Protein AF-A0A7S7LKF8-F1 (afdb_monomer)

pLDDT: mean 72.64, std 21.07, range [26.08, 96.12]

Mean predicted aligned error: 17.79 Å

Solvent-accessible surface area (backbone atoms only — not comparable to full-atom values): 39785 Å² total; per-residue (Å²): 138,88,85,88,80,88,87,86,82,90,82,90,83,83,87,84,81,86,80,86,81,83,80,81,88,79,87,88,80,85,78,78,82,78,78,83,79,72,28,34,32,36,40,49,101,82,72,46,82,48,69,74,37,46,48,61,56,54,50,51,38,53,76,70,48,74,50,67,96,44,74,80,34,39,32,27,45,74,89,49,91,63,69,41,44,46,76,75,45,46,68,57,36,54,52,54,40,51,52,53,50,50,51,52,58,55,56,74,73,65,84,81,84,92,84,81,80,91,7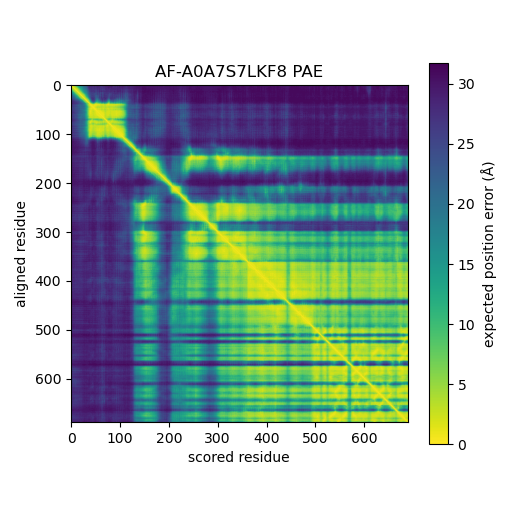9,93,72,82,85,74,86,74,82,77,76,81,58,47,78,74,64,89,84,61,60,81,49,67,53,92,80,42,58,27,29,36,35,32,31,58,27,72,68,28,50,50,52,46,52,52,50,51,52,47,53,50,51,51,51,49,52,50,54,49,52,62,56,48,58,62,57,54,66,68,61,72,82,72,84,88,85,84,90,83,90,78,97,66,87,76,77,73,47,62,67,56,55,49,50,47,52,48,49,57,50,52,71,65,69,52,71,73,74,56,60,70,71,57,55,72,75,66,66,61,71,77,59,32,38,67,45,46,35,52,57,69,60,44,36,71,58,13,68,55,49,27,56,55,49,49,53,54,52,49,54,48,48,52,52,52,54,58,52,78,72,63,90,84,56,77,77,48,52,66,56,42,55,57,46,51,64,49,63,72,39,47,73,48,76,43,72,27,66,42,41,66,24,53,52,51,51,51,41,39,77,76,66,47,64,66,73,62,66,85,47,55,65,67,54,54,51,47,26,45,52,50,25,59,76,36,55,26,59,70,61,42,54,52,53,34,58,63,66,55,46,92,73,51,69,67,54,46,39,52,46,32,36,48,24,59,76,66,70,36,60,73,55,32,55,40,36,31,52,49,46,18,33,25,30,60,63,29,62,73,50,59,54,66,69,42,43,70,68,57,48,49,53,30,53,65,42,54,60,32,60,62,59,57,66,59,55,50,51,39,49,52,51,41,52,54,49,46,51,72,68,59,65,74,50,83,60,62,64,67,64,55,49,60,56,56,69,50,53,58,63,57,50,38,24,70,74,53,50,65,58,68,63,43,86,88,43,50,64,60,53,50,53,24,51,49,27,52,75,70,69,61,58,74,82,73,48,56,46,59,59,48,66,55,100,55,31,46,58,46,43,71,66,30,80,57,47,39,26,44,32,33,45,73,66,92,80,78,69,83,53,50,36,54,46,42,26,48,74,40,78,37,38,45,38,46,51,38,36,28,30,69,34,59,89,76,22,52,41,31,47,42,35,34,37,34,46,37,88,84,57,89,67,83,83,70,66,36,40,32,43,32,39,32,45,68,79,56,24,40,35,35,29,30,60,52,96,47,57,67,48,65,46,77,72,44,78,43,86,48,94,65,83,72,88,62,72,66,49,64,68,38,28,37,37,42,36,41,42,46,47,88,59,34,36,36,47,32,45,31,38,52,67,42,79,92,54,67,84,40,76,50,73,47,77,39,80,58,91,57,44,61,43,74,54,65,74,78,61,45,25,27,35,31,34,17,43,29,43,33,41,39,49,65,56,23,25,39,29,62,94

Nearest PDB structures (foldseek):
  6u42-assembly1_6T  TM=3.939E-01  e=2.090E+00  Chlamydomonas reinhardtii
  6u42-assembly1_6U  TM=3.935E-01  e=2.201E+00  Chlamydomonas reinhardtii
  6u42-assembly1_6W  TM=3.952E-01  e=2.708E+00  Chlamydomonas reinhardtii
  7rro-assembly1_Z  TM=2.714E-01  e=1.454E+00  Bos taurus
  8to0-assembly1_Fv  TM=2.702E-01  e=2.571E+00  Mus musculus

Secondary structure (DSSP, 8-state):
----------------PPP-------------------EEEEE-TT--EEEEEEHHHHHHHHHTTTTTT-TT-EEEETT-SS-EEHHHHHHHHHHHHHHHHHHHHHHTT--S------------------PBPPPTT-GGGG-TT--EEEEEEE-HHHHHHHHHHHHHHHHHHHHHHHHHHHHHHHHHHTTS---------------HHHHHHHHHHHHHHTT-----HHHHHTTSPPP-S-EEEEE-HHHHHHH-HHHHHHHHHHHHHHHHHHHHHHH----HHHHHHHHHHHHHHSS-EEEEEESSHHHHHHHHHHHTT-GGGGTT--HHHHHHHHHHHHHTT-HHHHHHHHHHHTS---HHHHHHHHHHHHHTT-HHHHHHHHHHHHHTHHHHTTTGGGGS-HHHHHHHHH-TT--S-HHHHHHHHHHHHHHHHHHH---TTHHHHHHHHHTTS-GGGS-HHHHHHH--TTTHHHHHHHHHHHHTT-----S--S----SSEEEEESSSSSEEEEEEPPPTT-----EEEE---EEESEEEEEEEEEE-SS--EEEEEEEE--TT---S----EEEEEETTTTEEEEEEE-SSTT-EEEEEEE--S----PPP-TT-EEEEEEEE-SSEEEEEEEE-SSTTS---EEEEEEE--PPPEE-TTT--EEEEEEEEEEE-STT-EEEE-

Structure (mmCIF, N/CA/C/O backbone):
data_AF-A0A7S7LKF8-F1
#
_entry.id   AF-A0A7S7LKF8-F1
#
loop_
_atom_site.group_PDB
_atom_site.id
_atom_site.type_symbol
_atom_site.label_atom_id
_atom_site.label_alt_id
_atom_site.label_comp_id
_atom_site.label_asym_id
_atom_site.label_entity_id
_atom_site.label_seq_id
_atom_site.pdbx_PDB_ins_code
_atom_site.Cartn_x
_atom_site.Cartn_y
_atom_site.Cartn_z
_atom_site.occupancy
_atom_site.B_iso_or_equiv
_atom_site.auth_seq_id
_atom_site.auth_comp_id
_atom_site.auth_asym_id
_atom_site.auth_atom_id
_atom_site.pdbx_PDB_model_num
ATOM 1 N N . MET A 1 1 ? -58.547 38.213 -6.685 1.00 36.78 1 MET A N 1
ATOM 2 C CA . MET A 1 1 ? -58.008 38.918 -7.865 1.00 36.78 1 MET A CA 1
ATOM 3 C C . MET A 1 1 ? -57.683 37.885 -8.921 1.00 36.78 1 MET A C 1
ATOM 5 O O . MET A 1 1 ? -57.124 36.846 -8.604 1.00 36.78 1 MET A O 1
ATOM 9 N N . VAL A 1 2 ? -58.198 38.146 -10.113 1.00 31.97 2 VAL A N 1
ATOM 10 C CA . VAL A 1 2 ? -58.336 37.259 -11.270 1.00 31.97 2 VAL A CA 1
ATOM 11 C C . VAL A 1 2 ? -57.041 37.236 -12.088 1.00 31.97 2 VAL A C 1
ATOM 13 O O . VAL A 1 2 ? -56.369 38.257 -12.177 1.00 31.97 2 VAL A O 1
ATOM 16 N N . GLY A 1 3 ? -56.741 36.098 -12.721 1.00 30.91 3 GLY A N 1
ATOM 17 C CA . GLY A 1 3 ? -55.689 35.978 -13.735 1.00 30.91 3 GLY A CA 1
ATOM 18 C C . GLY A 1 3 ? -55.631 34.591 -14.384 1.00 30.91 3 GLY A C 1
ATOM 19 O O . GLY A 1 3 ? -54.736 33.812 -14.086 1.00 30.91 3 GLY A O 1
ATOM 20 N N . LYS A 1 4 ? -56.619 34.283 -15.237 1.00 37.25 4 LYS A N 1
ATOM 21 C CA . LYS A 1 4 ? -56.610 33.193 -16.237 1.00 37.25 4 LYS A CA 1
ATOM 22 C C . LYS A 1 4 ? -55.851 33.642 -17.496 1.00 37.25 4 LYS A C 1
ATOM 24 O O . LYS A 1 4 ? -55.909 34.827 -17.799 1.00 37.25 4 LYS A O 1
ATOM 29 N N . LEU A 1 5 ? -55.282 32.680 -18.236 1.00 31.34 5 LEU A N 1
ATOM 30 C CA . LEU A 1 5 ? -55.243 32.523 -19.715 1.00 31.34 5 LEU A CA 1
ATOM 31 C C . LEU A 1 5 ? -54.484 31.197 -19.994 1.00 31.34 5 LEU A C 1
ATOM 33 O O . LEU A 1 5 ? -53.369 31.030 -19.514 1.00 31.34 5 LEU A O 1
ATOM 37 N N . GLU A 1 6 ? -55.151 30.106 -20.405 1.00 31.73 6 GLU A N 1
ATOM 38 C CA . GLU A 1 6 ? -55.339 29.640 -21.808 1.00 31.73 6 GLU A CA 1
ATOM 39 C C . GLU A 1 6 ? -53.994 29.488 -22.556 1.00 31.73 6 GLU A C 1
ATOM 41 O O . GLU A 1 6 ? -53.246 30.445 -22.656 1.00 31.73 6 GLU A O 1
ATOM 46 N N . GLY A 1 7 ? -53.534 28.339 -23.068 1.00 30.97 7 GLY A N 1
ATOM 47 C CA . GLY A 1 7 ? -54.178 27.155 -23.642 1.00 30.97 7 GLY A CA 1
ATOM 48 C C . GLY A 1 7 ? -53.702 27.028 -25.097 1.00 30.97 7 GLY A C 1
ATOM 49 O O . GLY A 1 7 ? -53.980 27.948 -25.836 1.00 30.97 7 GLY A O 1
ATOM 50 N N . PHE A 1 8 ? -53.018 25.953 -25.536 1.00 28.80 8 PHE A N 1
ATOM 51 C CA . PHE A 1 8 ? -52.967 25.554 -26.964 1.00 28.80 8 PHE A CA 1
ATOM 52 C C . PHE A 1 8 ? -52.446 24.115 -27.204 1.00 28.80 8 PHE A C 1
ATOM 54 O O . PHE A 1 8 ? -51.320 23.753 -26.886 1.00 28.80 8 PHE A O 1
ATOM 61 N N . LYS A 1 9 ? -53.374 23.332 -27.768 1.00 30.70 9 LYS A N 1
ATOM 62 C CA . LYS A 1 9 ? -53.373 22.148 -28.653 1.00 30.70 9 LYS A CA 1
ATOM 63 C C . LYS A 1 9 ? -52.092 21.365 -29.020 1.00 30.70 9 LYS A C 1
ATOM 65 O O . LYS A 1 9 ? -51.100 21.896 -29.501 1.00 30.70 9 LYS A O 1
ATOM 70 N N . ARG A 1 10 ? -52.304 20.037 -28.986 1.00 32.25 10 ARG A N 1
ATOM 71 C CA . ARG A 1 10 ? -51.712 18.952 -29.798 1.00 32.25 10 ARG A CA 1
ATOM 72 C C . ARG A 1 10 ? -51.514 19.308 -31.278 1.00 32.25 10 ARG A C 1
ATOM 74 O O . ARG A 1 10 ? -52.460 19.770 -31.913 1.00 32.25 10 ARG A O 1
ATOM 81 N N . VAL A 1 11 ? -50.378 18.874 -31.831 1.00 31.17 11 VAL A N 1
ATOM 82 C CA . VAL A 1 11 ? -50.227 18.447 -33.233 1.00 31.17 11 VAL A CA 1
ATOM 83 C C . VAL A 1 11 ? -49.360 17.182 -33.259 1.00 31.17 11 VAL A C 1
ATOM 85 O O . VAL A 1 11 ? -48.242 17.175 -32.752 1.00 31.17 11 VAL A O 1
ATOM 88 N N . GLU A 1 12 ? -49.921 16.106 -33.809 1.00 33.78 12 GLU A N 1
ATOM 89 C CA . GLU A 1 12 ? -49.228 14.883 -34.222 1.00 33.78 12 GLU A CA 1
ATOM 90 C C . GLU A 1 12 ? -48.509 15.124 -35.557 1.00 33.78 12 GLU A C 1
ATOM 92 O O . GLU A 1 12 ? -49.044 15.830 -36.406 1.00 33.78 12 GLU A O 1
ATOM 97 N N . ASN A 1 13 ? -47.331 14.523 -35.747 1.00 29.30 13 ASN A N 1
ATOM 98 C CA . ASN A 1 13 ? -46.749 14.147 -37.046 1.00 29.30 13 ASN A CA 1
ATOM 99 C C . ASN A 1 13 ? -45.486 13.311 -36.755 1.00 29.30 13 ASN A C 1
ATOM 101 O O . ASN A 1 13 ? -44.592 13.765 -36.052 1.00 29.30 13 ASN A O 1
ATOM 105 N N . SER A 1 14 ? -45.459 12.001 -37.009 1.00 28.94 14 SER A N 1
ATOM 106 C CA . SER A 1 14 ? -45.404 11.281 -38.294 1.00 28.94 14 SER A CA 1
ATOM 107 C C . SER A 1 14 ? -43.967 10.877 -38.660 1.00 28.94 14 SER A C 1
ATOM 109 O O . SER A 1 14 ? -43.141 11.717 -38.991 1.00 28.94 14 SER A O 1
ATOM 111 N N . ASN A 1 15 ? -43.740 9.561 -38.664 1.00 30.53 15 ASN A N 1
ATOM 112 C CA . ASN A 1 15 ? -42.892 8.803 -39.590 1.00 30.53 15 ASN A CA 1
ATOM 113 C C . ASN A 1 15 ? -41.465 9.302 -39.890 1.00 30.53 15 ASN A C 1
ATOM 115 O O . ASN A 1 15 ? -41.252 10.088 -40.809 1.00 30.53 15 ASN A O 1
ATOM 119 N N . MET A 1 16 ? -40.468 8.633 -39.301 1.00 29.53 16 MET A N 1
ATOM 120 C CA . MET A 1 16 ? -39.176 8.421 -39.962 1.00 29.53 16 MET A CA 1
ATOM 121 C C . MET A 1 16 ? -38.777 6.942 -39.901 1.00 29.53 16 MET A C 1
ATOM 123 O O . MET A 1 16 ? -38.340 6.426 -38.877 1.00 29.53 16 MET A O 1
ATOM 127 N N . LYS A 1 17 ? -38.956 6.264 -41.041 1.00 33.47 17 LYS A N 1
ATOM 128 C CA . LYS A 1 17 ? -38.307 4.991 -41.378 1.00 33.47 17 LYS A CA 1
ATOM 129 C C . LYS A 1 17 ? -36.831 5.267 -41.709 1.00 33.47 17 LYS A C 1
ATOM 131 O O . LYS A 1 17 ? -36.577 6.221 -42.446 1.00 33.47 17 LYS A O 1
ATOM 136 N N . PRO A 1 18 ? -35.871 4.434 -41.276 1.00 32.00 18 PRO A N 1
ATOM 137 C CA . PRO A 1 18 ? -34.508 4.513 -41.777 1.00 32.00 18 PRO A CA 1
ATOM 138 C C . PRO A 1 18 ? -34.424 3.945 -43.196 1.00 32.00 18 PRO A C 1
ATOM 140 O O . PRO A 1 18 ? -35.022 2.925 -43.539 1.00 32.00 18 PRO A O 1
ATOM 143 N N . SER A 1 19 ? -33.670 4.661 -44.013 1.00 29.08 19 SER A N 1
ATOM 144 C CA . SER A 1 19 ? -33.407 4.481 -45.430 1.00 29.08 19 SER A CA 1
ATOM 145 C C . SER A 1 19 ? -32.746 3.140 -45.774 1.00 29.08 19 SER A C 1
ATOM 147 O O . SER A 1 19 ? -31.668 2.801 -45.291 1.00 29.08 19 SER A O 1
ATOM 149 N N . GLN A 1 20 ? -33.364 2.412 -46.708 1.00 30.75 20 GLN A N 1
ATOM 150 C CA . GLN A 1 20 ? -32.719 1.343 -47.468 1.00 30.75 20 GLN A CA 1
ATOM 151 C C . GLN A 1 20 ? -31.659 1.957 -48.392 1.00 30.75 20 GLN A C 1
ATOM 153 O O . GLN A 1 20 ? -31.989 2.616 -49.380 1.00 30.75 20 GLN A O 1
ATOM 158 N N . LYS A 1 21 ? -30.375 1.733 -48.091 1.00 31.92 21 LYS A N 1
ATOM 159 C CA . LYS A 1 21 ? -29.295 1.948 -49.057 1.00 31.92 21 LYS A CA 1
ATOM 160 C C . LYS A 1 21 ? -29.181 0.724 -49.963 1.00 31.92 21 LYS A C 1
ATOM 162 O O . LYS A 1 21 ? -28.822 -0.369 -49.542 1.00 31.92 21 LYS A O 1
ATOM 167 N N . ARG A 1 22 ? -29.531 0.976 -51.219 1.00 29.50 22 ARG A N 1
ATOM 168 C CA . ARG A 1 22 ? -29.390 0.146 -52.414 1.00 29.50 22 ARG A CA 1
ATOM 169 C C . ARG A 1 22 ? -27.901 -0.163 -52.634 1.00 29.50 22 ARG A C 1
ATOM 171 O O . ARG A 1 22 ? -27.120 0.761 -52.836 1.00 29.50 22 ARG A O 1
ATOM 178 N N . LEU A 1 23 ? -27.516 -1.436 -52.563 1.00 31.64 23 LEU A N 1
ATOM 179 C CA . LEU A 1 23 ? -26.194 -1.917 -52.970 1.00 31.64 23 LEU A CA 1
ATOM 180 C C . LEU A 1 23 ? -26.293 -2.396 -54.420 1.00 31.64 23 LEU A C 1
ATOM 182 O O . LEU A 1 23 ? -27.062 -3.302 -54.744 1.00 31.64 23 LEU A O 1
ATOM 186 N N . GLU A 1 24 ? -25.565 -1.705 -55.289 1.00 31.67 24 GLU A N 1
ATOM 187 C CA . GLU A 1 24 ? -25.432 -2.011 -56.705 1.00 31.67 24 GLU A CA 1
ATOM 188 C C . GLU A 1 24 ? -24.636 -3.303 -56.908 1.00 31.67 24 GLU A C 1
ATOM 190 O O . GLU A 1 24 ? -23.620 -3.553 -56.260 1.00 31.67 24 GLU A O 1
ATOM 195 N N . ARG A 1 25 ? -25.119 -4.118 -57.847 1.00 33.47 25 ARG A N 1
ATOM 196 C CA . ARG A 1 25 ? -24.425 -5.285 -58.385 1.00 33.47 25 ARG A CA 1
ATOM 197 C C . ARG A 1 25 ? -23.235 -4.830 -59.230 1.00 33.47 25 ARG A C 1
ATOM 199 O O . ARG A 1 25 ? -23.412 -4.054 -60.166 1.00 33.47 25 ARG A O 1
ATOM 206 N N . LYS A 1 26 ? -22.067 -5.421 -58.984 1.00 31.95 26 LYS A N 1
ATOM 207 C CA . LYS A 1 26 ? -21.083 -5.708 -60.032 1.00 31.95 26 LYS A CA 1
ATOM 208 C C . LYS A 1 26 ? -20.656 -7.164 -59.913 1.00 31.95 26 LYS A C 1
ATOM 210 O O . LYS A 1 26 ? -19.995 -7.552 -58.955 1.00 31.95 26 LYS A O 1
ATOM 215 N N . ASP A 1 27 ? -21.095 -7.939 -60.894 1.00 34.19 27 ASP A N 1
ATOM 216 C CA . ASP A 1 27 ? -20.611 -9.277 -61.192 1.00 34.19 27 ASP A CA 1
ATOM 217 C C . ASP A 1 27 ? -19.173 -9.233 -61.724 1.00 34.19 27 ASP A C 1
ATOM 219 O O . ASP A 1 27 ? -18.793 -8.305 -62.442 1.00 34.19 27 ASP A O 1
ATOM 223 N N . GLY A 1 28 ? -18.424 -10.303 -61.446 1.00 31.44 28 GLY A N 1
ATOM 224 C CA . GLY A 1 28 ? -17.329 -10.758 -62.304 1.00 31.44 28 GLY A CA 1
ATOM 225 C C . GLY A 1 28 ? -15.976 -10.909 -61.614 1.00 31.44 28 GLY A C 1
ATOM 226 O O . GLY A 1 28 ? -15.164 -9.992 -61.640 1.00 31.44 28 GLY A O 1
ATOM 227 N N . GLY A 1 29 ? -15.678 -12.102 -61.082 1.00 29.28 29 GLY A N 1
ATOM 228 C CA . GLY A 1 29 ? -14.314 -12.426 -60.652 1.00 29.28 29 GLY A CA 1
ATOM 229 C C . GLY A 1 29 ? -14.153 -13.761 -59.926 1.00 29.28 29 GLY A C 1
ATOM 230 O O . GLY A 1 29 ? -14.039 -13.778 -58.710 1.00 29.28 29 GLY A O 1
ATOM 231 N N . ARG A 1 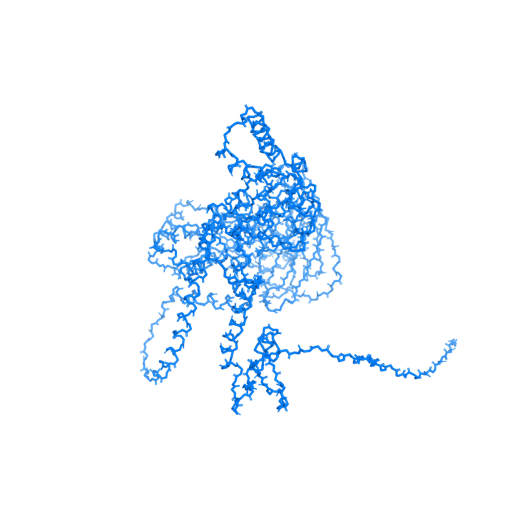30 ? -14.153 -14.865 -60.689 1.00 35.72 30 ARG A N 1
ATOM 232 C CA . ARG A 1 30 ? -13.630 -16.217 -60.373 1.00 35.72 30 ARG A CA 1
ATOM 233 C C . ARG A 1 30 ? -13.295 -16.511 -58.895 1.00 35.72 30 ARG A C 1
ATOM 235 O O . ARG A 1 30 ? -12.152 -16.363 -58.469 1.00 35.72 30 ARG A O 1
ATOM 242 N N . THR A 1 31 ? -14.241 -17.094 -58.164 1.00 32.28 31 THR A N 1
ATOM 243 C CA . THR A 1 31 ? -13.937 -17.876 -56.960 1.00 32.28 31 THR A CA 1
ATOM 244 C C . THR A 1 31 ? -13.416 -19.254 -57.372 1.00 32.28 31 THR A C 1
ATOM 246 O O . THR A 1 31 ? -14.139 -20.082 -57.928 1.00 32.28 31 THR A O 1
ATOM 249 N N . LYS A 1 32 ? -12.132 -19.520 -57.102 1.00 35.88 32 LYS A N 1
ATOM 250 C CA . LYS A 1 32 ? -11.660 -20.900 -56.941 1.00 35.88 32 LYS A CA 1
ATOM 251 C C . LYS A 1 32 ? -12.434 -21.488 -55.757 1.00 35.88 32 LYS A C 1
ATOM 253 O O . LYS A 1 32 ? -12.367 -20.946 -54.658 1.00 35.88 32 LYS A O 1
ATOM 258 N N . LYS A 1 33 ? -13.193 -22.561 -55.997 1.00 37.81 33 LYS A N 1
ATOM 259 C CA . LYS A 1 33 ? -13.800 -23.398 -54.954 1.00 37.81 33 LYS A CA 1
ATOM 260 C C . LYS A 1 33 ? -12.689 -23.909 -54.028 1.00 37.81 33 LYS A C 1
ATOM 262 O O . LYS A 1 33 ? -11.976 -24.836 -54.400 1.00 37.81 33 LYS A O 1
ATOM 267 N N . LEU A 1 34 ? -12.555 -23.317 -52.844 1.00 37.78 34 LEU A N 1
ATOM 268 C CA . LEU A 1 34 ? -12.038 -24.027 -51.679 1.00 37.78 34 LEU A CA 1
ATOM 269 C C . LEU A 1 34 ? -13.189 -24.903 -51.187 1.00 37.78 34 LEU A C 1
ATOM 271 O O . LEU A 1 34 ? -14.223 -24.412 -50.743 1.00 37.78 34 LEU A O 1
ATOM 275 N N . ALA A 1 35 ? -13.046 -26.199 -51.428 1.00 39.91 35 ALA A N 1
ATOM 276 C CA . ALA A 1 35 ? -13.937 -27.218 -50.914 1.00 39.91 35 ALA A CA 1
ATOM 277 C C . ALA A 1 35 ? -13.757 -27.340 -49.390 1.00 39.91 35 ALA A C 1
ATOM 279 O O . ALA A 1 35 ? -12.631 -27.293 -48.903 1.00 39.91 35 ALA A O 1
ATOM 280 N N . ASN A 1 36 ? -14.879 -27.549 -48.697 1.00 48.53 36 ASN A N 1
ATOM 281 C CA . ASN A 1 36 ? -15.011 -28.025 -47.317 1.00 48.53 36 ASN A CA 1
ATOM 282 C C . ASN A 1 36 ? -14.536 -27.078 -46.198 1.00 48.53 36 ASN A C 1
ATOM 284 O O . ASN A 1 36 ? -13.590 -27.386 -45.480 1.00 48.53 36 ASN A O 1
ATOM 288 N N . GLU A 1 37 ? -15.256 -25.978 -45.964 1.00 56.91 37 GLU A N 1
ATOM 289 C CA . GLU A 1 37 ? -15.340 -25.426 -44.603 1.00 56.91 37 GLU A CA 1
ATOM 290 C C . GLU A 1 37 ? -16.561 -26.053 -43.918 1.00 56.91 37 GLU A C 1
ATOM 292 O O . GLU A 1 37 ? -17.698 -25.823 -44.335 1.00 56.91 37 GLU A O 1
ATOM 297 N N . SER A 1 38 ? -16.329 -26.887 -42.903 1.00 72.06 38 SER A N 1
ATOM 298 C CA . SER A 1 38 ? -17.386 -27.452 -42.066 1.00 72.06 38 SER A CA 1
ATOM 299 C C . SER A 1 38 ? -18.146 -26.327 -41.356 1.00 72.06 38 SER A C 1
ATOM 301 O O . SER A 1 38 ? -17.574 -25.501 -40.639 1.00 72.06 38 SER A O 1
ATOM 303 N N . GLY A 1 39 ? -19.454 -26.259 -41.608 1.00 87.44 39 GLY A N 1
ATOM 304 C CA . GLY A 1 39 ? -20.352 -25.299 -40.974 1.00 87.44 39 GLY A CA 1
ATOM 305 C C . GLY A 1 39 ? -21.086 -25.909 -39.782 1.00 87.44 39 GLY A C 1
ATOM 306 O O . GLY A 1 39 ? -21.318 -27.114 -39.733 1.00 87.44 39 GLY A O 1
ATOM 307 N N . TYR A 1 40 ? -21.494 -25.066 -38.841 1.00 92.62 40 TYR A N 1
ATOM 308 C CA . TYR A 1 40 ? -22.259 -25.437 -37.654 1.00 92.62 40 TYR A CA 1
ATOM 309 C C . TYR A 1 40 ? -23.602 -24.716 -37.629 1.00 92.62 40 TYR A C 1
ATOM 311 O O . TYR A 1 40 ? -23.686 -23.522 -37.924 1.00 92.62 40 TYR A O 1
ATOM 319 N N . TYR A 1 41 ? -24.646 -25.438 -37.238 1.00 93.75 41 TYR A N 1
ATOM 320 C CA . TYR A 1 41 ? -25.954 -24.885 -36.913 1.00 93.75 41 TYR A CA 1
ATOM 321 C C . TYR A 1 41 ? -26.192 -24.982 -35.411 1.00 93.75 41 TYR A C 1
ATOM 323 O O . TYR A 1 41 ? -25.782 -25.960 -34.788 1.00 93.75 41 TYR A O 1
ATOM 331 N N . PHE A 1 42 ? -26.920 -24.029 -34.839 1.00 93.81 42 PHE A N 1
ATOM 332 C CA . PHE A 1 42 ? -27.446 -24.150 -33.481 1.00 93.81 42 PHE A CA 1
ATOM 333 C C . PHE A 1 42 ? -28.939 -23.826 -33.444 1.00 93.81 42 PHE A C 1
ATOM 335 O O . PHE A 1 42 ? -29.455 -23.160 -34.346 1.00 93.81 42 PHE A O 1
ATOM 342 N N . ARG A 1 43 ? -29.641 -24.314 -32.418 1.00 90.50 43 ARG A N 1
ATOM 343 C CA . ARG A 1 43 ? -31.025 -23.912 -32.139 1.00 90.50 43 ARG A CA 1
ATOM 344 C C . ARG A 1 43 ? -31.069 -22.808 -31.093 1.00 90.50 43 ARG A C 1
ATOM 346 O O . ARG A 1 43 ? -30.407 -22.915 -30.062 1.00 90.50 43 ARG A O 1
ATOM 353 N N . ASP A 1 44 ? -31.822 -21.752 -31.370 1.00 87.00 44 ASP A N 1
ATOM 354 C CA . ASP A 1 44 ? -32.025 -20.657 -30.421 1.00 87.00 44 ASP A CA 1
ATOM 355 C C . ASP A 1 44 ? -33.099 -20.980 -29.366 1.00 87.00 44 ASP A C 1
ATOM 357 O O . ASP A 1 44 ? -33.697 -22.056 -29.355 1.00 87.00 44 ASP A O 1
ATOM 361 N N . ASP A 1 45 ? -33.376 -20.020 -28.479 1.00 82.38 45 ASP A N 1
ATOM 362 C CA . ASP A 1 45 ? -34.361 -20.167 -27.396 1.00 82.38 45 ASP A CA 1
ATOM 363 C C . ASP A 1 45 ? -35.807 -20.361 -27.911 1.00 82.38 45 ASP A C 1
ATOM 365 O O . ASP A 1 45 ? -36.711 -20.671 -27.135 1.00 82.38 45 ASP A O 1
ATOM 369 N N . LYS A 1 46 ? -36.047 -20.152 -29.213 1.00 85.12 46 LYS A N 1
ATOM 370 C CA . LYS A 1 46 ? -37.330 -20.359 -29.898 1.00 85.12 46 LYS A CA 1
ATOM 371 C C . LYS A 1 46 ? -37.329 -21.624 -30.759 1.00 85.12 46 LYS A C 1
ATOM 373 O O . LYS A 1 46 ? -38.233 -21.791 -31.578 1.00 85.12 46 LYS A O 1
ATOM 378 N N . ASP A 1 47 ? -36.332 -22.489 -30.579 1.00 83.56 47 ASP A N 1
ATOM 379 C CA . ASP A 1 47 ? -36.122 -23.723 -31.337 1.00 83.56 47 ASP A CA 1
ATOM 380 C C . ASP A 1 47 ? -35.919 -23.482 -32.851 1.00 83.56 47 ASP A C 1
ATOM 382 O O . ASP A 1 47 ? -36.105 -24.381 -33.673 1.00 83.56 47 ASP A O 1
ATOM 386 N N . GLN A 1 48 ? -35.523 -22.262 -33.245 1.00 89.69 48 GLN A N 1
ATOM 387 C CA . GLN A 1 48 ? -35.222 -21.919 -34.633 1.00 89.69 48 GLN A CA 1
ATOM 388 C C . GLN A 1 48 ? -33.785 -22.292 -34.977 1.00 89.69 48 GLN A C 1
ATOM 390 O O . GLN A 1 48 ? -32.851 -22.015 -34.226 1.00 89.69 48 GLN A O 1
ATOM 395 N N . LEU A 1 49 ? -33.608 -22.905 -36.148 1.00 91.44 49 LEU A N 1
ATOM 396 C CA . LEU A 1 49 ? -32.298 -23.284 -36.656 1.00 91.44 49 LEU A CA 1
ATOM 397 C C . LEU A 1 49 ? -31.564 -22.061 -37.218 1.00 91.44 49 LEU A C 1
ATOM 399 O O . LEU A 1 49 ? -32.023 -21.458 -38.187 1.00 91.44 49 LEU A O 1
ATOM 403 N N . ILE A 1 50 ? -30.400 -21.737 -36.655 1.00 92.62 50 ILE A N 1
ATOM 404 C CA . ILE A 1 50 ? -29.557 -20.621 -37.090 1.00 92.62 50 ILE A CA 1
ATOM 405 C C . ILE A 1 50 ? -28.204 -21.171 -37.567 1.00 92.62 50 ILE A C 1
ATOM 407 O O . ILE A 1 50 ? -27.528 -21.897 -36.839 1.00 92.62 50 ILE A O 1
ATOM 411 N N . GLY A 1 51 ? -27.814 -20.849 -38.805 1.00 92.12 51 GLY A N 1
ATOM 412 C CA . GLY A 1 51 ? -26.555 -21.285 -39.426 1.00 92.12 51 GLY A CA 1
ATOM 413 C C . GLY A 1 51 ? -26.652 -21.441 -40.952 1.00 92.12 51 GLY A C 1
ATOM 414 O O . GLY A 1 51 ? -27.699 -21.127 -41.526 1.00 92.12 51 GLY A O 1
ATOM 415 N N . PRO A 1 52 ? -25.594 -21.937 -41.622 1.00 91.44 52 PRO A N 1
ATOM 416 C CA . PRO A 1 52 ? -24.360 -22.461 -41.035 1.00 91.44 52 PRO A CA 1
ATOM 417 C C . PRO A 1 52 ? -23.331 -21.362 -40.721 1.00 91.44 52 PRO A C 1
ATOM 419 O O . PRO A 1 52 ? -23.207 -20.384 -41.458 1.00 91.44 52 PRO A O 1
ATOM 422 N N . PHE A 1 53 ? -22.560 -21.550 -39.651 1.00 93.31 53 PHE A N 1
ATOM 423 C CA . PHE A 1 53 ? -21.450 -20.681 -39.246 1.00 93.31 53 PHE A CA 1
ATOM 424 C C . PHE A 1 53 ? -20.140 -21.461 -39.173 1.00 93.31 53 PHE A C 1
ATOM 426 O O . PHE A 1 53 ? -20.141 -22.643 -38.843 1.00 93.31 53 PHE A O 1
ATOM 433 N N . SER A 1 54 ? -19.010 -20.811 -39.445 1.00 92.50 54 SER A N 1
ATOM 434 C CA . SER A 1 54 ? -17.702 -21.454 -39.289 1.00 92.50 54 SER A CA 1
ATOM 435 C C . SER A 1 54 ? -17.355 -21.662 -37.810 1.00 92.50 54 SER A C 1
ATOM 437 O O . SER A 1 54 ? -17.850 -20.944 -36.933 1.00 92.50 54 SER A O 1
ATOM 439 N N . ALA A 1 55 ? -16.450 -22.606 -37.526 1.00 90.06 55 ALA A N 1
ATOM 440 C CA . ALA A 1 55 ? -15.953 -22.845 -36.167 1.00 90.06 55 ALA A CA 1
ATOM 441 C C . ALA A 1 55 ? -15.404 -21.564 -35.508 1.00 90.06 55 ALA A C 1
ATOM 443 O O . ALA A 1 55 ? -15.687 -21.298 -34.341 1.00 90.06 55 ALA A O 1
ATOM 444 N N . SER A 1 56 ? -14.694 -20.724 -36.271 1.00 88.50 56 SER A N 1
ATOM 445 C CA . SER A 1 56 ? -14.162 -19.443 -35.786 1.00 88.50 56 SER A CA 1
ATOM 446 C C . SER A 1 56 ? -15.260 -18.459 -35.376 1.00 88.50 56 SER A C 1
ATOM 448 O O . SER A 1 56 ? -15.118 -17.753 -34.380 1.00 88.50 56 SER A O 1
ATOM 450 N N . THR A 1 57 ? -16.373 -18.398 -36.115 1.00 91.69 57 THR A N 1
ATOM 451 C CA . THR A 1 57 ? -17.514 -17.550 -35.737 1.00 91.69 57 THR A CA 1
ATOM 452 C C . THR A 1 57 ? -18.175 -18.062 -34.460 1.00 91.69 57 THR A C 1
ATOM 454 O O . THR A 1 57 ? -18.462 -17.264 -33.569 1.00 91.69 57 THR A O 1
ATOM 457 N N . MET A 1 58 ? -18.346 -19.382 -34.337 1.00 92.69 58 MET A N 1
ATOM 458 C CA . MET A 1 58 ? -18.904 -20.002 -33.132 1.00 92.69 58 MET A CA 1
ATOM 459 C C . MET A 1 58 ? -18.040 -19.715 -31.896 1.00 92.69 58 MET A C 1
ATOM 461 O O . MET A 1 58 ? -18.570 -19.284 -30.876 1.00 92.69 58 MET A O 1
ATOM 465 N N . ILE A 1 59 ? -16.713 -19.864 -31.987 1.00 90.00 59 ILE A N 1
ATOM 466 C CA . ILE A 1 59 ? -15.796 -19.584 -30.866 1.00 90.00 59 ILE A CA 1
ATOM 467 C C . ILE A 1 59 ? -15.774 -18.103 -30.505 1.00 90.00 59 ILE A C 1
ATOM 469 O O . ILE A 1 59 ? -15.779 -17.760 -29.322 1.00 90.00 59 ILE A O 1
ATOM 473 N N . LYS A 1 60 ? -15.800 -17.214 -31.503 1.00 91.38 60 LYS A N 1
ATOM 474 C CA . LYS A 1 60 ? -15.891 -15.775 -31.256 1.00 91.38 60 LYS A CA 1
ATOM 475 C C . LYS A 1 60 ? -17.118 -15.438 -30.404 1.00 91.38 60 LYS A C 1
ATOM 477 O O . LYS A 1 60 ? -16.982 -14.731 -29.413 1.00 91.38 60 LYS A O 1
ATOM 482 N N . TRP A 1 61 ? -18.282 -15.986 -30.741 1.00 92.19 61 TRP A N 1
ATOM 483 C CA . TRP A 1 61 ? -19.511 -15.769 -29.975 1.00 92.19 61 TRP A CA 1
ATOM 484 C C . TRP A 1 61 ? -19.480 -16.390 -28.579 1.00 92.19 61 TRP A C 1
ATOM 486 O O . TRP A 1 61 ? -19.971 -15.769 -27.640 1.00 92.19 61 TRP A O 1
ATOM 496 N N . ILE A 1 62 ? -18.865 -17.565 -28.414 1.00 88.56 62 ILE A N 1
ATOM 497 C CA . ILE A 1 62 ? -18.645 -18.166 -27.089 1.00 88.56 62 ILE A CA 1
ATOM 498 C C . ILE A 1 62 ? -17.793 -17.233 -26.217 1.00 88.56 62 ILE A C 1
ATOM 500 O O . ILE A 1 62 ? -18.171 -16.937 -25.090 1.00 88.56 62 ILE A O 1
ATOM 504 N N . ASN A 1 63 ? -16.692 -16.701 -26.752 1.00 82.81 63 ASN A N 1
ATOM 505 C CA . ASN A 1 63 ? -15.807 -15.788 -26.019 1.00 82.81 63 ASN A CA 1
ATOM 506 C C . ASN A 1 63 ? -16.451 -14.422 -25.727 1.00 82.81 63 ASN A C 1
ATOM 508 O O . ASN A 1 63 ? -16.101 -13.774 -24.744 1.00 82.81 63 ASN A O 1
ATOM 512 N N . GLU A 1 64 ? -17.382 -13.977 -26.573 1.00 87.75 64 GLU A N 1
ATOM 513 C CA . GLU A 1 64 ? -18.180 -12.760 -26.369 1.00 87.75 64 GLU A CA 1
ATOM 514 C C . GLU A 1 64 ? -19.354 -12.970 -25.389 1.00 87.75 64 GLU A C 1
ATOM 516 O O . GLU A 1 64 ? -20.109 -12.031 -25.135 1.00 87.75 64 GLU A O 1
ATOM 521 N N . GLY A 1 65 ? -19.518 -14.178 -24.834 1.00 86.75 65 GLY A N 1
ATOM 522 C CA . GLY A 1 65 ? -20.581 -14.512 -23.883 1.00 86.75 65 GLY A CA 1
ATOM 523 C C . GLY A 1 65 ? -21.970 -14.634 -24.516 1.00 86.75 65 GLY A C 1
ATOM 524 O O . GLY A 1 65 ? -22.984 -14.592 -23.822 1.00 86.75 65 GLY A O 1
ATOM 525 N N . TYR A 1 66 ? -22.060 -14.792 -25.842 1.00 85.56 66 TYR A N 1
ATOM 526 C CA . TYR A 1 66 ? -23.334 -14.878 -26.573 1.00 85.56 66 TYR A CA 1
ATOM 527 C C . TYR A 1 66 ? -24.210 -16.061 -26.116 1.00 85.56 66 TYR A C 1
ATOM 529 O O . TYR A 1 66 ? -25.440 -16.007 -26.198 1.00 85.56 66 TYR A O 1
ATOM 537 N N . PHE A 1 67 ? -23.572 -17.122 -25.613 1.00 87.25 67 PHE A N 1
ATOM 538 C CA . PHE A 1 67 ? -24.217 -18.343 -25.128 1.00 87.25 67 PHE A CA 1
ATOM 539 C C . PHE A 1 67 ? -24.220 -18.465 -23.590 1.00 87.25 67 PHE A C 1
ATOM 541 O O . PHE A 1 67 ? -24.627 -19.502 -23.060 1.00 87.25 67 PHE A O 1
ATOM 548 N N . ASP A 1 68 ? -23.801 -17.428 -22.858 1.00 81.00 68 ASP A N 1
ATOM 549 C CA . ASP A 1 68 ? -23.762 -17.457 -21.393 1.00 81.00 68 ASP A CA 1
ATOM 550 C C . ASP A 1 68 ? -25.176 -17.620 -20.816 1.00 81.00 68 ASP A C 1
ATOM 552 O O . ASP A 1 68 ? -26.134 -16.984 -21.257 1.00 81.00 68 ASP A O 1
ATOM 556 N N . ASN A 1 69 ? -25.315 -18.494 -19.814 1.00 70.56 69 ASN A N 1
ATOM 557 C CA . ASN A 1 69 ? -26.596 -18.951 -19.249 1.00 70.56 69 ASN A CA 1
ATOM 558 C C . ASN A 1 69 ? -27.492 -19.756 -20.212 1.00 70.56 69 ASN A C 1
ATOM 560 O O . ASN A 1 69 ? -28.641 -20.040 -19.875 1.00 70.56 69 ASN A O 1
ATOM 564 N N . LYS A 1 70 ? -26.970 -20.176 -21.374 1.00 67.56 70 LYS A N 1
ATOM 565 C CA . LYS A 1 70 ? -27.675 -21.001 -22.368 1.00 67.56 70 LYS A CA 1
ATOM 566 C C . LYS A 1 70 ? -26.990 -22.356 -22.597 1.00 67.56 70 LYS A C 1
ATOM 568 O O . LYS A 1 70 ? -26.895 -22.844 -23.721 1.00 67.56 70 LYS A O 1
ATOM 573 N N . GLY A 1 71 ? -26.507 -22.979 -21.518 1.00 58.31 71 GLY A N 1
ATOM 574 C CA . GLY A 1 71 ? -25.708 -24.218 -21.554 1.00 58.31 71 GLY A CA 1
ATOM 575 C C . GLY A 1 71 ? -26.397 -25.440 -22.184 1.00 58.31 71 GLY A C 1
ATOM 576 O O . GLY A 1 71 ? -25.730 -26.401 -22.552 1.00 58.31 71 GLY A O 1
ATOM 577 N N . SER A 1 72 ? -27.719 -25.401 -22.376 1.00 69.69 72 SER A N 1
ATOM 578 C CA . SER A 1 72 ? -28.493 -26.457 -23.041 1.00 69.69 72 SER A CA 1
ATOM 579 C C . SER A 1 72 ? -28.645 -26.280 -24.558 1.00 69.69 72 SER A C 1
ATOM 581 O O . SER A 1 72 ? -29.410 -27.024 -25.169 1.00 69.69 72 SER A O 1
ATOM 583 N N . ILE A 1 73 ? -27.983 -25.294 -25.180 1.00 81.06 73 ILE A N 1
ATOM 584 C CA . ILE A 1 73 ? -28.090 -25.078 -26.630 1.00 81.06 73 ILE A CA 1
ATOM 585 C C . ILE A 1 73 ? -27.559 -26.289 -27.397 1.00 81.06 73 ILE A C 1
ATOM 587 O O . ILE A 1 73 ? -26.457 -26.789 -27.153 1.00 81.06 73 ILE A O 1
ATOM 591 N N . LEU A 1 74 ? -28.375 -26.720 -28.355 1.00 83.25 74 LEU A N 1
ATOM 592 C CA . LEU A 1 74 ? -28.126 -27.831 -29.254 1.00 83.25 74 LEU A CA 1
ATOM 593 C C . LEU A 1 74 ? -27.428 -27.330 -30.523 1.00 83.25 74 LEU A C 1
ATOM 595 O O . LEU A 1 74 ? -27.960 -26.474 -31.234 1.00 83.25 74 LEU A O 1
ATOM 599 N N . VAL A 1 75 ? -26.250 -27.880 -30.809 1.00 88.06 75 VAL A N 1
ATOM 600 C CA . VAL A 1 75 ? -25.395 -27.571 -31.962 1.00 88.06 75 VAL A CA 1
ATOM 601 C C . VAL A 1 75 ? -25.211 -28.831 -32.801 1.00 88.06 75 VAL A C 1
ATOM 603 O O . VAL A 1 75 ? -25.075 -29.922 -32.254 1.00 88.06 75 VAL A O 1
ATOM 606 N N . ARG A 1 76 ? -25.182 -28.697 -34.127 1.00 90.50 76 ARG A N 1
ATOM 607 C CA . ARG A 1 76 ? -24.825 -29.787 -35.045 1.00 90.50 76 ARG A CA 1
ATOM 608 C C . ARG A 1 76 ? -23.936 -29.299 -36.179 1.00 90.50 76 ARG A C 1
ATOM 610 O O . ARG A 1 76 ? -24.011 -28.130 -36.563 1.00 90.50 76 ARG A O 1
ATOM 617 N N . GLU A 1 77 ? -23.119 -30.187 -36.721 1.00 89.88 77 GLU A N 1
ATOM 618 C CA . GLU A 1 77 ? -22.360 -29.938 -37.947 1.00 89.88 77 GLU A CA 1
ATOM 619 C C . GLU A 1 77 ? -23.280 -30.043 -39.179 1.00 89.88 77 GLU A C 1
ATOM 621 O O . GLU A 1 77 ? -24.346 -30.653 -39.110 1.00 89.88 77 GLU A O 1
ATOM 626 N N . VAL A 1 78 ? -22.909 -29.417 -40.301 1.00 87.25 78 VAL A N 1
ATOM 627 C CA . VAL A 1 78 ? -23.703 -29.429 -41.550 1.00 87.25 78 VAL A CA 1
ATOM 628 C C . VAL A 1 78 ? -24.016 -30.852 -42.026 1.00 87.25 78 VAL A C 1
ATOM 630 O O . VAL A 1 78 ? -25.116 -31.082 -42.528 1.00 87.25 78 VAL A O 1
ATOM 633 N N . ASP A 1 79 ? -23.089 -31.787 -41.821 1.00 83.00 79 ASP A N 1
ATOM 634 C CA . ASP A 1 79 ? -23.211 -33.178 -42.269 1.00 83.00 79 ASP A CA 1
ATOM 635 C C . ASP A 1 79 ? -23.763 -34.125 -41.185 1.00 83.00 79 ASP A C 1
ATOM 637 O O . ASP A 1 79 ? -24.040 -35.292 -41.467 1.00 83.00 79 ASP A O 1
ATOM 641 N N . ASP A 1 80 ? -23.988 -33.624 -39.965 1.00 86.62 80 ASP A N 1
ATOM 642 C CA . ASP A 1 80 ? -24.507 -34.413 -38.849 1.00 86.62 80 ASP A CA 1
ATOM 643 C C . ASP A 1 80 ? -26.042 -34.317 -38.759 1.00 86.62 80 ASP A C 1
ATOM 645 O O . ASP A 1 80 ? -26.662 -33.248 -38.851 1.00 86.62 80 ASP A O 1
ATOM 649 N N . LEU A 1 81 ? -26.690 -35.464 -38.545 1.00 80.31 81 LEU A N 1
ATOM 650 C CA . LEU A 1 81 ? -28.138 -35.530 -38.317 1.00 80.31 81 LEU A CA 1
ATOM 651 C C . LEU A 1 81 ? -28.507 -35.202 -36.865 1.00 80.31 81 LEU A C 1
ATOM 653 O O . LEU A 1 81 ? -29.558 -34.601 -36.626 1.00 80.31 81 LEU A O 1
ATOM 657 N N . ASP A 1 82 ? -27.625 -35.540 -35.926 1.00 88.00 82 ASP A N 1
ATOM 658 C CA . ASP A 1 82 ? -27.864 -35.409 -34.495 1.00 88.00 82 ASP A CA 1
ATOM 659 C C . ASP A 1 82 ? -27.367 -34.068 -33.952 1.00 88.00 82 ASP A C 1
ATOM 661 O O . ASP A 1 82 ? -26.338 -33.535 -34.369 1.00 88.00 82 ASP A O 1
ATOM 665 N N . TYR A 1 83 ? -28.108 -33.524 -32.987 1.00 87.62 83 TYR A N 1
ATOM 666 C CA . TYR A 1 83 ? -27.662 -32.366 -32.224 1.00 87.62 83 TYR A CA 1
ATOM 667 C C . TYR A 1 83 ? -26.961 -32.814 -30.950 1.00 87.62 83 TYR A C 1
ATOM 669 O O . TYR A 1 83 ? -27.441 -33.690 -30.232 1.00 87.62 83 TYR A O 1
ATOM 677 N N . VAL A 1 84 ? -25.869 -32.134 -30.629 1.00 90.56 84 VAL A N 1
ATOM 678 C CA . VAL A 1 84 ? -25.114 -32.310 -29.392 1.00 90.56 84 VAL A CA 1
ATOM 679 C C . VAL A 1 84 ? -25.125 -31.015 -28.585 1.00 90.56 84 VAL A C 1
ATOM 681 O O . VAL A 1 84 ? -25.417 -29.941 -29.112 1.00 90.56 84 VAL A O 1
ATOM 684 N N . THR A 1 85 ? -24.841 -31.083 -27.286 1.00 88.31 85 THR A N 1
ATOM 685 C CA . THR A 1 85 ? -24.781 -29.870 -26.459 1.00 88.31 85 THR A CA 1
ATOM 686 C C . THR A 1 85 ? -23.563 -29.029 -26.830 1.00 88.31 85 THR A C 1
ATOM 688 O O . THR A 1 85 ? -22.503 -29.573 -27.155 1.00 88.31 85 THR A O 1
ATOM 691 N N . LEU A 1 86 ? -23.679 -27.702 -26.733 1.00 86.19 86 LEU A N 1
ATOM 692 C CA . LEU A 1 86 ? -22.558 -26.788 -26.968 1.00 86.19 86 LEU A CA 1
ATOM 693 C C . LEU A 1 86 ? -21.312 -27.175 -26.144 1.00 86.19 86 LEU A C 1
ATOM 695 O O . LEU A 1 86 ? -20.204 -27.187 -26.675 1.00 86.19 86 LEU A O 1
ATOM 699 N N . GLU A 1 87 ? -21.494 -27.581 -24.884 1.00 84.38 87 GLU A N 1
ATOM 700 C CA . GLU A 1 87 ? -20.410 -28.057 -24.009 1.00 84.38 87 GLU A CA 1
ATOM 701 C C . GLU A 1 87 ? -19.631 -29.237 -24.600 1.00 84.38 87 GLU A C 1
ATOM 703 O O . GLU A 1 87 ? -18.402 -29.267 -24.536 1.00 84.38 87 GLU A O 1
ATOM 708 N N . SER A 1 88 ? -20.330 -30.184 -25.226 1.00 86.25 88 SER A N 1
ATOM 709 C CA . SER A 1 88 ? -19.705 -31.378 -25.797 1.00 86.25 88 SER A CA 1
ATOM 710 C C . SER A 1 88 ? -18.917 -31.102 -27.082 1.00 86.25 88 SER A C 1
ATOM 712 O O . SER A 1 88 ? -17.943 -31.802 -27.360 1.00 86.25 88 SER A O 1
ATOM 714 N N . ILE A 1 89 ? -19.290 -30.070 -27.851 1.00 88.75 89 ILE A N 1
ATOM 715 C CA . ILE A 1 89 ? -18.660 -29.756 -29.144 1.00 88.75 89 ILE A CA 1
ATOM 716 C C . ILE A 1 89 ? -17.541 -28.708 -29.041 1.00 88.75 89 ILE A C 1
ATOM 718 O O . ILE A 1 89 ? -16.710 -28.612 -29.947 1.00 88.75 89 ILE A O 1
ATOM 722 N N . ILE A 1 90 ? -17.454 -27.967 -27.928 1.00 86.31 90 ILE A N 1
ATOM 723 C CA . ILE A 1 90 ? -16.399 -26.968 -27.666 1.00 86.31 90 ILE A CA 1
ATOM 724 C C . ILE A 1 90 ? -14.976 -27.512 -27.904 1.00 86.31 90 ILE A C 1
ATOM 726 O O . ILE A 1 90 ? -14.211 -26.847 -28.609 1.00 86.31 90 ILE A O 1
ATOM 730 N N . PRO A 1 91 ? -14.585 -28.707 -27.408 1.00 89.50 91 PRO A N 1
ATOM 731 C CA . PRO A 1 91 ? -13.244 -29.241 -27.654 1.00 89.50 91 PRO A CA 1
ATOM 732 C C . PRO A 1 91 ? -12.933 -29.419 -29.148 1.00 89.50 91 PRO A C 1
ATOM 734 O O . PRO A 1 91 ? -11.822 -29.114 -29.589 1.00 89.50 91 PRO A O 1
ATOM 737 N N . LYS A 1 92 ? -13.926 -29.857 -29.936 1.00 89.00 92 LYS A N 1
ATOM 738 C CA . LYS A 1 92 ? -13.807 -30.056 -31.388 1.00 89.00 92 LYS A CA 1
ATOM 739 C C . LYS A 1 92 ? -13.670 -28.720 -32.119 1.00 89.00 92 LYS A C 1
ATOM 741 O O . LYS A 1 92 ? -12.760 -28.572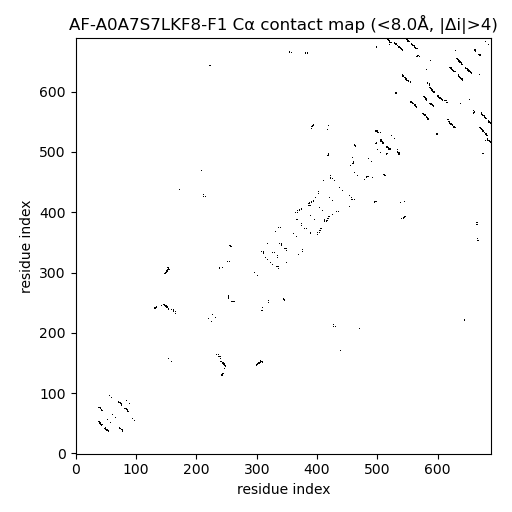 -32.931 1.00 89.00 92 LYS A O 1
ATOM 746 N N . LEU A 1 93 ? -14.497 -27.729 -31.772 1.00 88.31 93 LEU A N 1
ATOM 747 C CA . LEU A 1 93 ? -14.415 -26.374 -32.332 1.00 88.31 93 LEU A CA 1
ATOM 748 C C . LEU A 1 93 ? -13.020 -25.766 -32.117 1.00 88.31 93 LEU A C 1
ATOM 750 O O . LEU A 1 93 ? -12.405 -25.283 -33.068 1.00 88.31 93 LEU A O 1
ATOM 754 N N . ILE A 1 94 ? -12.492 -25.841 -30.889 1.00 85.56 94 ILE A N 1
ATOM 755 C CA . ILE A 1 94 ? -11.164 -25.305 -30.543 1.00 85.56 94 ILE A CA 1
ATOM 756 C C . ILE A 1 94 ? -10.055 -26.005 -31.341 1.00 85.56 94 ILE A C 1
ATOM 758 O O . ILE A 1 94 ? -9.085 -25.360 -31.740 1.00 85.56 94 ILE A O 1
ATOM 762 N N . SER A 1 95 ? -10.174 -27.315 -31.579 1.00 84.06 95 SER A N 1
ATOM 763 C CA . SER A 1 95 ? -9.206 -28.063 -32.391 1.00 84.06 95 SER A CA 1
ATOM 764 C C . SER A 1 95 ? -9.175 -27.565 -33.837 1.00 84.06 95 SER A C 1
ATOM 766 O O . SER A 1 95 ? -8.097 -27.312 -34.371 1.00 84.06 95 SER A O 1
ATOM 768 N N . ILE A 1 96 ? -10.348 -27.357 -34.440 1.00 84.94 96 ILE A N 1
ATOM 769 C CA . ILE A 1 96 ? -10.476 -26.873 -35.821 1.00 84.94 96 ILE A CA 1
ATOM 770 C C . ILE A 1 96 ? -9.911 -25.454 -35.951 1.00 84.94 96 ILE A C 1
ATOM 772 O O . ILE A 1 96 ? -9.155 -25.165 -36.876 1.00 84.94 96 ILE A O 1
ATOM 776 N N . GLU A 1 97 ? -10.208 -24.560 -35.005 1.00 83.94 97 GLU A N 1
ATOM 777 C CA . GLU A 1 97 ? -9.672 -23.195 -35.051 1.00 83.94 97 GLU A CA 1
ATOM 778 C C . GLU A 1 97 ? -8.144 -23.161 -34.906 1.00 83.94 97 GLU A C 1
ATOM 780 O O . GLU A 1 97 ? -7.475 -22.390 -35.599 1.00 83.94 97 GLU A O 1
ATOM 785 N N . LYS A 1 98 ? -7.568 -24.034 -34.070 1.00 78.44 98 LYS A N 1
ATOM 786 C CA . LYS A 1 98 ? -6.109 -24.178 -33.961 1.00 78.44 98 LYS A CA 1
ATOM 787 C C . LYS A 1 98 ? -5.475 -24.604 -35.282 1.00 78.44 98 LYS A C 1
ATOM 789 O O . LYS A 1 98 ? -4.459 -24.023 -35.659 1.00 78.44 98 LYS A O 1
ATOM 794 N N . GLU A 1 99 ? -6.063 -25.562 -35.995 1.00 78.81 99 GLU A N 1
ATOM 795 C CA . GLU A 1 99 ? -5.578 -25.980 -37.317 1.00 78.81 99 GLU A CA 1
ATOM 796 C C . GLU A 1 99 ? -5.676 -24.851 -38.349 1.00 78.81 99 GLU A C 1
ATOM 798 O O . GLU A 1 99 ? -4.731 -24.622 -39.104 1.00 78.81 99 GLU A O 1
ATOM 803 N N . VAL A 1 100 ? -6.768 -24.080 -38.346 1.00 77.56 100 VAL A N 1
ATOM 804 C CA . VAL A 1 100 ? -6.928 -22.919 -39.238 1.00 77.56 100 VAL A CA 1
ATOM 805 C C . VAL A 1 100 ? -5.872 -21.847 -38.953 1.00 77.56 100 VAL A C 1
ATOM 807 O O . VAL A 1 100 ? -5.303 -21.277 -39.887 1.00 77.56 100 VAL A O 1
ATOM 810 N N . ILE A 1 101 ? -5.576 -21.570 -37.680 1.00 72.12 101 ILE A N 1
ATOM 811 C CA . ILE A 1 101 ? -4.531 -20.614 -37.288 1.00 72.12 101 ILE A CA 1
ATOM 812 C C . ILE A 1 101 ? -3.148 -21.130 -37.699 1.00 72.12 101 ILE A C 1
ATOM 814 O O . ILE A 1 101 ? -2.379 -20.372 -38.288 1.00 72.12 101 ILE A O 1
ATOM 818 N N . LEU A 1 102 ? -2.845 -22.409 -37.453 1.00 68.00 102 LEU A N 1
ATOM 819 C CA . LEU A 1 102 ? -1.585 -23.032 -37.869 1.00 68.00 102 LEU A CA 1
ATOM 820 C C . LEU A 1 102 ? -1.406 -22.957 -39.387 1.00 68.00 102 LEU A C 1
ATOM 822 O O . LEU A 1 102 ? -0.377 -22.476 -39.850 1.00 68.00 102 LEU A O 1
ATOM 826 N N . ASN A 1 103 ? -2.421 -23.320 -40.171 1.00 69.50 103 ASN A N 1
ATOM 827 C CA . ASN A 1 103 ? -2.359 -23.249 -41.631 1.00 69.50 103 ASN A CA 1
ATOM 828 C C . ASN A 1 103 ? -2.189 -21.810 -42.144 1.00 69.50 103 ASN A C 1
ATOM 830 O O . ASN A 1 103 ? -1.447 -21.583 -43.098 1.00 69.50 103 ASN A O 1
ATOM 834 N N . ARG A 1 104 ? -2.804 -20.809 -41.495 1.00 71.62 104 ARG A N 1
ATOM 835 C CA . ARG A 1 104 ? -2.563 -19.390 -41.823 1.00 71.62 104 ARG A CA 1
ATOM 836 C C . ARG A 1 104 ? -1.131 -18.964 -41.520 1.00 71.62 104 ARG A C 1
ATOM 838 O O . ARG A 1 104 ? -0.562 -18.214 -42.309 1.00 71.62 104 ARG A O 1
ATOM 845 N N . LEU A 1 105 ? -0.557 -19.438 -40.414 1.00 54.56 105 LEU A N 1
ATOM 846 C CA . LEU A 1 105 ? 0.832 -19.169 -40.032 1.00 54.56 105 LEU A CA 1
ATOM 847 C C . LEU A 1 105 ? 1.829 -19.854 -40.978 1.00 54.56 105 LEU A C 1
ATOM 849 O O . LEU A 1 105 ? 2.830 -19.245 -41.340 1.00 54.56 105 LEU A O 1
ATOM 853 N N . TYR A 1 106 ? 1.542 -21.072 -41.444 1.00 59.72 106 TYR A N 1
ATOM 854 C CA . TYR A 1 106 ? 2.380 -21.765 -42.428 1.00 59.72 106 TYR A CA 1
ATOM 855 C C . TYR A 1 106 ? 2.296 -21.125 -43.821 1.00 59.72 106 TYR A C 1
ATOM 857 O O . TYR A 1 106 ? 3.324 -20.912 -44.463 1.00 59.72 106 TYR A O 1
ATOM 865 N N . ASN A 1 107 ? 1.103 -20.715 -44.260 1.00 51.97 107 ASN A N 1
ATOM 866 C CA . ASN A 1 107 ? 0.915 -20.093 -45.575 1.00 51.97 107 ASN A CA 1
ATOM 867 C C . ASN A 1 107 ? 1.413 -18.637 -45.640 1.00 51.97 107 ASN A C 1
ATOM 869 O O . ASN A 1 107 ? 1.673 -18.132 -46.726 1.00 51.97 107 ASN A O 1
ATOM 873 N N . THR A 1 108 ? 1.611 -17.956 -44.505 1.00 43.75 108 THR A N 1
ATOM 874 C CA . THR A 1 108 ? 2.251 -16.622 -44.485 1.00 43.75 108 THR A CA 1
ATOM 875 C C . THR A 1 108 ? 3.776 -16.678 -44.628 1.00 43.75 108 THR A C 1
ATOM 877 O O . THR A 1 108 ? 4.397 -15.638 -44.845 1.00 43.75 108 THR A O 1
ATOM 880 N N . VAL A 1 109 ? 4.383 -17.870 -44.559 1.00 46.25 109 VAL A N 1
ATOM 881 C CA . VAL A 1 109 ? 5.841 -18.070 -44.647 1.00 46.25 109 VAL A CA 1
ATOM 882 C C . VAL A 1 109 ? 6.293 -18.549 -46.037 1.00 46.25 109 VAL A C 1
ATOM 884 O O . VAL A 1 109 ? 7.470 -18.418 -46.365 1.00 46.25 109 VAL A O 1
ATOM 887 N N . GLY A 1 110 ? 5.391 -19.020 -46.904 1.00 41.66 110 GLY A N 1
ATOM 888 C CA . GLY A 1 110 ? 5.769 -19.616 -48.189 1.00 41.66 110 GLY A CA 1
ATOM 889 C C . GLY A 1 110 ? 4.865 -19.240 -49.354 1.00 41.66 110 GLY A C 1
ATOM 890 O O . GLY A 1 110 ? 4.079 -20.068 -49.780 1.00 41.66 110 GLY A O 1
ATOM 891 N N . GLU A 1 111 ? 5.015 -18.036 -49.911 1.00 34.22 111 GLU A N 1
ATOM 892 C CA . GLU A 1 111 ? 4.586 -17.745 -51.290 1.00 34.22 111 GLU A CA 1
ATOM 893 C C . GLU A 1 111 ? 5.353 -16.528 -51.852 1.00 34.22 111 GLU A C 1
ATOM 895 O O . GLU A 1 111 ? 4.914 -15.379 -51.819 1.00 34.22 111 GLU A O 1
ATOM 900 N N . LYS A 1 112 ? 6.557 -16.792 -52.375 1.00 36.88 112 LYS A N 1
ATOM 901 C CA . LYS A 1 112 ? 7.193 -15.975 -53.418 1.00 36.88 112 LYS A CA 1
ATOM 902 C C . LYS A 1 112 ? 7.733 -16.906 -54.505 1.00 36.88 112 LYS A C 1
ATOM 904 O O . LYS A 1 112 ? 8.767 -17.531 -54.327 1.00 36.88 112 LYS A O 1
ATOM 909 N N . ASN A 1 113 ? 6.985 -16.939 -55.607 1.00 36.25 113 ASN A N 1
ATOM 910 C CA . ASN A 1 113 ? 7.368 -17.245 -56.987 1.00 36.25 113 ASN A CA 1
ATOM 911 C C . ASN A 1 113 ? 8.199 -18.517 -57.246 1.00 36.25 113 ASN A C 1
ATOM 913 O O . ASN A 1 113 ? 9.424 -18.479 -57.227 1.00 36.25 113 ASN A O 1
ATOM 917 N N . MET A 1 114 ? 7.521 -19.590 -57.670 1.00 31.67 114 MET A N 1
ATOM 918 C CA . MET A 1 114 ? 8.089 -20.556 -58.615 1.00 31.67 114 MET A CA 1
ATOM 919 C C . MET A 1 114 ? 7.433 -20.353 -59.981 1.00 31.67 114 MET A C 1
ATOM 921 O O . MET A 1 114 ? 6.292 -20.746 -60.193 1.00 31.67 114 MET A O 1
ATOM 925 N N . ASN A 1 115 ? 8.173 -19.701 -60.869 1.00 33.81 115 ASN A N 1
ATOM 926 C CA . ASN A 1 115 ? 8.128 -19.862 -62.316 1.00 33.81 115 ASN A CA 1
ATOM 927 C C . ASN A 1 115 ? 9.555 -19.558 -62.771 1.00 33.81 115 ASN A C 1
ATOM 929 O O . ASN A 1 115 ? 9.913 -18.392 -62.877 1.00 33.81 115 ASN A O 1
ATOM 933 N N . ASP A 1 116 ? 10.390 -20.588 -62.851 1.00 34.09 116 ASP A N 1
ATOM 934 C CA . ASP A 1 116 ? 11.305 -20.828 -63.968 1.00 34.09 116 ASP A CA 1
ATOM 935 C C . ASP A 1 116 ? 12.132 -22.091 -63.702 1.00 34.09 116 ASP A C 1
ATOM 937 O O . ASP A 1 116 ? 12.317 -22.538 -62.570 1.00 34.09 116 ASP A O 1
ATOM 941 N N . SER A 1 117 ? 12.495 -22.704 -64.817 1.00 34.03 117 SER A N 1
ATOM 942 C CA . SER A 1 117 ? 13.075 -24.022 -65.033 1.00 34.03 117 SER A CA 1
ATOM 943 C C . SER A 1 117 ? 14.406 -24.293 -64.331 1.00 34.03 117 SER A C 1
ATOM 945 O O . SER A 1 117 ? 15.228 -23.397 -64.173 1.00 34.03 117 SER A O 1
ATOM 947 N N . ASP A 1 118 ? 14.587 -25.577 -64.008 1.00 37.62 118 ASP A N 1
ATOM 948 C CA . ASP A 1 118 ? 15.814 -26.383 -64.116 1.00 37.62 118 ASP A CA 1
ATOM 949 C C . ASP A 1 118 ? 17.137 -25.610 -64.277 1.00 37.62 118 ASP A C 1
ATOM 951 O O . ASP A 1 118 ? 17.456 -25.126 -65.359 1.00 37.62 118 ASP A O 1
ATOM 955 N N . ASP A 1 119 ? 17.921 -25.544 -63.197 1.00 30.11 119 ASP A N 1
ATOM 956 C CA . ASP A 1 119 ? 19.333 -25.935 -63.231 1.00 30.11 119 ASP A CA 1
ATOM 957 C C . ASP A 1 119 ? 19.906 -26.056 -61.809 1.00 30.11 119 ASP A C 1
ATOM 959 O O . ASP A 1 119 ? 19.714 -25.227 -60.916 1.00 30.11 119 ASP A O 1
ATOM 963 N N . SER A 1 120 ? 20.615 -27.157 -61.594 1.00 40.72 120 SER A N 1
ATOM 964 C CA . SER A 1 120 ? 21.235 -27.573 -60.343 1.00 40.72 120 SER A CA 1
ATOM 965 C C . SER A 1 120 ? 22.400 -26.667 -59.931 1.00 40.72 120 SER A C 1
ATOM 967 O O . SER A 1 120 ? 23.467 -26.749 -60.536 1.00 40.72 120 SER A O 1
ATOM 969 N N . VAL A 1 121 ? 22.275 -25.893 -58.843 1.00 29.12 121 VAL A N 1
ATOM 970 C CA . VAL A 1 121 ? 23.437 -25.311 -58.141 1.00 29.12 121 VAL A CA 1
ATOM 971 C C . VAL A 1 121 ? 23.210 -25.260 -56.623 1.00 29.12 121 VAL A C 1
ATOM 973 O O . VAL A 1 121 ? 22.189 -24.802 -56.123 1.00 29.12 121 VAL A O 1
ATOM 976 N N . GLN A 1 122 ? 24.216 -25.762 -55.907 1.00 29.94 122 GLN A N 1
ATOM 977 C CA . GLN A 1 122 ? 24.424 -25.823 -54.458 1.00 29.94 122 GLN A CA 1
ATOM 978 C C . GLN A 1 122 ? 23.750 -24.712 -53.628 1.00 29.94 122 GLN A C 1
ATOM 980 O O . GLN A 1 122 ? 24.081 -23.530 -53.742 1.00 29.94 122 GLN A O 1
ATOM 985 N N . ILE A 1 123 ? 22.898 -25.117 -52.681 1.00 28.50 123 ILE A N 1
ATOM 986 C CA . ILE A 1 123 ? 22.345 -24.239 -51.645 1.00 28.50 123 ILE A CA 1
ATOM 987 C C . ILE A 1 123 ? 23.473 -23.852 -50.676 1.00 28.50 123 ILE A C 1
ATOM 989 O O . ILE A 1 123 ? 23.803 -24.582 -49.742 1.00 28.50 123 ILE A O 1
ATOM 993 N N . LYS A 1 124 ? 24.059 -22.669 -50.886 1.00 26.48 124 LYS A N 1
ATOM 994 C CA . LYS A 1 124 ? 24.696 -21.903 -49.810 1.00 26.48 124 LYS A CA 1
ATOM 995 C C . LYS A 1 124 ? 23.595 -21.435 -48.863 1.00 26.48 124 LYS A C 1
ATOM 997 O O . LYS A 1 124 ? 22.695 -20.702 -49.260 1.00 26.48 124 LYS A O 1
ATOM 1002 N N . SER A 1 125 ? 23.698 -21.846 -47.606 1.00 27.25 125 SER A N 1
ATOM 1003 C CA . SER A 1 125 ? 22.894 -21.364 -46.486 1.00 27.25 125 SER A CA 1
ATOM 1004 C C . SER A 1 125 ? 22.968 -19.833 -46.378 1.00 27.25 125 SER A C 1
ATOM 1006 O O . SER A 1 125 ? 23.941 -19.284 -45.856 1.00 27.25 125 SER A O 1
ATOM 1008 N N . LEU A 1 126 ? 21.944 -19.138 -46.872 1.00 26.08 126 LEU A N 1
ATOM 1009 C CA . LEU A 1 126 ? 21.668 -17.751 -46.513 1.00 26.08 126 LEU A CA 1
ATOM 1010 C C . LEU A 1 126 ? 20.961 -17.763 -45.158 1.00 26.08 126 LEU A C 1
ATOM 1012 O O . LEU A 1 126 ? 19.856 -18.285 -45.024 1.00 26.08 126 LEU A O 1
ATOM 1016 N N . ALA A 1 127 ? 21.647 -17.231 -44.149 1.00 27.53 127 ALA A N 1
ATOM 1017 C CA . ALA A 1 127 ? 21.113 -17.000 -42.818 1.00 27.53 127 ALA A CA 1
ATOM 1018 C C . ALA A 1 127 ? 19.856 -16.122 -42.916 1.00 27.53 127 ALA A C 1
ATOM 1020 O O . ALA A 1 127 ? 19.929 -14.954 -43.296 1.00 27.53 127 ALA A O 1
ATOM 1021 N N . ILE A 1 128 ? 18.700 -16.702 -42.602 1.00 29.36 128 ILE A N 1
ATOM 1022 C CA . ILE A 1 128 ? 17.468 -15.957 -42.362 1.00 29.36 128 ILE A CA 1
ATOM 1023 C C . ILE A 1 128 ? 17.611 -15.356 -40.960 1.00 29.36 128 ILE A C 1
ATOM 1025 O O . ILE A 1 128 ? 17.633 -16.086 -39.971 1.00 29.36 128 ILE A O 1
ATOM 1029 N N . ASP A 1 129 ? 17.776 -14.035 -40.891 1.00 32.84 129 ASP A N 1
ATOM 1030 C CA . ASP A 1 129 ? 17.842 -13.265 -39.645 1.00 32.84 129 ASP A CA 1
ATOM 1031 C C . ASP A 1 129 ? 16.524 -13.431 -38.852 1.00 32.84 129 ASP A C 1
ATOM 1033 O O . ASP A 1 129 ? 15.460 -13.091 -39.379 1.00 32.84 129 ASP A O 1
ATOM 1037 N N . PRO A 1 130 ? 16.540 -13.895 -37.587 1.00 33.34 130 PRO A N 1
ATOM 1038 C CA . PRO A 1 130 ? 15.345 -14.036 -36.751 1.00 33.34 130 PRO A CA 1
ATOM 1039 C C . PRO A 1 130 ? 14.968 -12.707 -36.063 1.00 33.34 130 PRO A C 1
ATOM 1041 O O . PRO A 1 130 ? 14.531 -12.691 -34.913 1.00 33.34 130 PRO A O 1
ATOM 1044 N N . ILE A 1 131 ? 15.178 -11.573 -36.739 1.00 42.47 131 ILE A N 1
ATOM 1045 C CA . ILE A 1 131 ? 14.937 -10.229 -36.195 1.00 42.47 131 ILE A CA 1
ATOM 1046 C C . ILE A 1 131 ? 13.490 -9.833 -36.510 1.00 42.47 131 ILE A C 1
ATOM 1048 O O . ILE A 1 131 ? 13.093 -9.748 -37.675 1.00 42.47 131 ILE A O 1
ATOM 1052 N N . GLY A 1 132 ? 12.687 -9.583 -35.473 1.00 47.38 132 GLY A N 1
ATOM 1053 C CA . GLY A 1 132 ? 11.303 -9.135 -35.633 1.00 47.38 132 GLY A CA 1
ATOM 1054 C C . GLY A 1 132 ? 11.251 -7.763 -36.311 1.00 47.38 132 GLY A C 1
ATOM 1055 O O . GLY A 1 132 ? 11.933 -6.829 -35.887 1.00 47.38 132 GLY A O 1
ATOM 1056 N N . ARG A 1 133 ? 10.448 -7.617 -37.373 1.00 46.09 133 ARG A N 1
ATOM 1057 C CA . ARG A 1 133 ? 10.177 -6.305 -37.984 1.00 46.09 133 ARG A CA 1
ATOM 1058 C C . ARG A 1 133 ? 9.173 -5.526 -37.133 1.00 46.09 133 ARG A C 1
ATOM 1060 O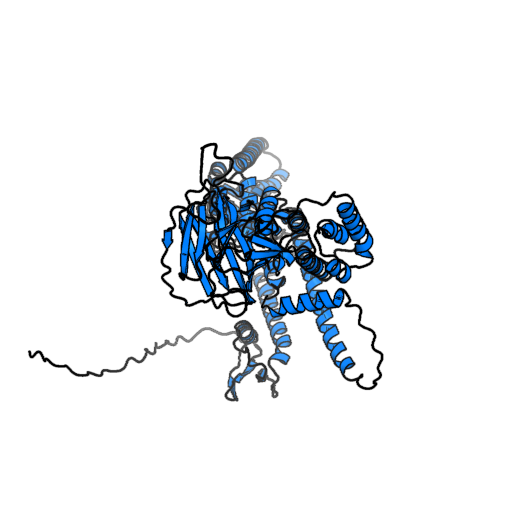 O . ARG A 1 133 ? 8.185 -6.089 -36.667 1.00 46.09 133 ARG A O 1
ATOM 1067 N N . ILE A 1 134 ? 9.423 -4.226 -36.975 1.00 50.88 134 ILE A N 1
ATOM 1068 C CA . ILE A 1 134 ? 8.559 -3.278 -36.259 1.00 50.88 134 ILE A CA 1
ATOM 1069 C C . ILE A 1 134 ? 7.130 -3.322 -36.849 1.00 50.88 134 ILE A C 1
ATOM 1071 O O . ILE A 1 134 ? 6.993 -3.356 -38.078 1.00 50.88 134 ILE A O 1
ATOM 1075 N N . PRO A 1 135 ? 6.059 -3.309 -36.027 1.00 50.06 135 PRO A N 1
ATOM 1076 C CA . PRO A 1 135 ? 4.690 -3.214 -36.522 1.00 50.06 135 PRO A CA 1
ATOM 1077 C C . PRO A 1 135 ? 4.512 -1.995 -37.434 1.00 50.06 135 PRO A C 1
ATOM 1079 O O . PRO A 1 135 ? 4.967 -0.899 -37.117 1.00 50.06 135 PRO A O 1
ATOM 1082 N N . ALA A 1 136 ? 3.765 -2.151 -38.529 1.00 40.72 136 ALA A N 1
ATOM 1083 C CA . ALA A 1 136 ? 3.519 -1.109 -39.536 1.00 40.72 136 ALA A CA 1
ATOM 1084 C C . ALA A 1 136 ? 2.776 0.150 -39.025 1.00 40.72 136 ALA A C 1
ATOM 1086 O O . ALA A 1 136 ? 2.331 0.956 -39.828 1.00 40.72 136 ALA A O 1
ATOM 1087 N N . LYS A 1 137 ? 2.588 0.315 -37.711 1.00 45.91 137 LYS A N 1
ATOM 1088 C CA . LYS A 1 137 ? 2.001 1.505 -37.077 1.00 45.91 137 LYS A CA 1
ATOM 1089 C C . LYS A 1 137 ? 3.065 2.476 -36.543 1.00 45.91 137 LYS A C 1
ATOM 1091 O O . LYS A 1 137 ? 2.739 3.634 -36.318 1.00 45.91 137 LYS A O 1
ATOM 1096 N N . ASP A 1 138 ? 4.323 2.047 -36.436 1.00 52.72 138 ASP A N 1
ATOM 1097 C CA . ASP A 1 138 ? 5.460 2.872 -35.998 1.00 52.72 138 ASP A CA 1
ATOM 1098 C C . ASP A 1 138 ? 6.280 3.379 -37.210 1.00 52.72 138 ASP A C 1
ATOM 1100 O O . ASP A 1 138 ? 7.510 3.343 -37.224 1.00 52.72 138 ASP A O 1
ATOM 1104 N N . ILE A 1 139 ? 5.576 3.812 -38.267 1.00 47.47 139 ILE A N 1
ATOM 1105 C CA . ILE A 1 139 ? 6.108 4.146 -39.609 1.00 47.47 139 ILE A CA 1
ATOM 1106 C C . ILE A 1 139 ? 7.236 5.199 -39.570 1.00 47.47 139 ILE A C 1
ATOM 1108 O O . ILE A 1 139 ? 8.093 5.221 -40.448 1.00 47.47 139 ILE A O 1
ATOM 1112 N N . TYR A 1 140 ? 7.284 6.037 -38.536 1.00 53.34 140 TYR A N 1
ATOM 1113 C CA . TYR A 1 140 ? 8.196 7.184 -38.437 1.00 53.34 140 TYR A CA 1
ATOM 1114 C C . TYR A 1 140 ? 9.630 6.824 -38.020 1.00 53.34 140 TYR A C 1
ATOM 1116 O O . TYR A 1 140 ? 10.527 7.649 -38.133 1.00 53.34 140 TYR A O 1
ATOM 1124 N N . LEU A 1 141 ? 9.878 5.577 -37.607 1.00 53.78 141 LEU A N 1
ATOM 1125 C CA . LEU A 1 141 ? 11.233 5.047 -37.398 1.00 53.78 141 LEU A CA 1
ATOM 1126 C C . LEU A 1 141 ? 11.831 4.465 -38.692 1.00 53.78 141 LEU A C 1
ATOM 1128 O O . LEU A 1 141 ? 12.845 3.789 -38.644 1.00 53.78 141 LEU A O 1
ATOM 1132 N N . GLN A 1 142 ? 11.208 4.677 -39.857 1.00 54.12 142 GLN A N 1
ATOM 1133 C CA . GLN A 1 142 ? 11.696 4.189 -41.157 1.00 54.12 142 GLN A CA 1
ATOM 1134 C C . GLN A 1 142 ? 12.155 5.319 -42.091 1.00 54.12 142 GLN A C 1
ATOM 1136 O O . GLN A 1 142 ? 12.254 5.118 -43.302 1.00 54.12 142 GLN A O 1
ATOM 1141 N N . GLU A 1 143 ? 12.437 6.509 -41.554 1.00 59.06 143 GLU A N 1
ATOM 1142 C CA . GLU A 1 143 ? 12.876 7.639 -42.371 1.00 59.06 143 GLU A CA 1
ATOM 1143 C C . GLU A 1 143 ? 14.257 7.373 -43.017 1.00 59.06 143 GLU A C 1
ATOM 1145 O O . GLU A 1 143 ? 15.162 6.798 -42.397 1.00 59.06 143 GLU A O 1
ATOM 1150 N N . PRO A 1 144 ? 14.461 7.787 -44.283 1.00 60.62 144 PRO A N 1
ATOM 1151 C CA . PRO A 1 144 ? 15.739 7.617 -44.977 1.00 60.62 144 PRO A CA 1
ATOM 1152 C C . PRO A 1 144 ? 16.882 8.415 -44.327 1.00 60.62 144 PRO A C 1
ATOM 1154 O O . PRO A 1 144 ? 18.045 8.136 -44.603 1.00 60.62 144 PRO A O 1
ATOM 1157 N N . THR A 1 145 ? 16.561 9.368 -43.448 1.00 73.88 145 THR A N 1
ATOM 1158 C CA . THR A 1 145 ? 17.493 10.255 -42.739 1.00 73.88 145 THR A CA 1
ATOM 1159 C C . THR A 1 145 ? 18.111 9.650 -41.480 1.00 73.88 145 THR A C 1
ATOM 1161 O O . THR A 1 145 ? 19.042 10.241 -40.938 1.00 73.88 145 THR A O 1
ATOM 1164 N N . CYS A 1 146 ? 17.641 8.487 -41.013 1.00 81.44 146 CYS A N 1
ATOM 1165 C CA . CYS A 1 146 ? 18.253 7.811 -39.871 1.00 81.44 146 CYS A CA 1
ATOM 1166 C C . CYS A 1 146 ? 19.668 7.323 -40.218 1.00 81.44 146 CYS A C 1
ATOM 1168 O O . CYS A 1 146 ? 19.881 6.661 -41.240 1.00 81.44 146 CYS A O 1
ATOM 1170 N N . ASP A 1 147 ? 20.620 7.637 -39.346 1.00 86.12 147 ASP A N 1
ATOM 1171 C CA . ASP A 1 147 ? 22.056 7.412 -39.519 1.00 86.12 147 ASP A CA 1
ATOM 1172 C C . ASP A 1 147 ? 22.622 6.347 -38.565 1.00 86.12 147 ASP A C 1
ATOM 1174 O O . ASP A 1 147 ? 23.794 5.991 -38.678 1.00 86.12 147 ASP A O 1
ATOM 1178 N N . LEU A 1 148 ? 21.798 5.810 -37.660 1.00 86.62 148 LEU A N 1
ATOM 1179 C CA . LEU A 1 148 ? 22.159 4.781 -36.687 1.00 86.62 148 LEU A CA 1
ATOM 1180 C C . LEU A 1 148 ? 21.042 3.732 -36.585 1.00 86.62 148 LEU A C 1
ATOM 1182 O O . LEU A 1 148 ? 19.866 4.085 -36.514 1.00 86.62 148 LEU A O 1
ATOM 1186 N N . ASP A 1 149 ? 21.401 2.451 -36.517 1.00 87.75 149 ASP A N 1
ATOM 1187 C CA . ASP A 1 149 ? 20.458 1.373 -36.211 1.00 87.75 149 ASP A CA 1
ATOM 1188 C C . ASP A 1 149 ? 20.662 0.907 -34.764 1.00 87.75 149 ASP A C 1
ATOM 1190 O O . ASP A 1 149 ? 21.722 0.400 -34.399 1.00 87.75 149 ASP A O 1
ATOM 1194 N N . ILE A 1 150 ? 19.638 1.026 -33.921 1.00 87.88 150 ILE A N 1
ATOM 1195 C CA . ILE A 1 150 ? 19.648 0.402 -32.597 1.00 87.88 150 ILE A CA 1
ATOM 1196 C C . ILE A 1 150 ? 19.200 -1.042 -32.737 1.00 87.88 150 ILE A C 1
ATOM 1198 O O . ILE A 1 150 ? 18.119 -1.317 -33.252 1.00 87.88 150 ILE A O 1
ATOM 1202 N N . VAL A 1 151 ? 19.986 -1.968 -32.204 1.00 88.25 151 VAL A N 1
ATOM 1203 C CA . VAL A 1 151 ? 19.604 -3.374 -32.099 1.00 88.25 151 VAL A CA 1
ATOM 1204 C C . VAL A 1 151 ? 19.353 -3.688 -30.631 1.00 88.25 151 VAL A C 1
ATOM 1206 O O . VAL A 1 151 ? 20.283 -3.773 -29.829 1.00 88.25 151 VAL A O 1
ATOM 1209 N N . LEU A 1 152 ? 18.083 -3.844 -30.272 1.00 87.12 152 LEU A N 1
ATOM 1210 C CA . LEU A 1 152 ? 17.662 -4.242 -28.936 1.00 87.12 152 LEU A CA 1
ATOM 1211 C C . LEU A 1 152 ? 17.774 -5.756 -28.808 1.00 87.12 152 LEU A C 1
ATOM 1213 O O . LEU A 1 152 ? 17.177 -6.501 -29.588 1.00 87.12 152 LEU A O 1
ATOM 1217 N N . ILE A 1 153 ? 18.534 -6.202 -27.816 1.00 86.69 153 ILE A N 1
ATOM 1218 C CA . ILE A 1 153 ? 18.801 -7.612 -27.549 1.00 86.69 153 ILE A CA 1
ATOM 1219 C C . ILE A 1 153 ? 18.338 -7.907 -26.116 1.00 86.69 153 ILE A C 1
ATOM 1221 O O . ILE A 1 153 ? 18.722 -7.172 -25.200 1.00 86.69 153 ILE A O 1
ATOM 1225 N N . PRO A 1 154 ? 17.524 -8.948 -25.877 1.00 82.38 154 PRO A N 1
ATOM 1226 C CA . PRO A 1 154 ? 17.238 -9.384 -24.516 1.00 82.38 154 PRO A CA 1
ATOM 1227 C C . PRO A 1 154 ? 18.543 -9.806 -23.830 1.00 82.38 154 PRO A C 1
ATOM 1229 O O . PRO A 1 154 ? 19.376 -10.491 -24.423 1.00 82.38 154 PRO A O 1
ATOM 1232 N N . ASN A 1 155 ? 18.762 -9.357 -22.597 1.00 83.06 155 ASN A N 1
ATOM 1233 C CA . ASN A 1 155 ? 19.938 -9.773 -21.836 1.00 83.06 155 ASN A CA 1
ATOM 1234 C C . ASN A 1 155 ? 19.759 -11.178 -21.226 1.00 83.06 155 ASN A C 1
ATOM 1236 O O . ASN A 1 155 ? 18.678 -11.770 -21.268 1.00 83.06 155 ASN A O 1
ATOM 1240 N N . ASP A 1 156 ? 20.828 -11.713 -20.634 1.00 81.25 156 ASP A N 1
ATOM 1241 C CA . ASP A 1 156 ? 20.814 -13.062 -20.052 1.00 81.25 156 ASP A CA 1
ATOM 1242 C C . ASP A 1 156 ? 19.744 -13.184 -18.949 1.00 81.25 156 ASP A C 1
ATOM 1244 O O . ASP A 1 156 ? 18.996 -14.159 -18.918 1.00 81.25 156 ASP A O 1
ATOM 1248 N N . LYS A 1 157 ? 19.571 -12.132 -18.127 1.00 74.88 157 LYS A N 1
ATOM 1249 C CA . LYS A 1 157 ? 18.505 -12.045 -17.110 1.00 74.88 157 LYS A CA 1
ATOM 1250 C C . LYS A 1 157 ? 17.094 -12.083 -17.719 1.00 74.88 157 LYS A C 1
ATOM 1252 O O . LYS A 1 157 ? 16.214 -12.731 -17.162 1.00 74.88 157 LYS A O 1
ATOM 1257 N N . ALA A 1 158 ? 16.851 -11.409 -18.846 1.00 71.75 158 ALA A N 1
ATOM 1258 C CA . ALA A 1 158 ? 15.567 -11.439 -19.554 1.00 71.75 158 ALA A CA 1
ATOM 1259 C C . ALA A 1 158 ? 15.239 -12.851 -20.039 1.00 71.75 158 ALA A C 1
ATOM 1261 O O . ALA A 1 158 ? 14.101 -13.304 -19.924 1.00 71.75 158 ALA A O 1
ATOM 1262 N N . THR A 1 159 ? 16.258 -13.542 -20.549 1.00 73.00 159 THR A N 1
ATOM 1263 C CA . THR A 1 159 ? 16.155 -14.919 -21.034 1.00 73.00 159 THR A CA 1
ATOM 1264 C C . THR A 1 159 ? 15.856 -15.870 -19.875 1.00 73.00 159 THR A C 1
ATOM 1266 O O . THR A 1 159 ? 14.910 -16.649 -19.952 1.00 73.00 159 THR A O 1
ATOM 1269 N N . GLU A 1 160 ? 16.562 -15.729 -18.750 1.00 75.69 160 GLU A N 1
ATOM 1270 C CA . GLU A 1 160 ? 16.311 -16.500 -17.527 1.00 75.69 160 GLU A CA 1
ATOM 1271 C C . GLU A 1 160 ? 14.897 -16.259 -16.968 1.00 75.69 160 GLU A C 1
ATOM 1273 O O . GLU A 1 160 ? 14.178 -17.209 -16.647 1.00 75.69 160 GLU A O 1
ATOM 1278 N N . LEU A 1 161 ? 14.462 -14.996 -16.883 1.00 67.12 161 LEU A N 1
ATOM 1279 C CA . LEU A 1 161 ? 13.114 -14.629 -16.438 1.00 67.12 161 LEU A CA 1
ATOM 1280 C C . LEU A 1 161 ? 12.039 -15.213 -17.357 1.00 67.12 161 LEU A C 1
ATOM 1282 O O . LEU A 1 161 ? 11.037 -15.746 -16.874 1.00 67.12 161 LEU A O 1
ATOM 1286 N N . PHE A 1 162 ? 12.248 -15.139 -18.671 1.00 68.00 162 PHE A N 1
ATOM 1287 C CA . PHE A 1 162 ? 11.345 -15.717 -19.659 1.00 68.00 162 PHE A CA 1
ATOM 1288 C C . PHE A 1 162 ? 11.249 -17.237 -19.505 1.00 68.00 162 PHE A C 1
ATOM 1290 O O . PHE A 1 162 ? 10.146 -17.771 -19.389 1.00 68.00 162 PHE A O 1
ATOM 1297 N N . GLU A 1 163 ? 12.381 -17.937 -19.422 1.00 70.00 163 GLU A N 1
ATOM 1298 C CA . GLU A 1 163 ? 12.418 -19.387 -19.220 1.00 70.00 163 GLU A CA 1
ATOM 1299 C C . GLU A 1 163 ? 11.749 -19.806 -17.908 1.00 70.00 163 GLU A C 1
ATOM 1301 O O . GLU A 1 163 ? 10.979 -20.768 -17.878 1.00 70.00 163 GLU A O 1
ATOM 1306 N N . LYS A 1 164 ? 12.005 -19.074 -16.819 1.00 68.12 164 LYS A N 1
ATOM 1307 C CA . LYS A 1 164 ? 11.391 -19.316 -15.508 1.00 68.12 164 LYS A CA 1
ATOM 1308 C C . LYS A 1 164 ? 9.872 -19.157 -15.565 1.00 68.12 164 LYS A C 1
ATOM 1310 O O . LYS A 1 164 ? 9.149 -19.999 -15.033 1.00 68.12 164 LYS A O 1
ATOM 1315 N N . ASN A 1 165 ? 9.384 -18.122 -16.245 1.00 60.75 165 ASN A N 1
ATOM 1316 C CA . ASN A 1 165 ? 7.952 -17.886 -16.421 1.00 60.75 165 ASN A CA 1
ATOM 1317 C C . ASN A 1 165 ? 7.300 -18.923 -17.347 1.00 60.75 165 ASN A C 1
ATOM 1319 O O . ASN A 1 165 ? 6.197 -19.386 -17.057 1.00 60.75 165 ASN A O 1
ATOM 1323 N N . MET A 1 166 ? 7.984 -19.349 -18.412 1.00 64.31 166 MET A N 1
ATOM 1324 C CA . MET A 1 166 ? 7.507 -20.413 -19.301 1.00 64.31 166 MET A CA 1
ATOM 1325 C C . MET A 1 166 ? 7.408 -21.755 -18.571 1.00 64.31 166 MET A C 1
ATOM 1327 O O . MET A 1 166 ? 6.366 -22.404 -18.642 1.00 64.31 166 MET A O 1
ATOM 1331 N N . LYS A 1 167 ? 8.425 -22.126 -17.780 1.00 67.12 167 LYS A N 1
ATOM 1332 C CA . LYS A 1 167 ? 8.390 -23.323 -16.921 1.00 67.12 167 LYS A CA 1
ATOM 1333 C C . LYS A 1 167 ? 7.230 -23.270 -15.926 1.00 67.12 167 LYS A C 1
ATOM 1335 O O . LYS A 1 167 ? 6.472 -24.230 -15.829 1.00 67.12 167 LYS A O 1
ATOM 1340 N N . LYS A 1 168 ? 7.026 -22.129 -15.258 1.00 57.22 168 LYS A N 1
ATOM 1341 C CA . LYS A 1 168 ? 5.894 -21.910 -14.340 1.00 57.22 168 LYS A CA 1
ATOM 1342 C C . LYS A 1 168 ? 4.544 -22.078 -15.050 1.00 57.22 168 LYS A C 1
ATOM 1344 O O . LYS A 1 168 ? 3.655 -22.754 -14.540 1.00 57.22 168 LYS A O 1
ATOM 1349 N N . MET A 1 169 ? 4.391 -21.515 -16.249 1.00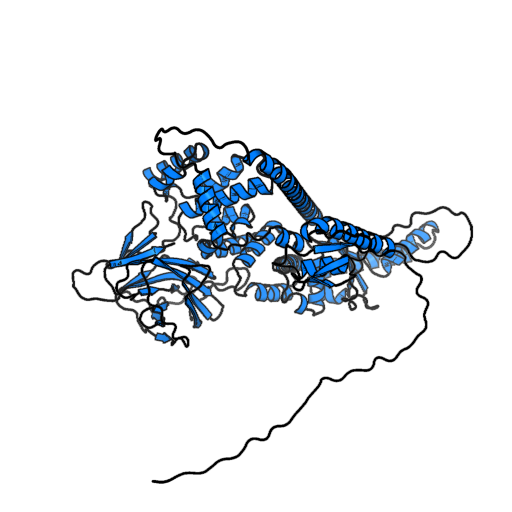 51.34 169 MET A N 1
ATOM 1350 C CA . MET A 1 169 ? 3.183 -21.679 -17.064 1.00 51.34 169 MET A CA 1
ATOM 1351 C C . MET A 1 169 ? 2.949 -23.134 -17.487 1.00 51.34 169 MET A C 1
ATOM 1353 O O . MET A 1 169 ? 1.811 -23.603 -17.477 1.00 51.34 169 MET A O 1
ATOM 1357 N N . GLU A 1 170 ? 3.999 -23.867 -17.850 1.00 55.69 170 GLU A N 1
ATOM 1358 C CA . GLU A 1 170 ? 3.908 -25.294 -18.171 1.00 55.69 170 GLU A CA 1
ATOM 1359 C C . GLU A 1 170 ? 3.542 -26.147 -16.953 1.00 55.69 170 GLU A C 1
ATOM 1361 O O . GLU A 1 170 ? 2.726 -27.060 -17.072 1.00 55.69 170 GLU A O 1
ATOM 1366 N N . GLU A 1 171 ? 4.088 -25.845 -15.776 1.00 57.56 171 GLU A N 1
ATOM 1367 C CA . GLU A 1 171 ? 3.745 -26.513 -14.517 1.00 57.56 171 GLU A CA 1
ATOM 1368 C C . GLU A 1 171 ? 2.288 -26.260 -14.120 1.00 57.56 171 GLU A C 1
ATOM 1370 O O . GLU A 1 171 ? 1.569 -27.208 -13.805 1.00 57.56 171 GLU A O 1
ATOM 1375 N N . ILE A 1 172 ? 1.803 -25.020 -14.237 1.00 53.25 172 ILE A N 1
ATOM 1376 C CA . ILE A 1 172 ? 0.389 -24.680 -14.013 1.00 53.25 172 ILE A CA 1
ATOM 1377 C C . ILE A 1 172 ? -0.511 -25.443 -14.994 1.00 53.25 172 ILE A C 1
ATOM 1379 O O . ILE A 1 172 ? -1.534 -26.002 -14.592 1.00 53.25 172 ILE A O 1
ATOM 1383 N N . LYS A 1 173 ? -0.126 -25.526 -16.275 1.00 51.84 173 LYS A N 1
ATOM 1384 C CA . LYS A 1 173 ? -0.854 -26.312 -17.287 1.00 51.84 173 LYS A CA 1
ATOM 1385 C C . LYS A 1 173 ? -0.873 -27.804 -16.947 1.00 51.84 173 LYS A C 1
ATOM 1387 O O . LYS A 1 173 ? -1.924 -28.428 -17.080 1.00 51.84 173 LYS A O 1
ATOM 1392 N N . LYS A 1 174 ? 0.241 -28.367 -16.467 1.00 52.12 174 LYS A N 1
ATOM 1393 C CA . LYS A 1 174 ? 0.326 -29.767 -16.012 1.00 52.12 174 LYS A CA 1
ATOM 1394 C C . LYS A 1 174 ? -0.556 -30.019 -14.790 1.00 52.12 174 LYS A C 1
ATOM 1396 O O . LYS A 1 174 ? -1.292 -30.996 -14.782 1.00 52.12 174 LYS A O 1
ATOM 1401 N N . ILE A 1 175 ? -0.547 -29.132 -13.794 1.00 49.38 175 ILE A N 1
ATOM 1402 C CA . ILE A 1 175 ? -1.390 -29.253 -12.593 1.00 49.38 175 ILE A CA 1
ATOM 1403 C C . ILE A 1 175 ? -2.876 -29.175 -12.960 1.00 49.38 175 ILE A C 1
ATOM 1405 O O . ILE A 1 175 ? -3.658 -29.992 -12.481 1.00 49.38 175 ILE A O 1
ATOM 1409 N N . LYS A 1 176 ? -3.267 -28.263 -13.861 1.00 44.31 176 LYS A N 1
ATOM 1410 C CA . LYS A 1 176 ? -4.643 -28.194 -14.377 1.00 44.31 176 LYS A CA 1
ATOM 1411 C C . LYS A 1 176 ? -5.025 -29.455 -15.154 1.00 44.31 176 LYS A C 1
ATOM 1413 O O . LYS A 1 176 ? -6.105 -29.986 -14.928 1.00 44.31 176 LYS A O 1
ATOM 1418 N N . ALA A 1 177 ? -4.143 -29.979 -16.006 1.00 39.16 177 ALA A N 1
ATOM 1419 C CA . ALA A 1 177 ? -4.383 -31.236 -16.718 1.00 39.16 177 ALA A CA 1
ATOM 1420 C C . ALA A 1 177 ? -4.554 -32.424 -15.750 1.00 39.16 177 ALA A C 1
ATOM 1422 O O . ALA A 1 177 ? -5.444 -33.249 -15.941 1.00 39.16 177 ALA A O 1
ATOM 1423 N N . ILE A 1 178 ? -3.768 -32.463 -14.667 1.00 40.28 178 ILE A N 1
ATOM 1424 C CA . ILE A 1 178 ? -3.870 -33.485 -13.618 1.00 40.28 178 ILE A CA 1
ATOM 1425 C C . ILE A 1 178 ? -5.175 -33.330 -12.819 1.00 40.28 178 ILE A C 1
ATOM 1427 O O . ILE A 1 178 ? -5.868 -34.322 -12.614 1.00 40.28 178 ILE A O 1
ATOM 1431 N N . GLN A 1 179 ? -5.568 -32.111 -12.434 1.00 35.81 179 GLN A N 1
ATOM 1432 C CA . GLN A 1 179 ? -6.825 -31.852 -11.715 1.00 35.81 179 GLN A CA 1
ATOM 1433 C C . GLN A 1 179 ? -8.077 -32.158 -12.550 1.00 35.81 179 GLN A C 1
ATOM 1435 O O . GLN A 1 179 ? -9.058 -32.659 -12.005 1.00 35.81 179 GLN A O 1
ATOM 1440 N N . PHE A 1 180 ? -8.042 -31.917 -13.864 1.00 32.59 180 PHE A N 1
ATOM 1441 C CA . PHE A 1 180 ? -9.110 -32.339 -14.778 1.00 32.59 180 PHE A CA 1
ATOM 1442 C C . PHE A 1 180 ? -9.156 -33.862 -14.960 1.00 32.59 180 PHE A C 1
ATOM 1444 O O . PHE A 1 180 ? -10.233 -34.423 -15.129 1.00 32.59 180 PHE A O 1
ATOM 1451 N N . SER A 1 181 ? -8.012 -34.551 -14.883 1.00 33.62 181 SER A N 1
ATOM 1452 C CA . SER A 1 181 ? -7.980 -36.017 -14.925 1.00 33.62 181 SER A CA 1
ATOM 1453 C C . SER A 1 181 ? -8.382 -36.680 -13.599 1.00 33.62 181 SER A C 1
ATOM 1455 O O . SER A 1 181 ? -8.975 -37.754 -13.621 1.00 33.62 181 SER A O 1
ATOM 1457 N N . SER A 1 182 ? -8.135 -36.046 -12.443 1.00 31.08 182 SER A N 1
ATOM 1458 C CA . SER A 1 182 ? -8.523 -36.586 -11.131 1.00 31.08 182 SER A CA 1
ATOM 1459 C C . SER A 1 182 ? -9.996 -36.339 -10.794 1.00 31.08 182 SER A C 1
ATOM 1461 O O . SER A 1 182 ? -10.622 -37.192 -10.173 1.00 31.08 182 SER A O 1
ATOM 1463 N N . SER A 1 183 ? -10.590 -35.227 -11.250 1.00 31.30 183 SER A N 1
ATOM 1464 C CA . SER A 1 183 ? -12.024 -34.953 -11.054 1.00 31.30 183 SER A CA 1
ATOM 1465 C C . SER A 1 183 ? -12.941 -35.911 -11.827 1.00 31.30 183 SER A C 1
ATOM 1467 O O . SER A 1 183 ? -14.075 -36.139 -11.406 1.00 31.30 183 SER A O 1
ATOM 1469 N N . LEU A 1 184 ? -12.445 -36.529 -12.905 1.00 34.72 184 LEU A N 1
ATOM 1470 C CA . LEU A 1 184 ? -13.133 -37.614 -13.612 1.00 34.72 184 LEU A CA 1
ATOM 1471 C C . LEU A 1 184 ? -13.120 -38.927 -12.808 1.00 34.72 184 LEU A C 1
ATOM 1473 O O . LEU A 1 184 ? -14.132 -39.624 -12.775 1.00 34.72 184 LEU A O 1
ATOM 1477 N N . VAL A 1 185 ? -12.032 -39.222 -12.087 1.00 36.12 185 VAL A N 1
ATOM 1478 C CA . VAL A 1 185 ? -11.874 -40.452 -11.282 1.00 36.12 185 VAL A CA 1
ATOM 1479 C C . VAL A 1 185 ? -12.609 -40.364 -9.932 1.00 36.12 185 VAL A C 1
ATOM 1481 O O . VAL A 1 185 ? -13.173 -41.354 -9.463 1.00 36.12 185 VAL A O 1
ATOM 1484 N N . ASP A 1 186 ? -12.711 -39.174 -9.334 1.00 31.16 186 ASP A N 1
ATOM 1485 C CA . ASP A 1 186 ? -13.430 -38.971 -8.063 1.00 31.16 186 ASP A CA 1
ATOM 1486 C C . ASP A 1 186 ? -14.971 -38.984 -8.214 1.00 31.16 186 ASP A C 1
ATOM 1488 O O . ASP A 1 186 ? -15.706 -39.161 -7.232 1.00 31.16 186 ASP A O 1
ATOM 1492 N N . SER A 1 187 ? -15.484 -38.870 -9.448 1.00 35.25 187 SER A N 1
ATOM 1493 C CA . SER A 1 187 ? -16.921 -38.985 -9.746 1.00 35.25 187 SER A CA 1
ATOM 1494 C C . SER A 1 187 ? -17.451 -40.429 -9.679 1.00 35.25 187 SER A C 1
ATOM 1496 O O . SER A 1 187 ? -18.644 -40.639 -9.450 1.00 35.25 187 SER A O 1
ATOM 1498 N N . GLU A 1 188 ? -16.572 -41.434 -9.775 1.00 32.81 188 GLU A N 1
ATOM 1499 C CA . GLU A 1 188 ? -16.941 -42.852 -9.649 1.00 32.81 188 GLU A CA 1
ATOM 1500 C C . GLU A 1 188 ? -16.822 -43.375 -8.206 1.00 32.81 188 GLU A C 1
ATOM 1502 O O . GLU A 1 188 ? -17.550 -44.289 -7.812 1.00 32.81 188 GLU A O 1
ATOM 1507 N N . TYR A 1 189 ? -15.995 -42.749 -7.361 1.00 30.58 189 TYR A N 1
ATOM 1508 C CA . TYR A 1 189 ? -15.787 -43.186 -5.972 1.00 30.58 189 TYR A CA 1
ATOM 1509 C C . TYR A 1 189 ? -16.823 -42.657 -4.964 1.00 30.58 189 TYR A C 1
ATOM 1511 O O . TYR A 1 189 ? -16.940 -43.182 -3.854 1.00 30.58 189 TYR A O 1
ATOM 1519 N N . THR A 1 190 ? -17.635 -41.665 -5.336 1.00 33.62 190 THR A N 1
ATOM 1520 C CA . THR A 1 190 ? -18.647 -41.060 -4.445 1.00 33.62 190 THR A CA 1
ATOM 1521 C C . THR A 1 190 ? -20.002 -41.782 -4.426 1.00 33.62 190 THR A C 1
ATOM 1523 O O . THR A 1 190 ? -20.872 -41.422 -3.635 1.00 33.62 190 THR A O 1
ATOM 1526 N N . LYS A 1 191 ? -20.185 -42.871 -5.191 1.00 34.56 191 LYS A N 1
ATOM 1527 C CA . LYS A 1 191 ? -21.405 -43.711 -5.133 1.00 34.56 191 LYS A CA 1
ATOM 1528 C C . LYS A 1 191 ? -21.346 -44.875 -4.134 1.00 34.56 191 LYS A C 1
ATOM 1530 O O . LYS A 1 191 ? -22.339 -45.577 -3.964 1.00 34.56 191 LYS A O 1
ATOM 1535 N N . SER A 1 192 ? -20.233 -45.070 -3.426 1.00 34.09 192 SER A N 1
ATOM 1536 C CA . SER A 1 192 ? -20.025 -46.239 -2.560 1.00 34.09 192 SER A CA 1
ATOM 1537 C C . SER A 1 192 ? -19.424 -45.864 -1.199 1.00 34.09 192 SER A C 1
ATOM 1539 O O . SER A 1 192 ? -18.283 -46.211 -0.904 1.00 34.09 192 SER A O 1
ATOM 1541 N N . LYS A 1 193 ? -20.185 -45.162 -0.348 1.00 34.62 193 LYS A N 1
ATOM 1542 C CA . LYS A 1 193 ? -20.071 -45.238 1.127 1.00 34.62 193 LYS A CA 1
ATOM 1543 C C . LYS A 1 193 ? -21.152 -44.387 1.793 1.00 34.62 193 LYS A C 1
ATOM 1545 O O . LYS A 1 193 ? -20.929 -43.248 2.168 1.00 34.62 193 LYS A O 1
ATOM 1550 N N . ASN A 1 194 ? -22.327 -44.980 1.967 1.00 34.09 194 ASN A N 1
ATOM 1551 C CA . ASN A 1 194 ? -23.287 -44.561 2.983 1.00 34.09 194 ASN A CA 1
ATOM 1552 C C . ASN A 1 194 ? -23.872 -45.822 3.615 1.00 34.09 194 ASN A C 1
ATOM 1554 O O . ASN A 1 194 ? -24.775 -46.429 3.044 1.00 34.09 194 ASN A O 1
ATOM 1558 N N . LYS A 1 195 ? -23.310 -46.233 4.759 1.00 33.06 195 LYS A N 1
ATOM 1559 C CA . LYS A 1 195 ? -23.970 -47.010 5.824 1.00 33.06 195 LYS A CA 1
ATOM 1560 C C . LYS A 1 195 ? -22.991 -47.256 6.977 1.00 33.06 195 LYS A C 1
ATOM 1562 O O . LYS A 1 195 ? -21.934 -47.837 6.758 1.00 33.06 195 LYS A O 1
ATOM 1567 N N . GLY A 1 196 ? -23.392 -46.861 8.186 1.00 30.30 196 GLY A N 1
ATOM 1568 C CA . GLY A 1 196 ? -22.801 -47.325 9.446 1.00 30.30 196 GLY A CA 1
ATOM 1569 C C . GLY A 1 196 ? -22.592 -46.225 10.487 1.00 30.30 196 GLY A C 1
ATOM 1570 O O . GLY A 1 196 ? -21.554 -45.574 10.479 1.00 30.30 196 GLY A O 1
ATOM 1571 N N . ASN A 1 197 ? -23.577 -46.054 11.375 1.00 32.75 197 ASN A N 1
ATOM 1572 C CA . ASN A 1 197 ? -23.459 -45.349 12.657 1.00 32.75 197 ASN A CA 1
ATOM 1573 C C . ASN A 1 197 ? -22.495 -46.094 13.602 1.00 32.75 197 ASN A C 1
ATOM 1575 O O . ASN A 1 197 ? -22.490 -47.321 13.595 1.00 32.75 197 ASN A O 1
ATOM 1579 N N . ASP A 1 198 ? -21.748 -45.378 14.449 1.00 30.61 198 ASP A N 1
ATOM 1580 C CA . ASP A 1 198 ? -22.047 -45.301 15.891 1.00 30.61 198 ASP A CA 1
ATOM 1581 C C . ASP A 1 198 ? -21.072 -44.393 16.664 1.00 30.61 198 ASP A C 1
ATOM 1583 O O . ASP A 1 198 ? -19.940 -44.126 16.264 1.00 30.61 198 ASP A O 1
ATOM 1587 N N . ASN A 1 199 ? -21.605 -43.867 17.765 1.00 32.75 199 ASN A N 1
ATOM 1588 C CA . ASN A 1 199 ? -21.122 -42.776 18.604 1.00 32.75 199 ASN A CA 1
ATOM 1589 C C . ASN A 1 199 ? -19.802 -43.047 19.345 1.00 32.75 199 ASN A C 1
ATOM 1591 O O . ASN A 1 199 ? -19.678 -44.060 20.022 1.00 32.75 199 ASN A O 1
ATOM 1595 N N . LEU A 1 200 ? -18.925 -42.038 19.412 1.00 27.95 200 LEU A N 1
ATOM 1596 C CA . LEU A 1 200 ? -18.250 -41.669 20.664 1.00 27.95 200 LEU A CA 1
ATOM 1597 C C . LEU A 1 200 ? -17.790 -40.203 20.612 1.00 27.95 200 LEU A C 1
ATOM 1599 O O . LEU A 1 200 ? -17.053 -39.784 19.719 1.00 27.95 200 LEU A O 1
ATOM 1603 N N . ILE A 1 201 ? -18.254 -39.418 21.585 1.00 35.81 201 ILE A N 1
ATOM 1604 C CA . ILE A 1 201 ? -17.931 -38.002 21.763 1.00 35.81 201 ILE A CA 1
ATOM 1605 C C . ILE A 1 201 ? -16.459 -37.893 22.175 1.00 35.81 201 ILE A C 1
ATOM 1607 O O . ILE A 1 201 ? -16.102 -38.115 23.328 1.00 35.81 201 ILE A O 1
ATOM 1611 N N . SER A 1 202 ? -15.608 -37.518 21.226 1.00 27.03 202 SER A N 1
ATOM 1612 C CA . SER A 1 202 ? -14.358 -36.814 21.503 1.00 27.03 202 SER A CA 1
ATOM 1613 C C . SER A 1 202 ? -14.477 -35.435 20.863 1.00 27.03 202 SER A C 1
ATOM 1615 O O . SER A 1 202 ? -14.863 -35.321 19.699 1.00 27.03 202 SER A O 1
ATOM 1617 N N . LEU A 1 203 ? -14.225 -34.369 21.632 1.00 28.47 203 LEU A N 1
ATOM 1618 C CA . LEU A 1 203 ? -14.109 -33.032 21.051 1.00 28.47 203 LEU A CA 1
ATOM 1619 C C . LEU A 1 203 ? -12.995 -33.089 19.996 1.00 28.47 203 LEU A C 1
ATOM 1621 O O . LEU A 1 203 ? -11.864 -33.429 20.355 1.00 28.47 203 LEU A O 1
ATOM 1625 N N . PRO A 1 204 ? -13.263 -32.762 18.720 1.00 32.91 204 PRO A N 1
ATOM 1626 C CA . PRO A 1 204 ? -12.211 -32.767 17.730 1.00 32.91 204 PRO A CA 1
ATOM 1627 C C . PRO A 1 204 ? -11.274 -31.610 18.061 1.00 32.91 204 PRO A C 1
ATOM 1629 O O . PRO A 1 204 ? -11.680 -30.445 18.088 1.00 32.91 204 PRO A O 1
ATOM 1632 N N . SER A 1 205 ? -10.009 -31.936 18.319 1.00 35.03 205 SER A N 1
ATOM 1633 C CA . SER A 1 205 ? -8.912 -30.982 18.219 1.00 35.03 205 SER A CA 1
ATOM 1634 C C . SER A 1 205 ? -9.056 -30.286 16.868 1.00 35.03 205 SER A C 1
ATOM 1636 O O . SER A 1 205 ? -8.864 -30.935 15.836 1.00 35.03 205 SER A O 1
ATOM 1638 N N . LEU A 1 206 ? -9.470 -29.013 16.857 1.00 38.53 206 LEU A N 1
ATOM 1639 C CA . LEU A 1 206 ? -9.570 -28.247 15.619 1.00 38.53 206 LEU A CA 1
ATOM 1640 C C . LEU A 1 206 ? -8.187 -28.258 14.973 1.00 38.53 206 LEU A C 1
ATOM 1642 O O . LEU A 1 206 ? -7.249 -27.636 15.468 1.00 38.53 206 LEU A O 1
ATOM 1646 N N . ASN A 1 207 ? -8.055 -29.026 13.898 1.00 48.53 207 ASN A N 1
ATOM 1647 C CA . ASN A 1 207 ? -6.803 -29.167 13.189 1.00 48.53 207 ASN A CA 1
ATOM 1648 C C . ASN A 1 207 ? -6.524 -27.833 12.487 1.00 48.53 207 ASN A C 1
ATOM 1650 O O . ASN A 1 207 ? -7.437 -27.203 11.951 1.00 48.53 207 ASN A O 1
ATOM 1654 N N . THR A 1 208 ? -5.270 -27.389 12.451 1.00 43.78 208 THR A N 1
ATOM 1655 C CA . THR A 1 208 ? -4.863 -26.134 11.796 1.00 43.78 208 THR A CA 1
ATOM 1656 C C . THR A 1 208 ? -5.331 -26.093 10.334 1.00 43.78 208 THR A C 1
ATOM 1658 O O . THR A 1 208 ? -5.651 -25.032 9.807 1.00 43.78 208 THR A O 1
ATOM 1661 N N . ARG A 1 209 ? -5.471 -27.268 9.700 1.00 45.22 209 ARG A N 1
ATOM 1662 C CA . ARG A 1 209 ? -6.078 -27.437 8.371 1.00 45.22 209 ARG A CA 1
ATOM 1663 C C . ARG A 1 209 ? -7.542 -26.997 8.291 1.00 45.22 209 ARG A C 1
ATOM 1665 O O . ARG A 1 209 ? -7.925 -26.439 7.272 1.00 45.22 209 ARG A O 1
ATOM 1672 N N . ASP A 1 210 ? -8.347 -27.210 9.327 1.00 48.91 210 ASP A N 1
ATOM 1673 C CA . ASP A 1 210 ? -9.766 -26.828 9.337 1.00 48.91 210 ASP A CA 1
ATOM 1674 C C . ASP A 1 210 ? -9.946 -25.327 9.577 1.00 48.91 210 ASP A C 1
ATOM 1676 O O . ASP A 1 210 ? -10.836 -24.711 8.995 1.00 48.91 210 ASP A O 1
ATOM 1680 N N . LEU A 1 211 ? -9.059 -24.716 10.370 1.00 46.59 211 LEU A N 1
ATOM 1681 C CA . LEU A 1 211 ? -8.974 -23.259 10.519 1.00 46.59 211 LEU A CA 1
ATOM 1682 C C . LEU A 1 211 ? -8.550 -22.589 9.209 1.00 46.59 211 LEU A C 1
ATOM 1684 O O . LEU A 1 211 ? -9.177 -21.619 8.794 1.00 46.59 211 LEU A O 1
ATOM 1688 N N . VAL A 1 212 ? -7.549 -23.146 8.521 1.00 45.91 212 VAL A N 1
ATOM 1689 C CA . VAL A 1 212 ? -7.123 -22.672 7.196 1.00 45.91 212 VAL A CA 1
ATOM 1690 C C . VAL A 1 212 ? -8.238 -22.854 6.169 1.00 45.91 212 VAL A C 1
ATOM 1692 O O . VAL A 1 212 ? -8.509 -21.922 5.426 1.00 45.91 212 VAL A O 1
ATOM 1695 N N . LYS A 1 213 ? -8.948 -23.989 6.162 1.00 48.66 213 LYS A N 1
ATOM 1696 C CA . LYS A 1 213 ? -10.109 -24.197 5.280 1.00 48.66 213 LYS A CA 1
ATOM 1697 C C . LYS A 1 213 ? -11.251 -23.225 5.573 1.00 48.66 213 LYS A C 1
ATOM 1699 O O . LYS A 1 213 ? -11.861 -22.721 4.640 1.00 48.66 213 LYS A O 1
ATOM 1704 N N . ARG A 1 214 ? -11.542 -22.923 6.844 1.00 47.03 214 ARG A N 1
ATOM 1705 C CA . ARG A 1 214 ? -12.540 -21.900 7.203 1.00 47.03 214 ARG A CA 1
ATOM 1706 C C . ARG A 1 214 ? -12.108 -20.508 6.755 1.00 47.03 214 ARG A C 1
ATOM 1708 O O . ARG A 1 214 ? -12.915 -19.823 6.144 1.00 47.03 214 ARG A O 1
ATOM 1715 N N . ALA A 1 215 ? -10.847 -20.135 6.975 1.00 43.44 215 ALA A N 1
ATOM 1716 C CA . ALA A 1 215 ? -10.298 -18.863 6.512 1.00 43.44 215 ALA A CA 1
ATOM 1717 C C . ALA A 1 215 ? -10.301 -18.762 4.976 1.00 43.44 215 ALA A C 1
ATOM 1719 O O . ALA A 1 215 ? -10.688 -17.735 4.435 1.00 43.44 215 ALA A O 1
ATOM 1720 N N . GLN A 1 216 ? -9.954 -19.843 4.267 1.00 43.94 216 GLN A N 1
ATOM 1721 C CA . GLN A 1 216 ? -10.068 -19.944 2.808 1.00 43.94 216 GLN A CA 1
ATOM 1722 C C . GLN A 1 216 ? -11.517 -19.776 2.349 1.00 43.94 216 GLN A C 1
ATOM 1724 O O . GLN A 1 216 ? -11.774 -19.017 1.424 1.00 43.94 216 GLN A O 1
ATOM 1729 N N . ASN A 1 217 ? -12.469 -20.433 3.009 1.00 42.53 217 ASN A N 1
ATOM 1730 C CA . ASN A 1 217 ? -13.880 -20.348 2.644 1.00 42.53 217 ASN A CA 1
ATOM 1731 C C . ASN A 1 217 ? -14.469 -18.958 2.931 1.00 42.53 217 ASN A C 1
ATOM 1733 O O . ASN A 1 217 ? -15.199 -18.436 2.098 1.00 42.53 217 ASN A O 1
ATOM 1737 N N . GLU A 1 218 ? -14.134 -18.322 4.057 1.00 43.16 218 GLU A N 1
ATOM 1738 C CA . GLU A 1 218 ? -14.529 -16.933 4.341 1.00 43.16 218 GLU A CA 1
ATOM 1739 C C . GLU A 1 218 ? -13.905 -15.945 3.344 1.00 43.16 218 GLU A C 1
ATOM 1741 O O . GLU A 1 218 ? -14.545 -14.981 2.930 1.00 43.16 218 GLU A O 1
ATOM 1746 N N . PHE A 1 219 ? -12.673 -16.204 2.912 1.00 41.62 219 PHE A N 1
ATOM 1747 C CA . PHE A 1 219 ? -11.954 -15.388 1.940 1.00 41.62 219 PHE A CA 1
ATOM 1748 C C . PHE A 1 219 ? -12.524 -15.512 0.516 1.00 41.62 219 PHE A C 1
ATOM 1750 O O . PHE A 1 219 ? -12.708 -14.506 -0.173 1.00 41.62 219 PHE A O 1
ATOM 1757 N N . ILE A 1 220 ? -12.843 -16.738 0.089 1.00 41.81 220 ILE A N 1
ATOM 1758 C CA . ILE A 1 220 ? -13.455 -17.034 -1.214 1.00 41.81 220 ILE A CA 1
ATOM 1759 C C . ILE A 1 220 ? -14.899 -16.507 -1.257 1.00 41.81 220 ILE A C 1
ATOM 1761 O O . ILE A 1 220 ? -15.305 -15.899 -2.246 1.00 41.81 220 ILE A O 1
ATOM 1765 N N . ASN A 1 221 ? -15.663 -16.658 -0.169 1.00 37.25 221 ASN A N 1
ATOM 1766 C CA . ASN A 1 221 ? -17.060 -16.215 -0.103 1.00 37.25 221 ASN A CA 1
ATOM 1767 C C . ASN A 1 221 ? -17.226 -14.684 -0.070 1.00 37.25 221 ASN A C 1
ATOM 1769 O O . ASN A 1 221 ? -18.291 -14.188 -0.426 1.00 37.25 221 ASN A O 1
ATOM 1773 N N . ASN A 1 222 ? -16.188 -13.921 0.290 1.00 38.66 222 ASN A N 1
ATOM 1774 C CA . ASN A 1 222 ? -16.222 -12.451 0.317 1.00 38.66 222 ASN A CA 1
ATOM 1775 C C . ASN A 1 222 ? -15.936 -11.786 -1.045 1.00 38.66 222 ASN A C 1
ATOM 1777 O O . ASN A 1 222 ? -15.591 -10.606 -1.103 1.00 38.66 222 ASN A O 1
ATOM 1781 N N . GLY A 1 223 ? -16.105 -12.516 -2.152 1.00 31.70 223 GLY A N 1
ATOM 1782 C CA . GLY A 1 223 ? -16.119 -11.937 -3.498 1.00 31.70 223 GLY A CA 1
ATOM 1783 C C . GLY A 1 223 ? -14.745 -11.574 -4.059 1.00 31.70 223 GLY A C 1
ATOM 1784 O O . GLY A 1 223 ? -14.670 -10.908 -5.093 1.00 31.70 223 GLY A O 1
ATOM 1785 N N . SER A 1 224 ? -13.653 -12.029 -3.435 1.00 37.00 224 SER A N 1
ATOM 1786 C CA . SER A 1 224 ? -12.355 -11.977 -4.095 1.00 37.00 224 SER A CA 1
ATOM 1787 C C . SER A 1 224 ? -12.392 -12.962 -5.266 1.00 37.00 224 SER A C 1
ATOM 1789 O O . SER A 1 224 ? -12.299 -14.177 -5.099 1.00 37.00 224 SER A O 1
ATOM 1791 N N . LYS A 1 225 ? -12.561 -12.442 -6.491 1.00 38.59 225 LYS A N 1
ATOM 1792 C CA . LYS A 1 225 ? -12.041 -13.138 -7.668 1.00 38.59 225 LYS A CA 1
ATOM 1793 C C . LYS A 1 225 ? -10.580 -13.363 -7.331 1.00 38.59 225 LYS A C 1
ATOM 1795 O O . LYS A 1 225 ? -9.818 -12.399 -7.298 1.00 38.59 225 LYS A O 1
ATOM 1800 N N . LEU A 1 226 ? -10.225 -14.594 -6.970 1.00 36.53 226 LEU A N 1
ATOM 1801 C CA . LEU A 1 226 ? -8.843 -15.023 -6.888 1.00 36.53 226 LEU A CA 1
ATOM 1802 C C . LEU A 1 226 ? -8.273 -14.611 -8.239 1.00 36.53 226 LEU A C 1
ATOM 1804 O O . LEU A 1 226 ? -8.674 -15.193 -9.245 1.00 36.53 226 LEU A O 1
ATOM 1808 N N . VAL A 1 227 ? -7.526 -13.502 -8.277 1.00 36.78 227 VAL A N 1
ATOM 1809 C CA . VAL A 1 227 ? -7.016 -12.933 -9.523 1.00 36.78 227 VAL A CA 1
ATOM 1810 C C . VAL A 1 227 ? -6.304 -14.092 -10.179 1.00 36.78 227 VAL A C 1
ATOM 1812 O O . VAL A 1 227 ? -5.329 -14.603 -9.624 1.00 36.78 227 VAL A O 1
ATOM 1815 N N . SER A 1 228 ? -6.877 -14.611 -11.263 1.00 35.81 228 SER A N 1
ATOM 1816 C CA . SER A 1 228 ? -6.319 -15.768 -11.932 1.00 35.81 228 SER A CA 1
ATOM 1817 C C . SER A 1 228 ? -4.928 -15.335 -12.343 1.00 35.81 228 SER A C 1
ATOM 1819 O O . SER A 1 228 ? -4.789 -14.434 -13.170 1.00 35.81 228 SER A O 1
ATOM 1821 N N . LEU A 1 229 ? -3.906 -15.929 -11.720 1.00 40.50 229 LEU A N 1
ATOM 1822 C CA . LEU A 1 229 ? -2.505 -15.650 -12.029 1.00 40.50 229 LEU A CA 1
ATOM 1823 C C . LEU A 1 229 ? -2.250 -15.718 -13.546 1.00 40.50 229 LEU A C 1
ATOM 1825 O O . LEU A 1 229 ? -1.392 -15.002 -14.042 1.00 40.50 229 LEU A O 1
ATOM 1829 N N . ASP A 1 230 ? -3.063 -16.484 -14.282 1.00 38.09 230 ASP A N 1
ATOM 1830 C CA . ASP A 1 230 ? -3.072 -16.580 -15.745 1.00 38.09 230 ASP A CA 1
ATOM 1831 C C . ASP A 1 230 ? -3.271 -15.230 -16.486 1.00 38.09 230 ASP A C 1
ATOM 1833 O O . ASP A 1 230 ? -2.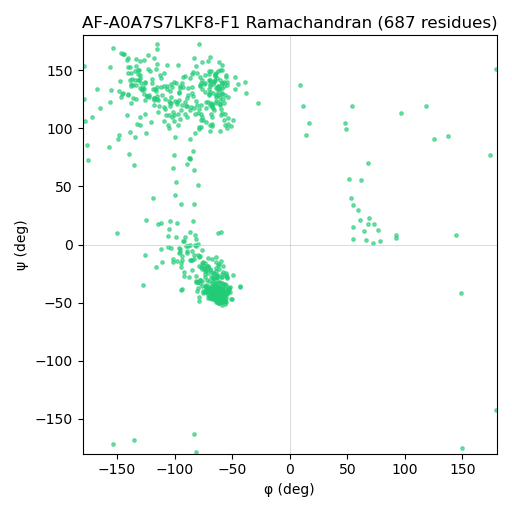691 -15.021 -17.555 1.00 38.09 230 ASP A O 1
ATOM 1837 N N . GLU A 1 231 ? -4.052 -14.286 -15.942 1.00 38.50 231 GLU A N 1
ATOM 1838 C CA . GLU A 1 231 ? -4.264 -12.961 -16.563 1.00 38.50 231 GLU A CA 1
ATOM 1839 C C . GLU A 1 231 ? -3.125 -11.977 -16.265 1.00 38.50 231 GLU A C 1
ATOM 1841 O O . GLU A 1 231 ? -2.859 -11.078 -17.067 1.00 38.50 231 GLU A O 1
ATOM 1846 N N . LEU A 1 232 ? -2.437 -12.157 -15.133 1.00 41.50 232 LEU A N 1
ATOM 1847 C CA . LEU A 1 232 ? -1.258 -11.370 -14.771 1.00 41.50 232 LEU A CA 1
ATOM 1848 C C . LEU A 1 232 ? -0.018 -11.868 -15.530 1.00 41.50 232 LEU A C 1
ATOM 1850 O O . LEU A 1 232 ? 0.713 -11.066 -16.103 1.00 41.50 232 LEU A O 1
ATOM 1854 N N . ASP A 1 233 ? 0.182 -13.188 -15.592 1.00 42.25 233 ASP A N 1
ATOM 1855 C CA . ASP A 1 233 ? 1.387 -13.816 -16.147 1.00 42.25 233 ASP A CA 1
ATOM 1856 C C . ASP A 1 233 ? 1.457 -13.702 -17.687 1.00 42.25 233 ASP A C 1
ATOM 1858 O O . ASP A 1 233 ? 2.545 -13.567 -18.246 1.00 42.25 233 ASP A O 1
ATOM 1862 N N . SER A 1 234 ? 0.321 -13.669 -18.398 1.00 42.78 234 SER A N 1
ATOM 1863 C CA . SER A 1 234 ? 0.305 -13.536 -19.870 1.00 42.78 234 SER A CA 1
ATOM 1864 C C . SER A 1 234 ? 0.647 -12.129 -20.386 1.00 42.78 234 SER A C 1
ATOM 1866 O O . SER A 1 234 ? 1.078 -11.991 -21.530 1.00 42.78 234 SER A O 1
ATOM 1868 N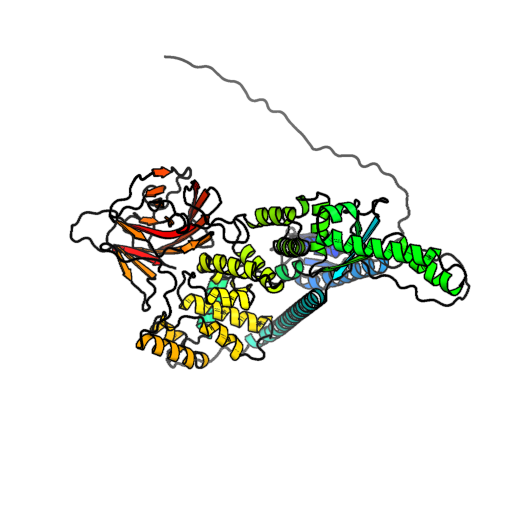 N . ARG A 1 235 ? 0.510 -11.082 -19.558 1.00 43.91 235 ARG A N 1
ATOM 1869 C CA . ARG A 1 235 ? 0.811 -9.681 -19.929 1.00 43.91 235 ARG A CA 1
ATOM 1870 C C . ARG A 1 235 ? 2.210 -9.210 -19.513 1.00 43.91 235 ARG A C 1
ATOM 1872 O O . ARG A 1 235 ? 2.562 -8.069 -19.798 1.00 43.91 235 ARG A O 1
ATOM 1879 N N . ILE A 1 236 ? 2.974 -10.055 -18.819 1.00 49.97 236 ILE A N 1
ATOM 1880 C CA . ILE A 1 236 ? 4.289 -9.737 -18.228 1.00 49.97 236 ILE A CA 1
ATOM 1881 C C . ILE A 1 236 ? 5.450 -10.377 -19.020 1.00 49.97 236 ILE A C 1
ATOM 1883 O O . ILE A 1 236 ? 6.619 -10.171 -18.701 1.00 49.97 236 ILE A O 1
ATOM 1887 N N . LEU A 1 237 ? 5.175 -11.148 -20.076 1.00 52.59 237 LEU A N 1
ATOM 1888 C CA . LEU A 1 237 ? 6.240 -11.811 -20.831 1.00 52.59 237 LEU A CA 1
ATOM 1889 C C . LEU A 1 237 ? 7.069 -10.795 -21.643 1.00 52.59 237 LEU A C 1
ATOM 1891 O O . LEU A 1 237 ? 6.502 -10.094 -22.485 1.00 52.59 237 LEU A O 1
ATOM 1895 N N . PRO A 1 238 ? 8.400 -10.720 -21.440 1.00 52.22 238 PRO A N 1
ATOM 1896 C CA . PRO A 1 238 ? 9.269 -9.926 -22.299 1.00 52.22 238 PRO A CA 1
ATOM 1897 C C . PRO A 1 238 ? 9.226 -10.462 -23.736 1.00 52.22 238 PRO A C 1
ATOM 1899 O O . PRO A 1 238 ? 9.294 -11.680 -23.932 1.00 52.22 238 PRO A O 1
ATOM 1902 N N . PRO A 1 239 ? 9.138 -9.594 -24.759 1.00 54.09 239 PRO A N 1
ATOM 1903 C CA . PRO A 1 239 ? 9.349 -10.028 -26.131 1.00 54.09 239 PRO A CA 1
ATOM 1904 C C . PRO A 1 239 ? 10.798 -10.513 -26.285 1.00 54.09 239 PRO A C 1
ATOM 1906 O O . PRO A 1 239 ? 11.742 -9.781 -25.992 1.00 54.09 239 PRO A O 1
ATOM 1909 N N . VAL A 1 240 ? 10.964 -11.763 -26.725 1.00 56.03 240 VAL A N 1
ATOM 1910 C CA . VAL A 1 240 ? 12.276 -12.431 -26.862 1.00 56.03 240 VAL A CA 1
ATOM 1911 C C . VAL A 1 240 ? 12.932 -12.139 -28.217 1.00 56.03 240 VAL A C 1
ATOM 1913 O O . VAL A 1 240 ? 14.115 -12.397 -28.415 1.00 56.03 240 VAL A O 1
ATOM 1916 N N . SER A 1 241 ? 12.191 -11.583 -29.176 1.00 65.31 241 SER A N 1
ATOM 1917 C CA . SER A 1 241 ? 12.758 -11.225 -30.474 1.00 65.31 241 SER A CA 1
ATOM 1918 C C . SER A 1 241 ? 13.635 -9.984 -30.353 1.00 65.31 241 SER A C 1
ATOM 1920 O O . SER A 1 241 ? 13.192 -8.962 -29.822 1.00 65.31 241 SER A O 1
ATOM 1922 N N . SER A 1 242 ? 14.845 -10.048 -30.908 1.00 72.94 242 SER A N 1
ATOM 1923 C CA . SER A 1 242 ? 15.645 -8.852 -31.140 1.00 72.94 242 SER A CA 1
ATOM 1924 C C . SER A 1 242 ? 14.883 -7.884 -32.050 1.00 72.94 242 SER A C 1
ATOM 1926 O O . SER A 1 242 ? 14.211 -8.293 -33.003 1.00 72.94 242 SER A O 1
ATOM 1928 N N . LEU A 1 243 ? 14.959 -6.593 -31.729 1.00 80.19 243 LEU A N 1
ATOM 1929 C CA . LEU A 1 243 ? 14.282 -5.523 -32.463 1.00 80.19 243 LEU A CA 1
ATOM 1930 C C . LEU A 1 243 ? 15.340 -4.588 -33.039 1.00 80.19 243 LEU A C 1
ATOM 1932 O O . LEU A 1 243 ? 16.172 -4.076 -32.294 1.00 80.19 243 LEU A O 1
ATOM 1936 N N . ARG A 1 244 ? 15.301 -4.348 -34.353 1.00 83.56 244 ARG A N 1
ATOM 1937 C CA . ARG A 1 244 ? 16.139 -3.333 -35.006 1.00 83.56 244 ARG A CA 1
ATOM 1938 C C . ARG A 1 244 ? 15.314 -2.069 -35.238 1.00 83.56 244 ARG A C 1
ATOM 1940 O O . ARG A 1 244 ? 14.264 -2.143 -35.874 1.00 83.56 244 ARG A O 1
ATOM 1947 N N . ILE A 1 245 ? 15.784 -0.939 -34.718 1.00 85.50 245 ILE A N 1
ATOM 1948 C CA . ILE A 1 245 ? 15.105 0.357 -34.738 1.00 85.50 245 ILE A CA 1
ATOM 1949 C C . ILE A 1 245 ? 16.038 1.416 -35.344 1.00 85.50 245 ILE A C 1
ATOM 1951 O O . ILE A 1 245 ? 17.035 1.757 -34.706 1.00 85.50 245 ILE A O 1
ATOM 1955 N N . PRO A 1 246 ? 15.728 1.960 -36.532 1.00 86.44 246 PRO A N 1
ATOM 1956 C CA . PRO A 1 246 ? 16.474 3.083 -37.096 1.00 86.44 246 PRO A CA 1
ATOM 1957 C C . PRO A 1 246 ? 16.221 4.363 -36.294 1.00 86.44 246 PRO A C 1
ATOM 1959 O O . PRO A 1 246 ? 15.081 4.653 -35.929 1.00 86.44 246 PRO A O 1
ATOM 1962 N N . VAL A 1 247 ? 17.274 5.135 -36.019 1.00 89.06 247 VAL A N 1
ATOM 1963 C CA . VAL A 1 247 ? 17.209 6.385 -35.249 1.00 89.06 247 VAL A CA 1
ATOM 1964 C C . VAL A 1 247 ? 18.200 7.439 -35.759 1.00 89.06 247 VAL A C 1
ATOM 1966 O O . VAL A 1 247 ? 19.160 7.136 -36.463 1.00 89.06 247 VAL A O 1
ATOM 1969 N N . HIS A 1 248 ? 17.980 8.688 -35.348 1.00 90.19 248 HIS A N 1
ATOM 1970 C CA . HIS A 1 248 ? 18.913 9.802 -35.478 1.00 90.19 248 HIS A CA 1
ATOM 1971 C C . HIS A 1 248 ? 19.874 9.848 -34.281 1.00 90.19 248 HIS A C 1
ATOM 1973 O O . HIS A 1 248 ? 19.448 10.102 -33.147 1.00 90.19 248 HIS A O 1
ATOM 1979 N N . SER A 1 249 ? 21.168 9.646 -34.533 1.00 90.25 249 SER A N 1
ATOM 1980 C CA . SER A 1 249 ? 22.225 9.619 -33.511 1.00 90.25 249 SER A CA 1
ATOM 1981 C C . SER A 1 249 ? 22.255 10.905 -32.668 1.00 90.25 249 SER A C 1
ATOM 1983 O O . SER A 1 249 ? 22.255 10.854 -31.437 1.00 90.25 249 SER A O 1
ATOM 1985 N N . ASN A 1 250 ? 22.146 12.064 -33.325 1.00 89.62 250 ASN A N 1
ATOM 1986 C CA . ASN A 1 250 ? 22.144 13.385 -32.691 1.00 89.62 250 ASN A CA 1
ATOM 1987 C C . ASN A 1 250 ? 21.036 13.554 -31.645 1.00 89.62 250 ASN A C 1
ATOM 1989 O O . ASN A 1 250 ? 21.270 14.137 -30.587 1.00 89.62 250 ASN A O 1
ATOM 1993 N N . LEU A 1 251 ? 19.831 13.046 -31.919 1.00 90.31 251 LEU A N 1
ATOM 1994 C CA . LEU A 1 251 ? 18.699 13.199 -31.007 1.00 90.31 251 LEU A CA 1
ATOM 1995 C C . LEU A 1 251 ? 18.917 12.396 -29.716 1.00 90.31 251 LEU A C 1
ATOM 1997 O O . LEU A 1 251 ? 18.643 12.891 -28.622 1.00 90.31 251 LEU A O 1
ATOM 2001 N N . LEU A 1 252 ? 19.477 11.189 -29.830 1.00 90.25 252 LEU A N 1
ATOM 2002 C CA . LEU A 1 252 ? 19.831 10.368 -28.670 1.00 90.25 252 LEU A CA 1
ATOM 2003 C C . LEU A 1 252 ? 20.966 10.979 -27.858 1.00 90.25 252 LEU A C 1
ATOM 2005 O O . LEU A 1 252 ? 20.869 11.050 -26.633 1.00 90.25 252 LEU A O 1
ATOM 2009 N N . SER A 1 253 ? 21.996 11.482 -28.538 1.00 91.69 253 SER A N 1
ATOM 2010 C CA . SER A 1 253 ? 23.123 12.169 -27.908 1.00 91.69 253 SER A CA 1
ATOM 2011 C C . SER A 1 253 ? 22.689 13.420 -27.135 1.00 91.69 253 SER A C 1
ATOM 2013 O O . SER A 1 253 ? 23.291 13.767 -26.114 1.00 91.69 253 SER A O 1
ATOM 2015 N N . LEU A 1 254 ? 21.638 14.113 -27.581 1.00 91.88 254 LEU A N 1
ATOM 2016 C CA . LEU A 1 254 ? 21.048 15.233 -26.844 1.00 91.88 254 LEU A CA 1
ATOM 2017 C C . LEU A 1 254 ? 20.245 14.765 -25.625 1.00 91.88 254 LEU A C 1
ATOM 2019 O O . LEU A 1 254 ? 20.344 15.381 -24.566 1.00 91.88 254 LEU A O 1
ATOM 2023 N N . ALA A 1 255 ? 19.479 13.682 -25.763 1.00 89.69 255 ALA A N 1
ATOM 2024 C CA . ALA A 1 255 ? 18.574 13.194 -24.726 1.00 89.69 255 ALA A CA 1
ATOM 2025 C C . ALA A 1 255 ? 19.267 12.431 -23.582 1.00 89.69 255 ALA A C 1
ATOM 2027 O O . ALA A 1 255 ? 18.779 12.455 -22.451 1.00 89.69 255 ALA A O 1
ATOM 2028 N N . SER A 1 256 ? 20.383 11.749 -23.857 1.00 94.56 256 SER A N 1
ATOM 2029 C CA . SER A 1 256 ? 21.110 10.931 -22.883 1.00 94.56 256 SER A CA 1
ATOM 2030 C C . SER A 1 256 ? 22.622 11.164 -22.976 1.00 94.56 256 SER A C 1
ATOM 2032 O O . SER A 1 256 ? 23.206 10.971 -24.045 1.00 94.56 256 SER A O 1
ATOM 2034 N N . PRO A 1 257 ? 23.300 11.508 -21.862 1.00 93.69 257 PRO A N 1
ATOM 2035 C CA . PRO A 1 257 ? 24.757 11.620 -21.853 1.00 93.69 257 PRO A CA 1
ATOM 2036 C C . PRO A 1 257 ? 25.438 10.260 -22.058 1.00 93.69 257 PRO A C 1
ATOM 2038 O O . PRO A 1 257 ? 26.486 10.193 -22.678 1.00 93.69 257 PRO A O 1
ATOM 2041 N N . ILE A 1 258 ? 24.823 9.170 -21.589 1.00 93.38 258 ILE A N 1
ATOM 2042 C CA . ILE A 1 258 ? 25.381 7.820 -21.738 1.00 93.38 258 ILE A CA 1
ATOM 2043 C C . ILE A 1 258 ? 25.303 7.375 -23.197 1.00 93.38 258 ILE A C 1
ATOM 2045 O O . ILE A 1 258 ? 26.298 6.919 -23.749 1.00 93.38 258 ILE A O 1
ATOM 2049 N N . MET A 1 259 ? 24.149 7.573 -23.846 1.00 93.06 259 MET A N 1
ATOM 2050 C CA . MET A 1 259 ? 24.031 7.274 -25.274 1.00 93.06 259 MET A CA 1
ATOM 2051 C C . MET A 1 259 ? 24.976 8.145 -26.101 1.00 93.06 259 MET A C 1
ATOM 2053 O O . MET A 1 259 ? 25.542 7.643 -27.059 1.00 93.06 259 MET A O 1
ATOM 2057 N N . ARG A 1 260 ? 25.195 9.414 -25.728 1.00 93.94 260 ARG A N 1
ATOM 2058 C CA . ARG A 1 260 ? 26.172 10.285 -26.398 1.00 93.94 260 ARG A CA 1
ATOM 2059 C C . ARG A 1 260 ? 27.570 9.681 -26.398 1.00 93.94 260 ARG A C 1
ATOM 2061 O O . ARG A 1 260 ? 28.181 9.598 -27.457 1.00 93.94 260 ARG A O 1
ATOM 2068 N N . ASP A 1 261 ? 28.059 9.269 -25.233 1.00 93.88 261 ASP A N 1
ATOM 2069 C CA . ASP A 1 261 ? 29.412 8.732 -25.094 1.00 93.88 261 ASP A CA 1
ATOM 2070 C C . ASP A 1 261 ? 29.563 7.418 -25.879 1.00 93.88 261 ASP A C 1
ATOM 2072 O O . ASP A 1 261 ? 30.528 7.245 -26.622 1.00 93.88 261 ASP A O 1
ATOM 2076 N N . GLU A 1 262 ? 28.574 6.523 -25.787 1.00 92.50 262 GLU A N 1
ATOM 2077 C CA . GLU A 1 262 ? 28.581 5.239 -26.502 1.00 92.50 262 GLU A CA 1
ATOM 2078 C C . GLU A 1 262 ? 28.451 5.417 -28.026 1.00 92.50 262 GLU A C 1
ATOM 2080 O O . GLU A 1 262 ? 29.159 4.766 -28.793 1.00 92.50 262 GLU A O 1
ATOM 2085 N N . ILE A 1 263 ? 27.595 6.334 -28.487 1.00 91.94 263 ILE A N 1
ATOM 2086 C CA . ILE A 1 263 ? 27.444 6.660 -29.912 1.00 91.94 263 ILE A CA 1
ATOM 2087 C C . ILE A 1 263 ? 28.721 7.304 -30.454 1.00 91.94 263 ILE A C 1
ATOM 2089 O O . ILE A 1 263 ? 29.158 6.931 -31.541 1.00 91.94 263 ILE A O 1
ATOM 2093 N N . ASN A 1 264 ? 29.342 8.229 -29.717 1.00 91.88 264 ASN A N 1
ATOM 2094 C CA . ASN A 1 264 ? 30.591 8.863 -30.138 1.00 91.88 264 ASN A CA 1
ATOM 2095 C C . ASN A 1 264 ? 31.701 7.822 -30.326 1.00 91.88 264 ASN A C 1
ATOM 2097 O O . ASN A 1 264 ? 32.335 7.819 -31.373 1.00 91.88 264 ASN A O 1
ATOM 2101 N N . GLN A 1 265 ? 31.855 6.870 -29.399 1.00 90.88 265 GLN A N 1
ATOM 2102 C CA . GLN A 1 265 ? 32.819 5.768 -29.540 1.00 90.88 265 GLN A CA 1
ATOM 2103 C C . GLN A 1 265 ? 32.552 4.904 -30.781 1.00 90.88 265 GLN A C 1
ATOM 2105 O O . GLN A 1 265 ? 33.486 4.505 -31.480 1.00 90.88 265 GLN A O 1
ATOM 2110 N N . ILE A 1 266 ? 31.279 4.617 -31.080 1.00 87.62 266 ILE A N 1
ATOM 2111 C CA . ILE A 1 266 ? 30.887 3.865 -32.281 1.00 87.62 266 ILE A CA 1
ATOM 2112 C C . ILE A 1 266 ? 31.231 4.658 -33.550 1.00 87.62 266 ILE A C 1
ATOM 2114 O O . ILE A 1 266 ? 31.735 4.085 -34.519 1.00 87.62 266 ILE A O 1
ATOM 2118 N N . MET A 1 267 ? 30.977 5.968 -33.553 1.00 85.50 267 MET A N 1
ATOM 2119 C CA . MET A 1 267 ? 31.266 6.842 -34.691 1.00 85.50 267 MET A CA 1
ATOM 2120 C C . MET A 1 267 ? 32.775 7.052 -34.894 1.00 85.50 267 MET A C 1
ATOM 2122 O O . MET A 1 267 ? 33.231 7.009 -36.034 1.00 85.50 267 MET A O 1
ATOM 2126 N N . GLU A 1 268 ? 33.554 7.193 -33.820 1.00 87.25 268 GLU A N 1
ATOM 2127 C CA . GLU A 1 268 ? 35.022 7.273 -33.848 1.00 87.25 268 GLU A CA 1
ATOM 2128 C C . GLU A 1 268 ? 35.633 5.970 -34.372 1.00 87.25 268 GLU A C 1
ATOM 2130 O O . GLU A 1 268 ? 36.389 5.991 -35.340 1.00 87.25 268 GLU A O 1
ATOM 2135 N N . SER A 1 269 ? 35.209 4.819 -33.838 1.00 83.69 269 SER A N 1
ATOM 2136 C CA . SER A 1 269 ? 35.656 3.501 -34.318 1.00 83.69 269 SER A CA 1
ATOM 2137 C C . SER A 1 269 ? 35.350 3.311 -35.807 1.00 83.69 269 SER A C 1
ATOM 2139 O O . SER A 1 269 ? 36.137 2.739 -36.560 1.00 83.69 269 SER A O 1
ATOM 2141 N N . ARG A 1 270 ? 34.197 3.812 -36.267 1.00 80.81 270 ARG A N 1
ATOM 2142 C CA . ARG A 1 270 ? 33.828 3.802 -37.686 1.00 80.81 270 ARG A CA 1
ATOM 2143 C C . ARG A 1 270 ? 34.742 4.702 -38.512 1.00 80.81 270 ARG A C 1
ATOM 2145 O O . ARG A 1 270 ? 35.107 4.320 -39.623 1.00 80.81 270 ARG A O 1
ATOM 2152 N N . GLN A 1 271 ? 35.081 5.884 -38.007 1.00 82.94 271 GLN A N 1
ATOM 2153 C CA . GLN A 1 271 ? 36.003 6.791 -38.678 1.00 82.94 271 GLN A CA 1
ATOM 2154 C C . GLN A 1 271 ? 37.392 6.154 -38.806 1.00 82.94 271 GLN A C 1
ATOM 2156 O O . GLN A 1 271 ? 37.926 6.125 -39.910 1.00 82.94 271 GLN A O 1
ATOM 2161 N N . GLU A 1 272 ? 37.915 5.544 -37.742 1.00 81.94 272 GLU A N 1
ATOM 2162 C CA . GLU A 1 272 ? 39.189 4.816 -37.767 1.00 81.94 272 GLU A CA 1
ATOM 2163 C C . GLU A 1 272 ? 39.171 3.657 -38.772 1.00 81.94 272 GLU A C 1
ATOM 2165 O O . GLU A 1 272 ? 40.109 3.497 -39.552 1.00 81.94 272 GLU A O 1
ATOM 2170 N N . ILE A 1 273 ? 38.087 2.872 -38.812 1.00 76.25 273 ILE A N 1
ATOM 2171 C CA . ILE A 1 273 ? 37.925 1.794 -39.799 1.00 76.25 273 ILE A CA 1
ATOM 2172 C C . ILE A 1 273 ? 37.905 2.364 -41.219 1.00 76.25 273 ILE A C 1
ATOM 2174 O O . ILE A 1 273 ? 38.553 1.801 -42.096 1.00 76.25 273 ILE A O 1
ATOM 2178 N N . ASN A 1 274 ? 37.206 3.475 -41.463 1.00 76.12 274 ASN A N 1
ATOM 2179 C CA . ASN A 1 274 ? 37.179 4.128 -42.775 1.00 76.12 274 ASN A CA 1
ATOM 2180 C C . ASN A 1 274 ? 38.555 4.689 -43.175 1.00 76.12 274 ASN A C 1
ATOM 2182 O O . ASN A 1 274 ? 38.935 4.610 -44.343 1.00 76.12 274 ASN A O 1
ATOM 2186 N N . GLU A 1 275 ? 39.315 5.237 -42.228 1.00 79.00 275 GLU A N 1
ATOM 2187 C CA . GLU A 1 275 ? 40.671 5.742 -42.458 1.00 79.00 275 GLU A CA 1
ATOM 2188 C C . GLU A 1 275 ? 41.653 4.597 -42.753 1.00 79.00 275 GLU A C 1
ATOM 2190 O O . GLU A 1 275 ? 42.378 4.658 -43.745 1.00 79.00 275 GLU A O 1
ATOM 2195 N N . GLN A 1 276 ? 41.615 3.507 -41.977 1.00 72.31 276 GLN A N 1
ATOM 2196 C CA . GLN A 1 276 ? 42.384 2.283 -42.247 1.00 72.31 276 GLN A CA 1
ATOM 2197 C C . GLN A 1 276 ? 41.993 1.645 -43.586 1.00 72.31 276 GLN A C 1
ATOM 2199 O O . GLN A 1 276 ? 42.846 1.123 -44.306 1.00 72.31 276 GLN A O 1
ATOM 2204 N N . PHE A 1 277 ? 40.707 1.705 -43.933 1.00 66.56 277 PHE A N 1
ATOM 2205 C CA . PHE A 1 277 ? 40.166 1.198 -45.187 1.00 66.56 277 PHE A CA 1
ATOM 2206 C C . PHE A 1 277 ? 40.713 1.956 -46.403 1.00 66.56 277 PHE A C 1
ATOM 2208 O O . PHE A 1 277 ? 41.086 1.339 -47.399 1.00 66.56 277 PHE A O 1
ATOM 2215 N N . ASN A 1 278 ? 40.829 3.282 -46.311 1.00 69.50 278 ASN A N 1
ATOM 2216 C CA . ASN A 1 278 ? 41.376 4.110 -47.387 1.00 69.50 278 ASN A CA 1
ATOM 2217 C C . ASN A 1 278 ? 42.883 3.879 -47.637 1.00 69.50 278 ASN A C 1
ATOM 2219 O O . ASN A 1 278 ? 43.390 4.319 -48.667 1.00 69.50 278 ASN A O 1
ATOM 2223 N N . LEU A 1 279 ? 43.593 3.188 -46.734 1.00 68.94 279 LEU A N 1
ATOM 2224 C CA . LEU A 1 279 ? 45.047 2.988 -46.790 1.00 68.94 279 LEU A CA 1
ATOM 2225 C C . LEU A 1 279 ? 45.498 1.607 -47.322 1.00 68.94 279 LEU A C 1
ATOM 2227 O O . LEU A 1 279 ? 46.671 1.466 -47.654 1.00 68.94 279 LEU A O 1
ATOM 2231 N N . ASN A 1 280 ? 44.614 0.604 -47.454 1.00 61.72 280 ASN A N 1
ATOM 2232 C CA . ASN A 1 280 ? 44.966 -0.766 -47.888 1.00 61.72 280 ASN A CA 1
ATOM 2233 C C . ASN A 1 280 ? 44.141 -1.213 -49.115 1.00 61.72 280 ASN A C 1
ATOM 2235 O O . ASN A 1 280 ? 43.022 -1.699 -48.958 1.00 61.72 280 ASN A O 1
ATOM 2239 N N . TYR A 1 281 ? 44.688 -1.071 -50.333 1.00 56.91 281 TYR A N 1
ATOM 2240 C CA . TYR A 1 281 ? 43.898 -1.120 -51.580 1.00 56.91 281 TYR A CA 1
ATOM 2241 C C . TYR A 1 281 ? 43.948 -2.410 -52.435 1.00 56.91 281 TYR A C 1
ATOM 2243 O O . TYR A 1 281 ? 43.196 -2.478 -53.400 1.00 56.91 281 TYR A O 1
ATOM 2251 N N . ASP A 1 282 ? 44.735 -3.450 -52.112 1.00 57.59 282 ASP A N 1
ATOM 2252 C CA . ASP A 1 282 ? 45.109 -4.457 -53.140 1.00 57.59 282 ASP A CA 1
ATOM 2253 C C . ASP A 1 282 ? 44.816 -5.954 -52.863 1.00 57.59 282 ASP A C 1
ATOM 2255 O O . ASP A 1 282 ? 45.393 -6.817 -53.523 1.00 57.59 282 ASP A O 1
ATOM 2259 N N . ASP A 1 283 ? 43.898 -6.330 -51.962 1.00 63.59 283 ASP A N 1
ATOM 2260 C CA . ASP A 1 283 ? 43.592 -7.760 -51.726 1.00 63.59 283 ASP A CA 1
ATOM 2261 C C . ASP A 1 283 ? 42.157 -8.163 -52.148 1.00 63.59 283 ASP A C 1
ATOM 2263 O O . ASP A 1 283 ? 41.154 -7.680 -51.627 1.00 63.59 283 ASP A O 1
ATOM 2267 N N . GLN A 1 284 ? 42.028 -9.099 -53.098 1.00 61.03 284 GLN A N 1
ATOM 2268 C CA . GLN A 1 284 ? 40.738 -9.611 -53.594 1.00 61.03 284 GLN A CA 1
ATOM 2269 C C . GLN A 1 284 ? 39.952 -10.418 -52.543 1.00 61.03 284 GLN A C 1
ATOM 2271 O O . GLN A 1 284 ? 38.720 -10.463 -52.601 1.00 61.03 284 GLN A O 1
ATOM 2276 N N . ASN A 1 285 ? 40.621 -11.016 -51.549 1.00 59.12 285 ASN A N 1
ATOM 2277 C CA . ASN A 1 285 ? 39.943 -11.639 -50.403 1.00 59.12 285 ASN A CA 1
ATOM 2278 C C . ASN A 1 285 ? 39.355 -10.587 -49.448 1.00 59.12 285 ASN A C 1
ATOM 2280 O O . ASN A 1 285 ? 38.401 -10.870 -48.711 1.00 59.12 285 ASN A O 1
ATOM 2284 N N . LEU A 1 286 ? 39.891 -9.361 -49.493 1.00 58.41 286 LEU A N 1
ATOM 2285 C CA . LEU A 1 286 ? 39.332 -8.207 -48.808 1.00 58.41 286 LEU A CA 1
ATOM 2286 C C . LEU A 1 286 ? 37.950 -7.903 -49.382 1.00 58.41 286 LEU A C 1
ATOM 2288 O O . LEU A 1 286 ? 37.038 -7.783 -48.582 1.00 58.41 286 LEU A O 1
ATOM 2292 N N . GLN A 1 287 ? 37.754 -7.913 -50.710 1.00 59.22 287 GLN A N 1
ATOM 2293 C CA . GLN A 1 287 ? 36.527 -7.475 -51.407 1.00 59.22 287 GLN A CA 1
ATOM 2294 C C . GLN A 1 287 ? 35.216 -8.136 -50.916 1.00 59.22 287 GLN A C 1
ATOM 2296 O O . GLN A 1 287 ? 34.218 -7.454 -50.703 1.00 59.22 287 GLN A O 1
ATOM 2301 N N . ASN A 1 288 ? 35.212 -9.442 -50.625 1.00 61.66 288 ASN A N 1
ATOM 2302 C CA . ASN A 1 288 ? 34.024 -10.131 -50.085 1.00 61.66 288 ASN A CA 1
ATOM 2303 C C . ASN A 1 288 ? 33.776 -9.842 -48.591 1.00 61.66 288 ASN A C 1
ATOM 2305 O O . ASN A 1 288 ? 32.628 -9.820 -48.135 1.00 61.66 288 ASN A O 1
ATOM 2309 N N . LYS A 1 289 ? 34.839 -9.617 -47.802 1.00 58.88 289 LYS A N 1
ATOM 2310 C CA . LYS A 1 289 ? 34.709 -9.034 -46.453 1.00 58.88 289 LYS A CA 1
ATOM 2311 C C . LYS A 1 289 ? 34.250 -7.577 -46.548 1.00 58.88 289 LYS A C 1
ATOM 2313 O O . LYS A 1 289 ? 33.476 -7.134 -45.712 1.00 58.88 289 LYS A O 1
ATOM 2318 N N . LEU A 1 290 ? 34.674 -6.879 -47.592 1.00 54.28 290 LEU A N 1
ATOM 2319 C CA . LEU A 1 290 ? 34.422 -5.481 -47.914 1.00 54.28 290 LEU A CA 1
ATOM 2320 C C . LEU A 1 290 ? 32.964 -5.210 -48.229 1.00 54.28 290 LEU A C 1
ATOM 2322 O O . LEU A 1 290 ? 32.449 -4.209 -47.766 1.00 54.28 290 LEU A O 1
ATOM 2326 N N . ASP A 1 291 ? 32.280 -6.100 -48.939 1.00 61.00 291 ASP A N 1
ATOM 2327 C CA . ASP A 1 291 ? 30.847 -5.947 -49.198 1.00 61.00 291 ASP A CA 1
ATOM 2328 C C . ASP A 1 291 ? 30.012 -6.219 -47.936 1.00 61.00 291 ASP A C 1
ATOM 2330 O O . ASP A 1 291 ? 29.040 -5.510 -47.670 1.00 61.00 291 ASP A O 1
ATOM 2334 N N . LYS A 1 292 ? 30.441 -7.160 -47.077 1.00 59.97 292 LYS A N 1
ATOM 2335 C CA . LYS A 1 292 ? 29.844 -7.364 -45.741 1.00 59.97 292 LYS A CA 1
ATOM 2336 C C . LYS A 1 292 ? 30.093 -6.176 -44.805 1.00 59.97 292 LYS A C 1
ATOM 2338 O O . LYS A 1 292 ? 29.194 -5.786 -44.066 1.00 59.97 292 LYS A O 1
ATOM 2343 N N . ILE A 1 293 ? 31.288 -5.588 -44.858 1.00 57.06 293 ILE A N 1
ATOM 2344 C CA . ILE A 1 293 ? 31.684 -4.436 -44.041 1.00 57.06 293 ILE A CA 1
ATOM 2345 C C . ILE A 1 293 ? 31.034 -3.148 -44.569 1.00 57.06 293 ILE A C 1
ATOM 2347 O O . ILE A 1 293 ? 30.483 -2.400 -43.774 1.00 57.06 293 ILE A O 1
ATOM 2351 N N . LYS A 1 294 ? 30.969 -2.921 -45.888 1.00 58.62 294 LYS A N 1
ATOM 2352 C CA . LYS A 1 294 ? 30.232 -1.812 -46.528 1.00 58.62 294 LYS A CA 1
ATOM 2353 C C . LYS A 1 294 ? 28.743 -1.851 -46.192 1.00 58.62 294 LYS A C 1
ATOM 2355 O O . LYS A 1 294 ? 28.168 -0.804 -45.910 1.00 58.62 294 LYS A O 1
ATOM 2360 N N . ALA A 1 295 ? 28.139 -3.041 -46.147 1.00 57.50 295 ALA A N 1
ATOM 2361 C CA . ALA A 1 295 ? 26.766 -3.210 -45.678 1.00 57.50 295 ALA A CA 1
ATOM 2362 C C . ALA A 1 295 ? 26.600 -2.825 -44.192 1.00 57.50 295 ALA A C 1
ATOM 2364 O O . ALA A 1 295 ? 25.622 -2.166 -43.855 1.00 57.50 295 ALA A O 1
ATOM 2365 N N . SER A 1 296 ? 27.568 -3.149 -43.320 1.00 53.44 296 SER A N 1
ATOM 2366 C CA . SER A 1 296 ? 27.573 -2.702 -41.910 1.00 53.44 296 SER A CA 1
ATOM 2367 C C . SER A 1 296 ? 28.001 -1.239 -41.700 1.00 53.44 296 SER A C 1
ATOM 2369 O O . SER A 1 296 ? 27.701 -0.649 -40.669 1.00 53.44 296 SER A O 1
ATOM 2371 N N . LEU A 1 297 ? 28.693 -0.637 -42.672 1.00 56.00 297 LEU A N 1
ATOM 2372 C CA . LEU A 1 297 ? 29.156 0.753 -42.645 1.00 56.00 297 LEU A CA 1
ATOM 2373 C C . LEU A 1 297 ? 28.095 1.737 -43.150 1.00 56.00 297 LEU A C 1
ATOM 2375 O O . LEU A 1 297 ? 28.273 2.936 -42.952 1.00 56.00 297 LEU A O 1
ATOM 2379 N N . LEU A 1 298 ? 27.020 1.276 -43.802 1.00 66.56 298 LEU A N 1
ATOM 2380 C CA . LEU A 1 298 ? 25.923 2.138 -44.266 1.00 66.56 298 LEU A CA 1
ATOM 2381 C C . LEU A 1 298 ? 25.142 2.747 -43.091 1.00 66.56 298 LEU A C 1
ATOM 2383 O O . LEU A 1 298 ? 24.825 3.935 -43.133 1.00 66.56 298 LEU A O 1
ATOM 2387 N N . ARG A 1 299 ? 24.900 1.967 -42.028 1.00 73.06 299 ARG A N 1
ATOM 2388 C CA . ARG A 1 299 ? 24.342 2.426 -40.748 1.00 73.06 299 ARG A CA 1
ATOM 2389 C C . ARG A 1 299 ? 25.029 1.691 -39.592 1.00 73.06 299 ARG A C 1
ATOM 2391 O O . ARG A 1 299 ? 24.836 0.481 -39.482 1.00 73.06 299 ARG A O 1
ATOM 2398 N N . PRO A 1 300 ? 25.838 2.368 -38.755 1.00 83.00 300 PRO A N 1
ATOM 2399 C CA . PRO A 1 300 ? 26.417 1.741 -37.573 1.00 83.00 300 PRO A CA 1
ATOM 2400 C C . PRO A 1 300 ? 25.331 1.134 -36.677 1.00 83.00 300 PRO A C 1
ATOM 2402 O O . PRO A 1 300 ? 24.239 1.689 -36.538 1.00 83.00 300 PRO A O 1
ATOM 2405 N N . GLU A 1 301 ? 25.643 -0.008 -36.063 1.00 87.00 301 GLU A N 1
ATOM 2406 C CA . GLU A 1 301 ? 24.739 -0.690 -35.139 1.00 87.00 301 GLU A CA 1
ATOM 2407 C C . GLU A 1 301 ? 25.084 -0.350 -33.688 1.00 87.00 301 GLU A C 1
ATOM 2409 O O . GLU A 1 301 ? 26.179 -0.656 -33.212 1.00 87.00 301 GLU A O 1
ATOM 2414 N N . TYR A 1 302 ? 24.120 0.192 -32.949 1.00 89.56 302 TYR A N 1
ATOM 2415 C CA . TYR A 1 302 ? 24.206 0.361 -31.505 1.00 89.56 302 TYR A CA 1
ATOM 2416 C C . TYR A 1 302 ? 23.422 -0.749 -30.793 1.00 89.56 302 TYR A C 1
ATOM 2418 O O . TYR A 1 302 ? 22.190 -0.781 -30.798 1.00 89.56 302 TYR A O 1
ATOM 2426 N N . LYS A 1 303 ? 24.140 -1.711 -30.204 1.00 90.88 303 LYS A N 1
ATOM 2427 C CA . LYS A 1 303 ? 23.546 -2.901 -29.575 1.00 90.88 303 LYS A CA 1
ATOM 2428 C C . LYS A 1 303 ? 23.225 -2.642 -28.109 1.00 90.88 303 LYS A C 1
ATOM 2430 O O . LYS A 1 303 ? 24.123 -2.614 -27.273 1.00 90.88 303 LYS A O 1
ATOM 2435 N N . ILE A 1 304 ? 21.940 -2.547 -27.781 1.00 89.69 304 ILE A N 1
ATOM 2436 C CA . ILE A 1 304 ? 21.479 -2.371 -26.404 1.00 89.69 304 ILE A CA 1
ATOM 2437 C C . ILE A 1 304 ? 20.979 -3.708 -25.869 1.00 89.69 304 ILE A C 1
ATOM 2439 O O . ILE A 1 304 ? 19.953 -4.229 -26.307 1.00 89.69 304 ILE A O 1
ATOM 2443 N N . LYS A 1 305 ? 21.681 -4.240 -24.868 1.00 88.88 305 LYS A N 1
ATOM 2444 C CA . LYS A 1 305 ? 21.184 -5.360 -24.064 1.00 88.88 305 LYS A CA 1
ATOM 2445 C C . LYS A 1 305 ? 20.222 -4.832 -23.002 1.00 88.88 305 LYS A C 1
ATOM 2447 O O . LYS A 1 305 ? 20.648 -4.025 -22.175 1.00 88.88 305 LYS A O 1
ATOM 2452 N N . ALA A 1 306 ? 18.968 -5.272 -23.004 1.00 84.25 306 ALA A N 1
ATOM 2453 C CA . ALA A 1 306 ? 17.929 -4.802 -22.082 1.00 84.25 306 ALA A CA 1
ATOM 2454 C C . ALA A 1 306 ? 17.188 -5.968 -21.421 1.00 84.25 306 ALA A C 1
ATOM 2456 O O . ALA A 1 306 ? 17.037 -7.029 -22.027 1.00 84.25 306 ALA A O 1
ATOM 2457 N N . ILE A 1 307 ? 16.702 -5.761 -20.191 1.00 76.44 307 ILE A N 1
ATOM 2458 C CA . ILE A 1 307 ? 15.840 -6.751 -19.517 1.00 76.44 307 ILE A CA 1
ATOM 2459 C C . ILE A 1 307 ? 14.481 -6.818 -20.227 1.00 76.44 307 ILE A C 1
ATOM 2461 O O . ILE A 1 307 ? 13.891 -7.883 -20.389 1.00 76.44 307 ILE A O 1
ATOM 2465 N N . TYR A 1 308 ? 14.000 -5.662 -20.685 1.00 79.00 308 TYR A N 1
ATOM 2466 C CA . TYR A 1 308 ? 12.726 -5.527 -21.374 1.00 79.00 308 TYR A CA 1
ATOM 2467 C C . TYR A 1 308 ? 12.926 -4.647 -22.620 1.00 79.00 308 TYR A C 1
ATOM 2469 O O . TYR A 1 308 ? 12.864 -3.423 -22.514 1.00 79.00 308 TYR A O 1
ATOM 2477 N N . PRO A 1 309 ? 13.199 -5.229 -23.808 1.00 84.25 309 PRO A N 1
ATOM 2478 C CA . PRO A 1 309 ? 13.446 -4.466 -25.040 1.00 84.25 309 PRO A CA 1
ATOM 2479 C C . PRO A 1 309 ? 12.352 -3.436 -25.348 1.00 84.25 309 PRO A C 1
ATOM 2481 O O . PRO A 1 309 ? 12.627 -2.309 -25.754 1.00 84.25 309 PRO A O 1
ATOM 2484 N N . GLU A 1 310 ? 11.103 -3.784 -25.059 1.00 83.44 310 GLU A N 1
ATOM 2485 C CA . GLU A 1 310 ? 9.956 -2.896 -25.230 1.00 83.44 310 GLU A CA 1
ATOM 2486 C C . GLU A 1 310 ? 10.030 -1.636 -24.341 1.00 83.44 310 GLU A C 1
ATOM 2488 O O . GLU A 1 310 ? 9.570 -0.574 -24.749 1.00 83.44 310 GLU A O 1
ATOM 2493 N N . ALA A 1 311 ? 10.678 -1.688 -23.170 1.00 87.94 311 ALA A N 1
ATOM 2494 C CA . ALA A 1 311 ? 10.897 -0.498 -22.343 1.00 87.94 311 ALA A CA 1
ATOM 2495 C C . ALA A 1 311 ? 11.867 0.479 -23.011 1.00 87.94 311 ALA A C 1
ATOM 2497 O O . ALA A 1 311 ? 11.627 1.687 -23.011 1.00 87.94 311 ALA A O 1
ATOM 2498 N N . VAL A 1 312 ? 12.929 -0.038 -23.636 1.00 89.44 312 VAL A N 1
ATOM 2499 C CA . VAL A 1 312 ? 13.863 0.789 -24.408 1.00 89.44 312 VAL A CA 1
ATOM 2500 C C . VAL A 1 312 ? 13.164 1.362 -25.637 1.00 89.44 312 VAL A C 1
ATOM 2502 O O . VAL A 1 312 ? 13.310 2.546 -25.916 1.00 89.44 312 VAL A O 1
ATOM 2505 N N . ARG A 1 313 ? 12.323 0.578 -26.326 1.00 88.12 313 ARG A N 1
ATOM 2506 C CA . ARG A 1 313 ? 11.492 1.082 -27.433 1.00 88.12 313 ARG A CA 1
ATOM 2507 C C . ARG A 1 313 ? 10.620 2.262 -26.998 1.00 88.12 313 ARG A C 1
ATOM 2509 O O . ARG A 1 313 ? 10.576 3.279 -27.682 1.00 88.12 313 ARG A O 1
ATOM 2516 N N . MET A 1 314 ? 9.966 2.154 -25.846 1.00 88.12 314 MET A N 1
ATOM 2517 C CA . MET A 1 314 ? 9.119 3.217 -25.298 1.00 88.12 314 MET A CA 1
ATOM 2518 C C . MET A 1 314 ? 9.915 4.451 -24.863 1.00 88.12 314 MET A C 1
ATOM 2520 O O . MET A 1 314 ? 9.469 5.574 -25.088 1.00 88.12 314 MET A O 1
ATOM 2524 N N . LEU A 1 315 ? 11.109 4.256 -24.299 1.00 91.44 315 LEU A N 1
ATOM 2525 C CA . LEU A 1 315 ? 12.051 5.337 -24.012 1.00 91.44 315 LEU A CA 1
ATOM 2526 C C . LEU A 1 315 ? 12.455 6.072 -25.296 1.00 91.44 315 LEU A C 1
ATOM 2528 O O . LEU A 1 315 ? 12.472 7.300 -25.318 1.00 91.44 315 LEU A O 1
ATOM 2532 N N . LEU A 1 316 ? 12.731 5.344 -26.381 1.00 90.25 316 LEU A N 1
ATOM 2533 C CA . LEU A 1 316 ? 13.047 5.948 -27.676 1.00 90.25 316 LEU A CA 1
ATOM 2534 C C . LEU A 1 316 ? 11.854 6.743 -28.211 1.00 90.25 316 LEU A C 1
ATOM 2536 O O . LEU A 1 316 ? 12.012 7.906 -28.556 1.00 90.25 316 LEU A O 1
ATOM 2540 N N . LEU A 1 317 ? 10.646 6.176 -28.199 1.00 88.25 317 LEU A N 1
ATOM 2541 C CA . LEU A 1 317 ? 9.433 6.895 -28.609 1.00 88.25 317 LEU A CA 1
ATOM 2542 C C . LEU A 1 317 ? 9.226 8.191 -27.811 1.00 88.25 317 LEU A C 1
ATOM 2544 O O . LEU A 1 317 ? 8.841 9.211 -28.383 1.00 88.25 317 LEU A O 1
ATOM 2548 N N . PHE A 1 318 ? 9.532 8.177 -26.513 1.00 89.75 318 PHE A N 1
ATOM 2549 C CA . PHE A 1 318 ? 9.489 9.374 -25.680 1.00 89.75 318 PHE A CA 1
ATOM 2550 C C . PHE A 1 318 ? 10.475 10.453 -26.145 1.00 89.75 318 PHE A C 1
ATOM 2552 O O . PHE A 1 318 ? 10.090 11.615 -26.243 1.00 89.75 318 PHE A O 1
ATOM 2559 N N . ILE A 1 319 ? 11.719 10.083 -26.470 1.00 89.50 319 ILE A N 1
ATOM 2560 C CA . ILE A 1 319 ? 12.736 11.021 -26.980 1.00 89.50 319 ILE A CA 1
ATOM 2561 C C . ILE A 1 319 ? 12.263 11.703 -28.275 1.00 89.50 319 ILE A C 1
ATOM 2563 O O . ILE A 1 319 ? 12.542 12.879 -28.496 1.00 89.50 319 ILE A O 1
ATOM 2567 N N . TYR A 1 320 ? 11.486 10.994 -29.094 1.00 87.94 320 TYR A N 1
ATOM 2568 C CA . TYR A 1 320 ? 10.859 11.525 -30.309 1.00 87.94 320 TYR A CA 1
ATOM 2569 C C . TYR A 1 320 ? 9.558 12.314 -30.050 1.00 87.94 320 TYR A C 1
ATOM 2571 O O . TYR A 1 320 ? 8.900 12.749 -30.991 1.00 87.94 320 TYR A O 1
ATOM 2579 N N . GLY A 1 321 ? 9.179 12.533 -28.786 1.00 85.50 321 GLY A N 1
ATOM 2580 C CA . GLY A 1 321 ? 8.029 13.353 -28.391 1.00 85.50 321 GLY A CA 1
ATOM 2581 C C . GLY A 1 321 ? 6.706 12.598 -28.217 1.00 85.50 321 GLY A C 1
ATOM 2582 O O . GLY A 1 321 ? 5.668 13.227 -28.002 1.00 85.50 321 GLY A O 1
ATOM 2583 N N . HIS A 1 322 ? 6.697 11.262 -28.263 1.00 80.62 322 HIS A N 1
ATOM 2584 C CA . HIS A 1 322 ? 5.475 10.455 -28.140 1.00 80.62 322 HIS A CA 1
ATOM 2585 C C . HIS A 1 322 ? 5.147 10.091 -26.684 1.00 80.62 322 HIS A C 1
ATOM 2587 O O . HIS A 1 322 ? 5.199 8.932 -26.271 1.00 80.62 322 HIS A O 1
ATOM 2593 N N . THR A 1 323 ? 4.757 11.088 -25.891 1.00 73.88 323 THR A N 1
ATOM 2594 C CA . THR A 1 323 ? 4.431 10.915 -24.460 1.00 73.88 323 THR A CA 1
ATOM 2595 C C . THR A 1 323 ? 3.108 10.180 -24.205 1.00 73.88 323 THR A C 1
ATOM 2597 O O . THR A 1 323 ? 2.887 9.628 -23.125 1.00 73.88 323 THR A O 1
ATOM 2600 N N . THR A 1 324 ? 2.216 10.113 -25.199 1.00 70.81 324 THR A N 1
ATOM 2601 C CA . THR A 1 324 ? 0.899 9.466 -25.073 1.00 70.81 324 THR A CA 1
ATOM 2602 C C . THR A 1 324 ? 0.984 7.957 -24.885 1.00 70.81 324 THR A C 1
ATOM 2604 O O . THR A 1 324 ? 0.131 7.398 -24.203 1.00 70.81 324 THR A O 1
ATOM 2607 N N . SER A 1 325 ? 2.020 7.300 -25.411 1.00 71.94 325 SER A N 1
ATOM 2608 C CA . SER A 1 325 ? 2.167 5.842 -25.347 1.00 71.94 325 SER A CA 1
ATOM 2609 C C . SER A 1 325 ? 2.364 5.323 -23.914 1.00 71.94 325 SER A C 1
ATOM 2611 O O . SER A 1 325 ? 2.035 4.177 -23.619 1.00 71.94 325 SER A O 1
ATOM 2613 N N . LEU A 1 326 ? 2.869 6.164 -23.004 1.00 77.00 326 LEU A N 1
ATOM 2614 C CA . LEU A 1 326 ? 3.040 5.827 -21.585 1.00 77.00 326 LEU A CA 1
ATOM 2615 C C . LEU A 1 326 ? 1.766 6.071 -20.762 1.00 77.00 326 LEU A C 1
ATOM 2617 O O . LEU A 1 326 ? 1.576 5.460 -19.708 1.00 77.00 326 LEU A O 1
ATOM 2621 N N . ARG A 1 327 ? 0.858 6.931 -21.241 1.00 75.88 327 ARG A N 1
ATOM 2622 C CA . ARG A 1 327 ? -0.391 7.252 -20.540 1.00 75.88 327 ARG A CA 1
ATOM 2623 C C . ARG A 1 327 ? -1.375 6.093 -20.687 1.00 75.88 327 ARG A C 1
ATOM 2625 O O . ARG A 1 327 ? -1.941 5.877 -21.751 1.00 75.88 327 ARG A O 1
ATOM 2632 N N . GLY A 1 328 ? -1.586 5.355 -19.598 1.00 71.75 328 GLY A N 1
ATOM 2633 C CA . GLY A 1 328 ? -2.420 4.146 -19.587 1.00 71.75 328 GLY A CA 1
ATOM 2634 C C . GLY A 1 328 ? -1.642 2.850 -19.830 1.00 71.75 328 GLY A C 1
ATOM 2635 O O . GLY A 1 328 ? -2.250 1.784 -19.917 1.00 71.75 328 GLY A O 1
ATOM 2636 N N . ALA A 1 329 ? -0.309 2.921 -19.901 1.00 75.50 329 ALA A N 1
ATOM 2637 C CA . ALA A 1 329 ? 0.537 1.740 -19.868 1.00 75.50 329 ALA A CA 1
ATOM 2638 C C . ALA A 1 329 ? 0.346 0.958 -18.556 1.00 75.50 329 ALA A C 1
ATOM 2640 O O . ALA A 1 329 ? 0.068 1.524 -17.496 1.00 75.50 329 ALA A O 1
ATOM 2641 N N . ASN A 1 330 ? 0.528 -0.362 -18.622 1.00 74.50 330 ASN A N 1
ATOM 2642 C CA . ASN A 1 330 ? 0.558 -1.213 -17.433 1.00 74.50 330 ASN A CA 1
ATOM 2643 C C . ASN A 1 330 ? 1.699 -0.750 -16.490 1.00 74.50 330 ASN A C 1
ATOM 2645 O O . ASN A 1 330 ? 2.795 -0.465 -16.985 1.00 74.50 330 ASN A O 1
ATOM 2649 N N . PRO A 1 331 ? 1.492 -0.721 -15.156 1.00 72.00 331 PRO A N 1
ATOM 2650 C CA . PRO A 1 331 ? 2.540 -0.479 -14.158 1.00 72.00 331 PRO A CA 1
ATOM 2651 C C . PRO A 1 331 ? 3.870 -1.209 -14.407 1.00 72.00 331 PRO A C 1
ATOM 2653 O O . PRO A 1 331 ? 4.933 -0.638 -14.171 1.00 72.00 331 PRO A O 1
ATOM 2656 N N . TYR A 1 332 ? 3.827 -2.439 -14.932 1.00 75.94 332 TYR A N 1
ATOM 2657 C CA . TYR A 1 332 ? 5.017 -3.205 -15.316 1.00 75.94 332 TYR A CA 1
ATOM 2658 C C . TYR A 1 332 ? 5.871 -2.475 -16.364 1.00 75.94 332 TYR A C 1
ATOM 2660 O O . TYR A 1 332 ? 7.082 -2.311 -16.197 1.00 75.94 332 TYR A O 1
ATOM 2668 N N . LEU A 1 333 ? 5.234 -2.000 -17.438 1.00 82.62 333 LEU A N 1
ATOM 2669 C CA . LEU A 1 333 ? 5.908 -1.255 -18.499 1.00 82.62 333 LEU A CA 1
ATOM 2670 C C . LEU A 1 333 ? 6.433 0.081 -17.961 1.00 82.62 333 LEU A C 1
ATOM 2672 O O . LEU A 1 333 ? 7.571 0.441 -18.220 1.00 82.62 333 LEU A O 1
ATOM 2676 N N . ILE A 1 334 ? 5.645 0.787 -17.150 1.00 84.12 334 ILE A N 1
ATOM 2677 C CA . ILE A 1 334 ? 6.059 2.065 -16.548 1.00 84.12 334 ILE A CA 1
ATOM 2678 C C . ILE A 1 334 ? 7.340 1.896 -15.715 1.00 84.12 334 ILE A C 1
ATOM 2680 O O . ILE A 1 334 ? 8.266 2.694 -15.841 1.00 84.12 334 ILE A O 1
ATOM 2684 N N . LEU A 1 335 ? 7.423 0.848 -14.891 1.00 82.19 335 LEU A N 1
ATOM 2685 C CA . LEU A 1 335 ? 8.591 0.599 -14.043 1.00 82.19 335 LEU A CA 1
ATOM 2686 C C . LEU A 1 335 ? 9.823 0.124 -14.812 1.00 82.19 335 LEU A C 1
ATOM 2688 O O . LEU A 1 335 ? 10.936 0.536 -14.492 1.00 82.19 335 LEU A O 1
ATOM 2692 N N . THR A 1 336 ? 9.642 -0.718 -15.826 1.00 84.06 336 THR A N 1
ATOM 2693 C CA . THR A 1 336 ? 10.751 -1.147 -16.690 1.00 84.06 336 THR A CA 1
ATOM 2694 C C . THR A 1 336 ? 11.284 0.019 -17.524 1.00 84.06 336 THR A C 1
ATOM 2696 O O . THR A 1 336 ? 12.498 0.178 -17.635 1.00 84.06 336 THR A O 1
ATOM 2699 N N . VAL A 1 337 ? 10.411 0.902 -18.023 1.00 89.19 337 VAL A N 1
ATOM 2700 C CA . VAL A 1 337 ? 10.825 2.154 -18.677 1.00 89.19 337 VAL A CA 1
ATOM 2701 C C . VAL A 1 337 ? 11.547 3.061 -17.685 1.00 89.19 337 VAL A C 1
ATOM 2703 O O . VAL A 1 337 ? 12.580 3.617 -18.034 1.00 89.19 337 VAL A O 1
ATOM 2706 N N . LEU A 1 338 ? 11.077 3.173 -16.438 1.00 87.94 338 LEU A N 1
ATOM 2707 C CA . LEU A 1 338 ? 11.766 3.941 -15.397 1.00 87.94 338 LEU A CA 1
ATOM 2708 C C . LEU A 1 338 ? 13.174 3.390 -15.113 1.00 87.94 338 LEU A C 1
ATOM 2710 O O . LEU A 1 338 ? 14.119 4.161 -14.941 1.00 87.94 338 LEU A O 1
ATOM 2714 N N . HIS A 1 339 ? 13.319 2.066 -15.066 1.00 86.75 339 HIS A N 1
ATOM 2715 C CA . HIS A 1 339 ? 14.607 1.405 -14.876 1.00 86.75 339 HIS A CA 1
ATOM 2716 C C . HIS A 1 339 ? 15.588 1.748 -16.009 1.00 86.75 339 HIS A C 1
ATOM 2718 O O . HIS A 1 339 ? 16.700 2.208 -15.742 1.00 86.75 339 HIS A O 1
ATOM 2724 N N . GLU A 1 340 ? 15.162 1.609 -17.268 1.00 89.56 340 GLU A N 1
ATOM 2725 C CA . GLU A 1 340 ? 15.997 1.956 -18.425 1.00 89.56 340 GLU A CA 1
ATOM 2726 C C . GLU A 1 340 ? 16.242 3.476 -18.519 1.00 89.56 340 GLU A C 1
ATOM 2728 O O . GLU A 1 340 ? 17.351 3.906 -18.824 1.00 89.56 340 GLU A O 1
ATOM 2733 N N . ALA A 1 341 ? 15.265 4.317 -18.165 1.00 90.69 341 ALA A N 1
ATOM 2734 C CA . ALA A 1 341 ? 15.427 5.773 -18.129 1.00 90.69 341 ALA A CA 1
ATOM 2735 C C . ALA A 1 341 ? 16.528 6.199 -17.151 1.00 90.69 341 ALA A C 1
ATOM 2737 O O . ALA A 1 341 ? 17.349 7.052 -17.486 1.00 90.69 341 ALA A O 1
ATOM 2738 N N . ARG A 1 342 ? 16.602 5.562 -15.974 1.00 88.44 342 ARG A N 1
ATOM 2739 C CA . ARG A 1 342 ? 17.694 5.773 -15.011 1.00 88.44 342 ARG A CA 1
ATOM 2740 C C . ARG A 1 342 ? 19.029 5.281 -15.538 1.00 88.44 342 ARG A C 1
ATOM 2742 O O . ARG A 1 342 ? 20.019 6.003 -15.433 1.00 88.44 342 ARG A O 1
ATOM 2749 N N . ARG A 1 343 ? 19.049 4.084 -16.132 1.00 89.38 343 ARG A N 1
ATOM 2750 C CA . ARG A 1 343 ? 20.252 3.515 -16.748 1.00 89.38 343 ARG A CA 1
ATOM 2751 C C . ARG A 1 343 ? 20.837 4.454 -17.796 1.00 89.38 343 ARG A C 1
ATOM 2753 O O . ARG A 1 343 ? 22.043 4.639 -17.798 1.00 89.38 343 ARG A O 1
ATOM 2760 N N . PHE A 1 344 ? 20.001 5.074 -18.627 1.00 91.88 344 PHE A N 1
ATOM 2761 C CA . PHE A 1 344 ? 20.424 6.024 -19.658 1.00 91.88 344 PHE A CA 1
ATOM 2762 C C . PHE A 1 344 ? 20.434 7.490 -19.193 1.00 91.88 344 PHE A C 1
ATOM 2764 O O . PHE A 1 344 ? 20.748 8.375 -19.986 1.00 91.88 344 PHE A O 1
ATOM 2771 N N . LYS A 1 345 ? 20.127 7.786 -17.925 1.00 91.94 345 LYS A N 1
ATOM 2772 C CA . LYS A 1 345 ? 20.050 9.153 -17.368 1.00 91.94 345 LYS A CA 1
ATOM 2773 C C . LYS A 1 345 ? 19.132 10.104 -18.161 1.00 91.94 345 LYS A C 1
ATOM 2775 O O . LYS A 1 345 ? 19.444 11.284 -18.317 1.00 91.94 345 LYS A O 1
ATOM 2780 N N . VAL A 1 346 ? 17.987 9.614 -18.638 1.00 91.38 346 VAL A N 1
ATOM 2781 C CA . VAL A 1 346 ? 16.968 10.425 -19.333 1.00 91.38 346 VAL A CA 1
ATOM 2782 C C . VAL A 1 346 ? 16.063 11.105 -18.297 1.00 91.38 346 VAL A C 1
ATOM 2784 O O . VAL A 1 346 ? 14.969 10.631 -17.991 1.00 91.38 346 VAL A O 1
ATOM 2787 N N . GLN A 1 347 ? 16.535 12.219 -17.729 1.00 87.06 347 GLN A N 1
ATOM 2788 C CA . GLN A 1 347 ? 15.913 12.873 -16.564 1.00 87.06 347 GLN A CA 1
ATOM 2789 C C . GLN A 1 347 ? 14.456 13.301 -16.797 1.00 87.06 347 GLN A C 1
ATOM 2791 O O . GLN A 1 347 ? 13.606 13.064 -15.945 1.00 87.06 347 GLN A O 1
ATOM 2796 N N . LEU A 1 348 ? 14.143 13.879 -17.963 1.00 87.06 348 LEU A N 1
ATOM 2797 C CA . LEU A 1 348 ? 12.784 14.343 -18.282 1.00 87.06 348 LEU A CA 1
ATOM 2798 C C . LEU A 1 348 ? 11.758 13.199 -18.282 1.00 87.06 348 LEU A C 1
ATOM 2800 O O . LEU A 1 348 ? 10.648 13.359 -17.777 1.00 87.06 348 LEU A O 1
ATOM 2804 N N . LEU A 1 349 ? 12.140 12.035 -18.817 1.00 87.88 349 LEU A N 1
ATOM 2805 C CA . LEU A 1 349 ? 11.296 10.841 -18.806 1.00 87.88 349 LEU A CA 1
ATOM 2806 C C . LEU A 1 349 ? 11.112 10.316 -17.383 1.00 87.88 349 LEU A C 1
ATOM 2808 O O . LEU A 1 349 ? 10.007 9.933 -17.005 1.00 87.88 349 LEU A O 1
ATOM 2812 N N . GLU A 1 350 ? 12.184 10.325 -16.589 1.00 84.00 350 GLU A N 1
ATOM 2813 C CA . GLU A 1 350 ? 12.124 9.958 -15.176 1.00 84.00 350 GLU A CA 1
ATOM 2814 C C . GLU A 1 350 ? 11.073 10.810 -14.446 1.00 84.00 350 GLU A C 1
ATOM 2816 O O . GLU A 1 350 ? 10.176 10.272 -13.796 1.00 84.00 350 GLU A O 1
ATOM 2821 N N . GLU A 1 351 ? 11.121 12.133 -14.626 1.00 80.50 351 GLU A N 1
ATOM 2822 C CA . GLU A 1 351 ? 10.173 13.074 -14.027 1.00 80.50 351 GLU A CA 1
ATOM 2823 C C . GLU A 1 351 ? 8.722 12.841 -14.468 1.00 80.50 351 GL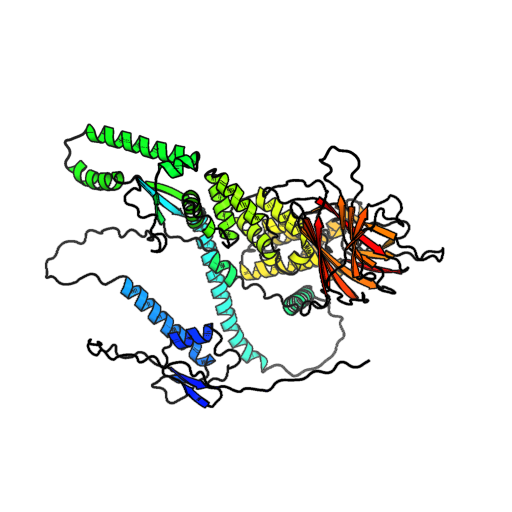U A C 1
ATOM 2825 O O . GLU A 1 351 ? 7.821 12.890 -13.625 1.00 80.50 351 GLU A O 1
ATOM 2830 N N . GLU A 1 352 ? 8.471 12.564 -15.752 1.00 81.69 352 GLU A N 1
ATOM 2831 C CA . GLU A 1 352 ? 7.113 12.301 -16.240 1.00 81.69 352 GLU A CA 1
ATOM 2832 C C . GLU A 1 352 ? 6.567 10.965 -15.712 1.00 81.69 352 GLU A C 1
ATOM 2834 O O . GLU A 1 352 ? 5.447 10.916 -15.194 1.00 81.69 352 GLU A O 1
ATOM 2839 N N . LEU A 1 353 ? 7.366 9.893 -15.744 1.00 80.75 353 LEU A N 1
ATOM 2840 C CA . LEU A 1 353 ? 6.979 8.595 -15.179 1.00 80.75 353 LEU A CA 1
ATOM 2841 C C . LEU A 1 353 ? 6.694 8.708 -13.681 1.00 80.75 353 LEU A C 1
ATOM 2843 O O . LEU A 1 353 ? 5.731 8.120 -13.186 1.00 80.75 353 LEU A O 1
ATOM 2847 N N . PHE A 1 354 ? 7.464 9.519 -12.953 1.00 73.69 354 PHE A N 1
ATOM 2848 C CA . PHE A 1 354 ? 7.177 9.794 -11.550 1.00 73.69 354 PHE A CA 1
ATOM 2849 C C . PHE A 1 354 ? 5.851 10.512 -11.343 1.00 73.69 354 PHE A C 1
ATOM 2851 O O . PHE A 1 354 ? 5.135 10.188 -10.396 1.00 73.69 354 PHE A O 1
ATOM 2858 N N . GLN A 1 355 ? 5.480 11.467 -12.196 1.00 70.75 355 GLN A N 1
ATOM 2859 C CA . GLN A 1 355 ? 4.160 12.096 -12.101 1.00 70.75 355 GLN A CA 1
ATOM 2860 C C . GLN A 1 355 ? 3.038 11.070 -12.294 1.00 70.75 355 GLN A C 1
ATOM 2862 O O . GLN A 1 355 ? 2.056 11.106 -11.553 1.00 70.75 355 GLN A O 1
ATOM 2867 N N . MET A 1 356 ? 3.211 10.114 -13.211 1.00 74.38 356 MET A N 1
ATOM 2868 C CA . MET A 1 356 ? 2.240 9.036 -13.427 1.00 74.38 356 MET A CA 1
ATOM 2869 C C . MET A 1 356 ? 2.133 8.101 -12.209 1.00 74.38 356 MET A C 1
ATOM 2871 O O . MET A 1 356 ? 1.025 7.777 -11.770 1.00 74.38 356 MET A O 1
ATOM 2875 N N . LEU A 1 357 ? 3.269 7.726 -11.609 1.00 70.25 357 LEU A N 1
ATOM 2876 C CA . LEU A 1 357 ? 3.329 6.874 -10.413 1.00 70.25 357 LEU A CA 1
ATOM 2877 C C . LEU A 1 357 ? 2.814 7.563 -9.134 1.00 70.25 357 LEU A C 1
ATOM 2879 O O . LEU A 1 357 ? 2.426 6.884 -8.187 1.00 70.25 357 LEU A O 1
ATOM 2883 N N . ASN A 1 358 ? 2.778 8.898 -9.099 1.00 63.41 358 ASN A N 1
ATOM 2884 C CA . ASN A 1 358 ? 2.266 9.685 -7.970 1.00 63.41 358 ASN A CA 1
ATOM 2885 C C . ASN A 1 358 ? 0.730 9.826 -7.944 1.00 63.41 358 ASN A C 1
ATOM 2887 O O . ASN A 1 358 ? 0.189 10.440 -7.021 1.00 63.41 358 ASN A O 1
ATOM 2891 N N . SER A 1 359 ? 0.015 9.274 -8.930 1.00 65.56 359 SER A N 1
ATOM 2892 C CA . SER A 1 359 ? -1.448 9.154 -8.887 1.00 65.56 359 SER A CA 1
ATOM 2893 C C . SER A 1 359 ? -1.897 8.285 -7.694 1.00 65.56 359 SER A C 1
ATOM 2895 O O . SER A 1 359 ? -1.095 7.508 -7.170 1.00 65.56 359 SER A O 1
ATOM 2897 N N . PRO A 1 360 ? -3.141 8.412 -7.183 1.00 62.41 360 PRO A N 1
ATOM 2898 C CA . PRO A 1 360 ? -3.614 7.581 -6.077 1.00 62.41 360 PRO A CA 1
ATOM 2899 C C . PRO A 1 360 ? -3.584 6.100 -6.479 1.00 62.41 360 PRO A C 1
ATOM 2901 O O . PRO A 1 360 ? -4.477 5.598 -7.159 1.00 62.41 360 PRO A O 1
ATOM 2904 N N . LEU A 1 361 ? -2.516 5.411 -6.073 1.00 66.31 361 LEU A N 1
ATOM 2905 C CA . LEU A 1 361 ? -2.288 4.020 -6.443 1.00 66.31 361 LEU A CA 1
ATOM 2906 C C . LEU A 1 361 ? -3.302 3.111 -5.741 1.00 66.31 361 LEU A C 1
ATOM 2908 O O . LEU A 1 361 ? -3.465 3.155 -4.519 1.00 66.31 361 LEU A O 1
ATOM 2912 N N . ASN A 1 362 ? -3.966 2.262 -6.524 1.00 75.44 362 ASN A N 1
ATOM 2913 C CA . ASN A 1 362 ? -4.685 1.108 -5.997 1.00 75.44 362 ASN A CA 1
ATOM 2914 C C . ASN A 1 362 ? -3.670 0.135 -5.365 1.00 75.44 362 ASN A C 1
ATOM 2916 O O . ASN A 1 362 ? -2.554 -0.004 -5.867 1.00 75.44 362 ASN A O 1
ATOM 2920 N N . ILE A 1 363 ? -4.055 -0.557 -4.292 1.00 82.00 363 ILE A N 1
ATOM 2921 C CA . ILE A 1 363 ? -3.218 -1.563 -3.637 1.00 82.00 363 ILE A CA 1
ATOM 2922 C C . ILE A 1 363 ? -2.725 -2.624 -4.624 1.00 82.00 363 ILE A C 1
ATOM 2924 O O . ILE A 1 363 ? -1.558 -2.996 -4.568 1.00 82.00 363 ILE A O 1
ATOM 2928 N N . ASP A 1 364 ? -3.561 -3.023 -5.585 1.00 80.25 364 ASP A N 1
ATOM 2929 C CA . ASP A 1 364 ? -3.192 -3.986 -6.628 1.00 80.25 364 ASP A CA 1
ATOM 2930 C C . ASP A 1 364 ? -2.020 -3.482 -7.476 1.00 80.25 364 ASP A C 1
ATOM 2932 O O . ASP A 1 364 ? -1.104 -4.236 -7.800 1.00 80.25 364 ASP A O 1
ATOM 2936 N N . ILE A 1 365 ? -2.010 -2.182 -7.784 1.00 79.19 365 ILE A N 1
ATOM 2937 C CA . ILE A 1 365 ? -0.922 -1.541 -8.523 1.00 79.19 365 ILE A CA 1
ATOM 2938 C C . ILE A 1 365 ? 0.340 -1.512 -7.662 1.00 79.19 365 ILE A C 1
ATOM 2940 O O . ILE A 1 365 ? 1.408 -1.833 -8.165 1.00 79.19 365 ILE A O 1
ATOM 2944 N N . ILE A 1 366 ? 0.240 -1.185 -6.368 1.00 83.38 366 ILE A N 1
ATOM 2945 C CA . ILE A 1 366 ? 1.401 -1.174 -5.458 1.00 83.38 366 ILE A CA 1
ATOM 2946 C C . ILE A 1 366 ? 1.999 -2.582 -5.329 1.00 83.38 366 ILE A C 1
ATOM 2948 O O . ILE A 1 366 ? 3.218 -2.739 -5.367 1.00 83.38 366 ILE A O 1
ATOM 2952 N N . VAL A 1 367 ? 1.156 -3.612 -5.228 1.00 85.81 367 VAL A N 1
ATOM 2953 C CA . VAL A 1 367 ? 1.578 -5.018 -5.188 1.00 85.81 367 VAL A CA 1
ATOM 2954 C C . VAL A 1 367 ? 2.292 -5.403 -6.481 1.00 85.81 367 VAL A C 1
ATOM 2956 O O . VAL A 1 367 ? 3.419 -5.897 -6.423 1.00 85.81 367 VAL A O 1
ATOM 2959 N N . GLN A 1 368 ? 1.702 -5.110 -7.644 1.00 81.75 368 GLN A N 1
ATOM 2960 C CA . GLN A 1 368 ? 2.350 -5.342 -8.940 1.00 81.75 368 GLN A CA 1
ATOM 2961 C C . GLN A 1 368 ? 3.687 -4.605 -9.021 1.00 81.75 368 GLN A C 1
ATOM 2963 O O . GLN A 1 368 ? 4.706 -5.212 -9.335 1.00 81.75 368 GLN A O 1
ATOM 2968 N N . MET A 1 369 ? 3.707 -3.321 -8.663 1.00 81.81 369 MET A N 1
ATOM 2969 C CA . MET A 1 369 ? 4.917 -2.509 -8.656 1.00 81.81 369 MET A CA 1
ATOM 2970 C C . MET A 1 369 ? 6.007 -3.113 -7.773 1.00 81.81 369 MET A C 1
ATOM 2972 O O . MET A 1 369 ? 7.158 -3.166 -8.192 1.00 81.81 369 MET A O 1
ATOM 2976 N N . SER A 1 370 ? 5.655 -3.601 -6.583 1.00 86.75 370 SER A N 1
ATOM 2977 C CA . SER A 1 370 ? 6.612 -4.218 -5.664 1.00 86.75 370 SER A CA 1
ATOM 2978 C C . SER A 1 370 ? 7.205 -5.513 -6.223 1.00 86.75 370 SER A C 1
ATOM 2980 O O . SER A 1 370 ? 8.415 -5.706 -6.151 1.00 86.75 370 SER A O 1
ATOM 2982 N N . SER A 1 371 ? 6.387 -6.349 -6.872 1.00 83.31 371 SER A N 1
ATOM 2983 C CA . SER A 1 371 ? 6.855 -7.583 -7.509 1.00 83.31 371 SER A CA 1
ATOM 2984 C C . SER A 1 371 ? 7.790 -7.295 -8.685 1.00 83.31 371 SER A C 1
ATOM 2986 O O . SER A 1 371 ? 8.760 -8.023 -8.891 1.00 83.31 371 SER A O 1
ATOM 2988 N N . VAL A 1 372 ? 7.515 -6.245 -9.462 1.00 81.50 372 VAL A N 1
ATOM 2989 C CA . VAL A 1 372 ? 8.387 -5.826 -10.570 1.00 81.50 372 VAL A CA 1
ATOM 2990 C C . VAL A 1 372 ? 9.683 -5.241 -10.038 1.00 81.50 372 VAL A C 1
ATOM 2992 O O . VAL A 1 372 ? 10.755 -5.595 -10.519 1.00 81.50 372 VAL A O 1
ATOM 2995 N N . ALA A 1 373 ? 9.600 -4.400 -9.009 1.00 84.31 373 ALA A N 1
ATOM 2996 C CA . ALA A 1 373 ? 10.761 -3.825 -8.348 1.00 84.31 373 ALA A CA 1
ATOM 2997 C C . ALA A 1 373 ? 11.701 -4.899 -7.795 1.00 84.31 373 ALA A C 1
ATOM 2999 O O . ALA A 1 373 ? 12.909 -4.785 -7.965 1.00 84.31 373 ALA A O 1
ATOM 3000 N N . GLU A 1 374 ? 11.144 -5.946 -7.184 1.00 84.94 374 GLU A N 1
ATOM 3001 C CA . GLU A 1 374 ? 11.882 -7.125 -6.725 1.00 84.94 374 GLU A CA 1
ATOM 3002 C C . GLU A 1 374 ? 12.569 -7.843 -7.890 1.00 84.94 374 GLU A C 1
ATOM 3004 O O . GLU A 1 374 ? 13.768 -8.090 -7.827 1.00 84.94 374 GLU A O 1
ATOM 3009 N N . SER A 1 375 ? 11.857 -8.083 -8.999 1.00 80.19 375 SER A N 1
ATOM 3010 C CA . SER A 1 375 ? 12.441 -8.727 -10.188 1.00 80.19 375 SER A CA 1
ATOM 3011 C C . SER A 1 375 ? 13.560 -7.918 -10.855 1.00 80.19 375 SER A C 1
ATOM 3013 O O . SER A 1 375 ? 14.440 -8.493 -11.490 1.00 80.19 375 SER A O 1
ATOM 3015 N N . LEU A 1 376 ? 13.521 -6.590 -10.714 1.00 79.88 376 LEU A N 1
ATOM 3016 C CA . LEU A 1 376 ? 14.502 -5.656 -11.267 1.00 79.88 376 LEU A CA 1
ATOM 3017 C C . LEU A 1 376 ? 15.554 -5.218 -10.236 1.00 79.88 376 LEU A C 1
ATOM 3019 O O . LEU A 1 376 ? 16.335 -4.314 -10.530 1.00 79.88 376 LEU A O 1
ATOM 3023 N N . GLU A 1 377 ? 15.559 -5.810 -9.035 1.00 83.75 377 GLU A N 1
ATOM 3024 C CA . GLU A 1 377 ? 16.503 -5.504 -7.947 1.00 83.75 377 GLU A CA 1
ATOM 3025 C C . GLU A 1 377 ? 16.526 -4.001 -7.570 1.00 83.75 377 GLU A C 1
ATOM 3027 O O . GLU A 1 377 ? 17.547 -3.427 -7.195 1.00 83.75 377 GLU A O 1
ATOM 3032 N N . MET A 1 378 ? 15.377 -3.323 -7.663 1.00 82.25 378 MET A N 1
ATOM 3033 C CA . MET A 1 378 ? 15.249 -1.892 -7.372 1.00 82.25 378 MET A CA 1
ATOM 3034 C C . MET A 1 378 ? 15.000 -1.650 -5.874 1.00 82.25 378 MET A C 1
ATOM 3036 O O . MET A 1 378 ? 13.888 -1.305 -5.473 1.00 82.25 378 MET A O 1
ATOM 3040 N N . GLU A 1 379 ? 16.030 -1.797 -5.036 1.00 84.06 379 GLU A N 1
ATOM 3041 C CA . GLU A 1 379 ? 15.904 -1.757 -3.564 1.00 84.06 379 GLU A CA 1
ATOM 3042 C C . GLU A 1 379 ? 15.157 -0.531 -3.018 1.00 84.06 379 GLU A C 1
ATOM 3044 O O . GLU A 1 379 ? 14.221 -0.688 -2.236 1.00 84.06 379 GLU A O 1
ATOM 3049 N N . GLY A 1 380 ? 15.480 0.682 -3.481 1.00 81.19 380 GLY A N 1
ATOM 3050 C CA . GLY A 1 380 ? 14.800 1.897 -3.005 1.00 81.19 380 GLY A CA 1
ATOM 3051 C C . GLY A 1 380 ? 13.304 1.955 -3.358 1.00 81.19 380 GLY A C 1
ATOM 3052 O O . GLY A 1 380 ? 12.506 2.537 -2.627 1.00 81.19 380 GLY A O 1
ATOM 3053 N N . LEU A 1 381 ? 12.899 1.324 -4.466 1.00 80.94 381 LEU A N 1
ATOM 3054 C CA . LEU A 1 381 ? 11.490 1.179 -4.851 1.00 80.94 381 LEU A CA 1
ATOM 3055 C C . LEU A 1 381 ? 10.806 0.107 -3.985 1.00 80.94 381 LEU A C 1
ATOM 3057 O O . LEU A 1 381 ? 9.676 0.308 -3.534 1.00 80.94 381 LEU A O 1
ATOM 3061 N N . ILE A 1 382 ? 11.508 -0.992 -3.694 1.00 87.06 382 ILE A N 1
ATOM 3062 C CA . ILE A 1 382 ? 11.034 -2.043 -2.788 1.00 87.06 382 ILE A CA 1
ATOM 3063 C C . ILE A 1 382 ? 10.751 -1.458 -1.401 1.00 87.06 382 ILE A C 1
ATOM 3065 O O . ILE A 1 382 ? 9.643 -1.618 -0.903 1.00 87.06 382 ILE A O 1
ATOM 3069 N N . GLU A 1 383 ? 11.694 -0.736 -0.797 1.00 86.56 383 GLU A N 1
ATOM 3070 C CA . GLU A 1 383 ? 11.524 -0.155 0.543 1.00 86.56 383 GLU A CA 1
ATOM 3071 C C . GLU A 1 383 ? 10.302 0.760 0.643 1.00 86.56 383 GLU A C 1
ATOM 3073 O O . GLU A 1 383 ? 9.520 0.654 1.590 1.00 86.56 383 GLU A O 1
ATOM 3078 N N . LEU A 1 384 ? 10.069 1.610 -0.361 1.00 79.25 384 LEU A N 1
ATOM 3079 C CA . LEU A 1 384 ? 8.880 2.452 -0.348 1.00 79.25 384 LEU A CA 1
ATOM 3080 C C . LEU A 1 384 ? 7.594 1.646 -0.508 1.00 79.25 384 LEU A C 1
ATOM 3082 O O . LEU A 1 384 ? 6.627 1.882 0.219 1.00 79.25 384 LEU A O 1
ATOM 3086 N N . THR A 1 385 ? 7.552 0.716 -1.468 1.00 86.44 385 THR A N 1
ATOM 3087 C CA . THR A 1 385 ? 6.355 -0.116 -1.646 1.00 86.44 385 THR A CA 1
ATOM 3088 C C . THR A 1 385 ? 6.054 -0.890 -0.369 1.00 86.44 385 THR A C 1
ATOM 3090 O O . THR A 1 385 ? 4.899 -0.928 0.034 1.00 86.44 385 THR A O 1
ATOM 3093 N N . VAL A 1 386 ? 7.072 -1.379 0.344 1.00 90.81 386 VAL A N 1
ATOM 3094 C CA . VAL A 1 386 ? 6.934 -2.000 1.667 1.00 90.81 386 VAL A CA 1
ATOM 3095 C C . VAL A 1 386 ? 6.284 -1.045 2.672 1.00 90.81 386 VAL A C 1
ATOM 3097 O O . VAL A 1 386 ? 5.363 -1.467 3.369 1.00 90.81 386 VAL A O 1
ATOM 3100 N N . TYR A 1 387 ? 6.688 0.229 2.735 1.00 87.00 387 TYR A N 1
ATOM 3101 C CA . TYR A 1 387 ? 6.044 1.209 3.620 1.00 87.00 387 TYR A CA 1
ATOM 3102 C C . TYR A 1 387 ? 4.562 1.413 3.288 1.00 87.00 387 TYR A C 1
ATOM 3104 O O . TYR A 1 387 ? 3.721 1.324 4.181 1.00 87.00 387 TYR A O 1
ATOM 3112 N N . LEU A 1 388 ? 4.232 1.627 2.011 1.00 86.94 388 LEU A N 1
ATOM 3113 C CA . LEU A 1 388 ? 2.846 1.829 1.571 1.00 86.94 388 LEU A CA 1
ATOM 3114 C C . LEU A 1 388 ? 1.980 0.584 1.814 1.00 86.94 388 LEU A C 1
ATOM 3116 O O . LEU A 1 388 ? 0.845 0.688 2.278 1.00 86.94 388 LEU A O 1
ATOM 3120 N N . LEU A 1 389 ? 2.529 -0.596 1.525 1.00 91.38 389 LEU A N 1
ATOM 3121 C CA . LEU A 1 389 ? 1.883 -1.887 1.742 1.00 91.38 389 LEU A CA 1
ATOM 3122 C C . LEU A 1 389 ? 1.648 -2.151 3.233 1.00 91.38 389 LEU A C 1
ATOM 3124 O O . LEU A 1 389 ? 0.563 -2.596 3.602 1.00 91.38 389 LEU A O 1
ATOM 3128 N N . ALA A 1 390 ? 2.618 -1.830 4.094 1.00 91.50 390 ALA A N 1
ATOM 3129 C CA . ALA A 1 390 ? 2.486 -1.965 5.541 1.00 91.50 390 ALA A CA 1
ATOM 3130 C C . ALA A 1 390 ? 1.426 -1.009 6.121 1.00 91.50 390 ALA A C 1
ATOM 3132 O O . ALA A 1 390 ? 0.630 -1.417 6.969 1.00 91.50 390 ALA A O 1
ATOM 3133 N N . ASP A 1 391 ? 1.343 0.230 5.628 1.00 88.00 391 ASP A N 1
ATOM 3134 C CA . ASP A 1 391 ? 0.304 1.186 6.039 1.00 88.00 391 ASP A CA 1
ATOM 3135 C C . ASP A 1 391 ? -1.105 0.796 5.547 1.00 88.00 391 ASP A C 1
ATOM 3137 O O . ASP A 1 391 ? -2.109 1.179 6.156 1.00 88.00 391 ASP A O 1
ATOM 3141 N N . CYS A 1 392 ? -1.181 -0.028 4.497 1.00 89.12 392 CYS A N 1
ATOM 3142 C CA . CYS A 1 392 ? -2.408 -0.615 3.952 1.00 89.12 392 CYS A CA 1
ATOM 3143 C C . CYS A 1 392 ? -2.584 -2.103 4.315 1.00 89.12 392 CYS A C 1
ATOM 3145 O O . CYS A 1 392 ? -3.347 -2.811 3.650 1.00 89.12 392 CYS A O 1
ATOM 3147 N N . ALA A 1 393 ? -1.903 -2.593 5.358 1.00 90.25 393 ALA A N 1
ATOM 3148 C CA . ALA A 1 393 ? -1.822 -4.020 5.682 1.00 90.25 393 ALA A CA 1
ATOM 3149 C C . ALA A 1 393 ? -3.187 -4.719 5.787 1.00 90.25 393 ALA A C 1
ATOM 3151 O O . ALA A 1 393 ? -3.343 -5.843 5.318 1.00 90.25 393 ALA A O 1
ATOM 3152 N N . GLN A 1 394 ? -4.201 -4.045 6.332 1.00 85.25 394 GLN A N 1
ATOM 3153 C CA . GLN A 1 394 ? -5.543 -4.620 6.456 1.00 85.25 394 GLN A CA 1
ATOM 3154 C C . GLN A 1 394 ? -6.212 -4.918 5.110 1.00 85.25 394 GLN A C 1
ATOM 3156 O O . GLN A 1 394 ? -6.986 -5.864 5.002 1.00 85.25 394 GLN A O 1
ATOM 3161 N N . ALA A 1 395 ? -5.944 -4.113 4.080 1.00 85.94 395 ALA A N 1
ATOM 3162 C CA . ALA A 1 395 ? -6.404 -4.397 2.724 1.00 85.94 395 ALA A CA 1
ATOM 3163 C C . ALA A 1 395 ? -5.490 -5.432 2.049 1.00 85.94 395 ALA A C 1
ATOM 3165 O O . ALA A 1 395 ? -5.968 -6.324 1.354 1.00 85.94 395 ALA A O 1
ATOM 3166 N N . LEU A 1 396 ? -4.183 -5.364 2.311 1.00 90.00 396 LEU A N 1
ATOM 3167 C CA . LEU A 1 396 ? -3.175 -6.259 1.744 1.00 90.00 396 LEU A CA 1
ATOM 3168 C C . LEU A 1 396 ? -3.394 -7.728 2.133 1.00 90.00 396 LEU A C 1
ATOM 3170 O O . LEU A 1 396 ? -3.424 -8.624 1.282 1.00 90.00 396 LEU A O 1
ATOM 3174 N N . PHE A 1 397 ? -3.573 -7.987 3.427 1.00 88.88 397 PHE A N 1
ATOM 3175 C CA . PHE A 1 397 ? -3.728 -9.336 3.970 1.00 88.88 397 PHE A CA 1
ATOM 3176 C C . PHE A 1 397 ? -5.121 -9.938 3.719 1.00 88.88 397 PHE A C 1
ATOM 3178 O O . PHE A 1 397 ? -5.320 -11.129 3.933 1.00 88.88 397 PHE A O 1
ATOM 3185 N N . LYS A 1 398 ? -6.051 -9.167 3.134 1.00 83.38 398 LYS A N 1
ATOM 3186 C CA . LYS A 1 398 ? -7.320 -9.663 2.566 1.00 83.38 398 LYS A CA 1
ATOM 3187 C C . LYS A 1 398 ? -7.193 -10.222 1.149 1.00 83.38 398 LYS A C 1
ATOM 3189 O O . LYS A 1 398 ? -8.201 -10.544 0.534 1.00 83.38 398 LYS A O 1
ATOM 3194 N N . GLY A 1 399 ? -5.972 -10.369 0.639 1.00 82.12 399 GLY A N 1
ATOM 3195 C CA . GLY A 1 399 ? -5.711 -11.159 -0.564 1.00 82.12 399 GLY A CA 1
ATOM 3196 C C . GLY A 1 399 ? -4.566 -10.705 -1.447 1.00 82.12 399 GLY A C 1
ATOM 3197 O O . GLY A 1 399 ? -3.787 -11.562 -1.853 1.00 82.12 399 GLY A O 1
ATOM 3198 N N . PRO A 1 400 ? -4.381 -9.399 -1.692 1.00 85.06 400 PRO A N 1
ATOM 3199 C CA . PRO A 1 400 ? -3.304 -8.924 -2.557 1.00 85.06 400 PRO A CA 1
ATOM 3200 C C . PRO A 1 400 ? -1.897 -9.403 -2.140 1.00 85.06 400 PRO A C 1
ATOM 3202 O O . PRO A 1 400 ? -1.039 -9.595 -2.996 1.00 85.06 400 PRO A O 1
ATOM 3205 N N . HIS A 1 401 ? -1.666 -9.698 -0.852 1.00 89.44 401 HIS A N 1
ATOM 3206 C CA . HIS A 1 401 ? -0.407 -10.274 -0.349 1.00 89.44 401 HIS A CA 1
ATOM 3207 C C . HIS A 1 401 ? 0.009 -11.587 -1.033 1.00 89.44 401 HIS A C 1
ATOM 3209 O O . HIS A 1 401 ? 1.196 -11.893 -1.101 1.00 89.44 401 HIS A O 1
ATOM 3215 N N . LEU A 1 402 ? -0.950 -12.351 -1.559 1.00 86.81 402 LEU A N 1
ATOM 3216 C CA . LEU A 1 402 ? -0.725 -13.608 -2.274 1.00 86.81 402 LEU A CA 1
ATOM 3217 C C . LEU A 1 402 ? 0.090 -13.422 -3.565 1.00 86.81 402 LEU A C 1
ATOM 3219 O O . LEU A 1 402 ? 0.796 -14.334 -3.994 1.00 86.81 402 LEU A O 1
ATOM 3223 N N . ALA A 1 403 ? 0.038 -12.229 -4.161 1.00 83.25 403 ALA A N 1
ATOM 3224 C CA . ALA A 1 403 ? 0.802 -11.885 -5.356 1.00 83.25 403 ALA A CA 1
ATOM 3225 C C . ALA A 1 403 ? 2.199 -11.308 -5.052 1.00 83.25 403 ALA A C 1
ATOM 3227 O O . ALA A 1 403 ? 2.994 -11.142 -5.975 1.00 83.25 403 ALA A O 1
ATOM 3228 N N . LEU A 1 404 ? 2.535 -11.030 -3.785 1.00 88.06 404 LEU A N 1
ATOM 3229 C CA . LEU A 1 404 ? 3.851 -10.499 -3.414 1.00 88.06 404 LEU A CA 1
ATOM 3230 C C . LEU A 1 404 ? 4.952 -11.543 -3.599 1.00 88.06 404 LEU A C 1
ATOM 3232 O O . LEU A 1 404 ? 4.775 -12.724 -3.264 1.00 88.06 404 LEU A O 1
ATOM 3236 N N . GLY A 1 405 ? 6.117 -11.113 -4.078 1.00 86.00 405 GLY A N 1
ATOM 3237 C CA . GLY A 1 405 ? 7.310 -11.944 -4.007 1.00 86.00 405 GLY A CA 1
ATOM 3238 C C . GLY A 1 405 ? 7.814 -12.101 -2.564 1.00 86.00 405 GLY A C 1
ATOM 3239 O O . GLY A 1 405 ? 7.358 -11.400 -1.647 1.00 86.00 405 GLY A O 1
ATOM 3240 N N . PRO A 1 406 ? 8.649 -13.126 -2.327 1.00 88.50 406 PRO A N 1
ATOM 3241 C CA . PRO A 1 406 ? 9.053 -13.538 -0.989 1.00 88.50 406 PRO A CA 1
ATOM 3242 C C . PRO A 1 406 ? 9.792 -12.430 -0.235 1.00 88.50 406 PRO A C 1
ATOM 3244 O O . PRO A 1 406 ? 9.517 -12.234 0.951 1.00 88.50 406 PRO A O 1
ATOM 3247 N N . ASP A 1 407 ? 10.658 -11.670 -0.907 1.00 89.69 407 ASP A N 1
ATOM 3248 C CA . ASP A 1 407 ? 11.500 -10.678 -0.241 1.00 89.69 407 ASP A CA 1
ATOM 3249 C C . ASP A 1 407 ? 10.672 -9.466 0.177 1.00 89.69 407 ASP A C 1
ATOM 3251 O O . ASP A 1 407 ? 10.815 -8.955 1.293 1.00 89.69 407 ASP A O 1
ATOM 3255 N N . VAL A 1 408 ? 9.743 -9.039 -0.684 1.00 92.38 408 VAL A N 1
ATOM 3256 C CA . VAL A 1 408 ? 8.809 -7.955 -0.366 1.00 92.38 408 VAL A CA 1
ATOM 3257 C C . VAL A 1 408 ? 7.914 -8.354 0.800 1.00 92.38 408 VAL A C 1
ATOM 3259 O O . VAL A 1 408 ? 7.797 -7.588 1.756 1.00 92.38 408 VAL A O 1
ATOM 3262 N N . LEU A 1 409 ? 7.309 -9.548 0.771 1.00 94.12 409 LEU A N 1
ATOM 3263 C CA . LEU A 1 409 ? 6.450 -10.002 1.867 1.00 94.12 409 LEU A CA 1
ATOM 3264 C C . LEU A 1 409 ? 7.228 -10.084 3.186 1.00 94.12 409 LEU A C 1
ATOM 3266 O O . LEU A 1 409 ? 6.728 -9.644 4.220 1.00 94.12 409 LEU A O 1
ATOM 3270 N N . LEU A 1 410 ? 8.456 -10.603 3.158 1.00 93.62 410 LEU A N 1
ATOM 3271 C CA . LEU A 1 410 ? 9.309 -10.686 4.339 1.00 93.62 410 LEU A CA 1
ATOM 3272 C C . LEU A 1 410 ? 9.617 -9.293 4.911 1.00 93.62 410 LEU A C 1
ATOM 3274 O O . LEU A 1 410 ? 9.509 -9.086 6.121 1.00 93.62 410 LEU A O 1
ATOM 3278 N N . LYS A 1 411 ? 9.953 -8.323 4.051 1.00 94.56 411 LYS A N 1
ATOM 3279 C CA . LYS A 1 411 ? 10.174 -6.923 4.452 1.00 94.56 411 LYS A CA 1
ATOM 3280 C C . LYS A 1 411 ? 8.900 -6.274 5.002 1.00 94.56 411 LYS A C 1
ATOM 3282 O O . LYS A 1 411 ? 8.974 -5.562 6.001 1.00 94.56 411 LYS A O 1
ATOM 3287 N N . VAL A 1 412 ? 7.733 -6.559 4.416 1.00 94.88 412 VAL A N 1
ATOM 3288 C CA . VAL A 1 412 ? 6.431 -6.118 4.943 1.00 94.88 412 VAL A CA 1
ATOM 3289 C C . VAL A 1 412 ? 6.206 -6.684 6.343 1.00 94.88 412 VAL A C 1
ATOM 3291 O O . VAL A 1 412 ? 5.932 -5.914 7.255 1.00 94.88 412 VAL A O 1
ATOM 3294 N N . LEU A 1 413 ? 6.390 -7.990 6.557 1.00 93.81 413 LEU A N 1
ATOM 3295 C CA . LEU A 1 413 ? 6.180 -8.631 7.863 1.00 93.81 413 LEU A CA 1
ATOM 3296 C C . LEU A 1 413 ? 7.093 -8.080 8.966 1.00 93.81 413 LEU A C 1
ATOM 3298 O O . LEU A 1 413 ? 6.658 -7.997 10.113 1.00 93.81 413 LEU A O 1
ATOM 3302 N N . LYS A 1 414 ? 8.321 -7.680 8.615 1.00 92.44 414 LYS A N 1
ATOM 3303 C CA . LYS A 1 414 ? 9.275 -7.024 9.524 1.00 92.44 414 LYS A CA 1
ATOM 3304 C C . LYS A 1 414 ? 8.883 -5.589 9.887 1.00 92.44 414 LYS A C 1
ATOM 3306 O O . LYS A 1 414 ? 9.401 -5.051 10.861 1.00 92.44 414 LYS A O 1
ATOM 3311 N N . SER A 1 415 ? 7.998 -4.958 9.116 1.00 91.00 415 SER A N 1
ATOM 3312 C CA . SER A 1 415 ? 7.624 -3.560 9.311 1.00 91.00 415 SER A CA 1
ATOM 3313 C C . SER A 1 415 ? 6.800 -3.352 10.583 1.00 91.00 415 SER A C 1
ATOM 3315 O O . SER A 1 415 ? 5.756 -3.974 10.785 1.00 91.00 415 SER A O 1
ATOM 3317 N N . GLU A 1 416 ? 7.211 -2.385 11.403 1.00 87.75 416 GLU A N 1
ATOM 3318 C CA . GLU A 1 416 ? 6.481 -1.968 12.611 1.00 87.75 416 GLU A CA 1
ATOM 3319 C C . GLU A 1 416 ? 5.176 -1.213 12.300 1.00 87.75 416 GLU A C 1
ATOM 3321 O O . GLU A 1 416 ? 4.344 -0.999 13.183 1.00 87.75 416 GLU A O 1
ATOM 3326 N N . ARG A 1 417 ? 4.981 -0.813 11.035 1.00 87.00 417 ARG A N 1
ATOM 3327 C CA . ARG A 1 417 ? 3.859 0.028 10.591 1.00 87.00 417 ARG A CA 1
ATOM 3328 C C . ARG A 1 417 ? 2.536 -0.705 10.415 1.00 87.00 417 ARG A C 1
ATOM 3330 O O . ARG A 1 417 ? 1.502 -0.070 10.215 1.00 87.00 417 ARG A O 1
ATOM 3337 N N . ILE A 1 418 ? 2.557 -2.031 10.450 1.00 88.50 418 ILE A N 1
ATOM 3338 C CA . ILE A 1 418 ? 1.364 -2.840 10.218 1.00 88.50 418 ILE A CA 1
ATOM 3339 C C . ILE A 1 418 ? 0.368 -2.645 11.370 1.00 88.50 418 ILE A C 1
ATOM 3341 O O . ILE A 1 418 ? 0.647 -3.004 12.507 1.00 88.50 418 ILE A O 1
ATOM 3345 N N . ILE A 1 419 ? -0.824 -2.127 11.063 1.00 84.62 419 ILE A N 1
ATOM 3346 C CA . ILE A 1 419 ? -1.928 -1.950 12.024 1.00 84.62 419 ILE A CA 1
ATOM 3347 C C . ILE A 1 419 ? -2.934 -3.093 11.843 1.00 84.62 419 ILE A C 1
ATOM 3349 O O . ILE A 1 419 ? -3.966 -2.953 11.184 1.00 84.62 419 ILE A O 1
ATOM 3353 N N . MET A 1 420 ? -2.577 -4.269 12.359 1.00 83.94 420 MET A N 1
ATOM 3354 C CA . MET A 1 420 ? -3.363 -5.503 12.254 1.00 83.94 420 MET A CA 1
ATOM 3355 C C . MET A 1 420 ? -2.999 -6.465 13.391 1.00 83.94 420 MET A C 1
ATOM 3357 O O . MET A 1 420 ? -1.881 -6.419 13.903 1.00 83.94 420 MET A O 1
ATOM 3361 N N . GLY A 1 421 ? -3.933 -7.335 13.786 1.00 80.75 421 GLY A N 1
ATOM 3362 C CA . GLY A 1 421 ? -3.676 -8.361 14.794 1.00 80.75 421 GLY A CA 1
ATOM 3363 C C . GLY A 1 421 ? -2.670 -9.410 14.312 1.00 80.75 421 GLY A C 1
ATOM 3364 O O . GLY A 1 421 ? -2.746 -9.883 13.179 1.00 80.75 421 GLY A O 1
ATOM 3365 N N . GLU A 1 422 ? -1.747 -9.820 15.188 1.00 86.50 422 GLU A N 1
ATOM 3366 C CA . GLU A 1 422 ? -0.724 -10.832 14.865 1.00 86.50 422 GLU A CA 1
ATOM 3367 C C . GLU A 1 422 ? -1.333 -12.163 14.418 1.00 86.50 422 GLU A C 1
ATOM 3369 O O . GLU A 1 422 ? -0.803 -12.813 13.519 1.00 86.50 422 GLU A O 1
ATOM 3374 N N . ILE A 1 423 ? -2.466 -12.565 15.005 1.00 86.00 423 ILE A N 1
ATOM 3375 C CA . ILE A 1 423 ? -3.167 -13.790 14.605 1.00 86.00 423 ILE A CA 1
ATOM 3376 C C . ILE A 1 423 ? -3.626 -13.728 13.144 1.00 86.00 423 ILE A C 1
ATOM 3378 O O . ILE A 1 423 ? -3.472 -14.703 12.410 1.00 86.00 423 ILE A O 1
ATOM 3382 N N . ASP A 1 424 ? -4.117 -12.576 12.693 1.00 85.81 424 ASP A N 1
ATOM 3383 C CA . ASP A 1 424 ? -4.597 -12.405 11.326 1.00 85.81 424 ASP A CA 1
ATOM 3384 C C . ASP A 1 424 ? -3.422 -12.372 10.339 1.00 85.81 424 ASP A C 1
ATOM 3386 O O . ASP A 1 424 ? -3.486 -12.986 9.272 1.00 85.81 424 ASP A O 1
ATOM 3390 N N . ILE A 1 425 ? -2.306 -11.743 10.727 1.00 91.00 425 ILE A N 1
ATOM 3391 C CA . ILE A 1 425 ? -1.052 -11.759 9.958 1.00 91.00 425 ILE A CA 1
ATOM 3392 C C . ILE A 1 425 ? -0.523 -13.196 9.830 1.00 91.00 425 ILE A C 1
ATOM 3394 O O . ILE A 1 425 ? -0.125 -13.616 8.743 1.00 91.00 425 ILE A O 1
ATOM 3398 N N . PHE A 1 426 ? -0.557 -13.979 10.913 1.00 92.00 426 PHE A N 1
ATOM 3399 C CA . PHE A 1 426 ? -0.161 -15.387 10.901 1.00 92.00 426 PHE A CA 1
ATOM 3400 C C . PHE A 1 426 ? -1.032 -16.220 9.954 1.00 92.00 426 PHE A C 1
ATOM 3402 O O . PHE A 1 426 ? -0.500 -17.007 9.166 1.00 92.00 426 PHE A O 1
ATOM 3409 N N . LEU A 1 427 ? -2.357 -16.053 10.003 1.00 90.81 427 LEU A N 1
ATOM 3410 C CA . LEU A 1 427 ? -3.280 -16.774 9.124 1.00 90.81 427 LEU A CA 1
ATOM 3411 C C . LEU A 1 427 ? -3.047 -16.410 7.653 1.00 90.81 427 LEU A C 1
ATOM 3413 O O . LEU A 1 427 ? -2.939 -17.310 6.819 1.00 90.81 427 LEU A O 1
ATOM 3417 N N . ALA A 1 428 ? -2.890 -15.122 7.344 1.00 90.50 428 ALA A N 1
ATOM 3418 C CA . ALA A 1 428 ? -2.585 -14.656 5.994 1.00 90.50 428 ALA A CA 1
ATOM 3419 C C . ALA A 1 428 ? -1.240 -15.207 5.487 1.00 90.50 428 ALA A C 1
ATOM 3421 O O . ALA A 1 428 ? -1.145 -15.726 4.374 1.00 90.50 428 ALA A O 1
ATOM 3422 N N . LEU A 1 429 ? -0.206 -15.213 6.334 1.00 93.56 429 LEU A N 1
ATOM 3423 C CA . LEU A 1 429 ? 1.079 -15.822 5.998 1.00 93.56 429 LEU A CA 1
ATOM 3424 C C . LEU A 1 429 ? 0.955 -17.335 5.749 1.00 93.56 429 LEU A C 1
ATOM 3426 O O . LEU A 1 429 ? 1.558 -17.860 4.814 1.00 93.56 429 LEU A O 1
ATOM 3430 N N . LYS A 1 430 ? 0.168 -18.063 6.547 1.00 90.69 430 LYS A N 1
ATOM 3431 C CA . LYS A 1 430 ? -0.066 -19.495 6.304 1.00 90.69 430 LYS A CA 1
ATOM 3432 C C . LYS A 1 430 ? -0.753 -19.735 4.961 1.00 90.69 430 LYS A C 1
ATOM 3434 O O . LYS A 1 430 ? -0.354 -20.663 4.260 1.00 90.69 430 LYS A O 1
ATOM 3439 N N . LEU A 1 431 ? -1.719 -18.898 4.578 1.00 87.88 431 LEU A N 1
ATOM 3440 C CA . LEU A 1 431 ? -2.346 -18.962 3.254 1.00 87.88 431 LEU A CA 1
ATOM 3441 C C . LEU A 1 431 ? -1.324 -18.745 2.134 1.00 87.88 431 LEU A C 1
ATOM 3443 O O . LEU A 1 431 ? -1.270 -19.546 1.201 1.00 87.88 431 LEU A O 1
ATOM 3447 N N . TYR A 1 432 ? -0.468 -17.730 2.269 1.00 88.69 432 TYR A N 1
ATOM 3448 C CA . TYR A 1 432 ? 0.620 -17.464 1.329 1.00 88.69 432 TYR A CA 1
ATOM 3449 C C . TYR A 1 432 ? 1.551 -18.672 1.157 1.00 88.69 432 TYR A C 1
ATOM 3451 O O . TYR A 1 432 ? 1.836 -19.091 0.034 1.00 88.69 432 TYR A O 1
ATOM 3459 N N . LEU A 1 433 ? 1.997 -19.274 2.264 1.00 88.50 433 LEU A N 1
ATOM 3460 C CA . LEU A 1 433 ? 2.893 -20.432 2.233 1.00 88.50 433 LEU A CA 1
ATOM 3461 C C . LEU A 1 433 ? 2.239 -21.637 1.541 1.00 88.50 433 LEU A C 1
ATOM 3463 O O . LEU A 1 433 ? 2.856 -22.236 0.664 1.00 88.50 433 LEU A O 1
ATOM 3467 N N . VAL A 1 434 ? 0.977 -21.946 1.859 1.00 85.38 434 VAL A N 1
ATOM 3468 C CA . VAL A 1 434 ? 0.226 -23.048 1.225 1.00 85.38 434 VAL A CA 1
ATOM 3469 C C . VAL A 1 434 ? 0.055 -22.822 -0.281 1.00 85.38 434 VAL A C 1
ATOM 3471 O O . VAL A 1 434 ? 0.213 -23.750 -1.081 1.00 85.38 434 VAL A O 1
ATOM 3474 N N . GLN A 1 435 ? -0.236 -21.588 -0.697 1.00 83.19 435 GLN A N 1
ATOM 3475 C CA . GLN A 1 435 ? -0.346 -21.251 -2.115 1.00 83.19 435 GLN A CA 1
ATOM 3476 C C . GLN A 1 435 ? 0.997 -21.414 -2.833 1.00 83.19 435 GLN A C 1
ATOM 3478 O O . GLN A 1 435 ? 1.042 -21.981 -3.927 1.00 83.19 435 GLN A O 1
ATOM 3483 N N . ARG A 1 436 ? 2.097 -20.943 -2.235 1.00 80.31 436 ARG A N 1
ATOM 3484 C CA . ARG A 1 436 ? 3.444 -21.056 -2.814 1.00 80.31 436 ARG A CA 1
ATOM 3485 C C . ARG A 1 436 ? 3.907 -22.505 -2.921 1.00 80.31 436 ARG A C 1
ATOM 3487 O O . ARG A 1 436 ? 4.488 -22.867 -3.943 1.00 80.31 436 ARG A O 1
ATOM 3494 N N . GLU A 1 437 ? 3.594 -23.335 -1.928 1.00 75.00 437 GLU A N 1
ATOM 3495 C CA . GLU A 1 437 ? 3.817 -24.785 -1.985 1.00 75.00 437 GLU A CA 1
ATOM 3496 C C . GLU A 1 437 ? 3.096 -25.420 -3.174 1.00 75.00 437 GLU A C 1
ATOM 3498 O O . GLU A 1 437 ? 3.692 -26.209 -3.905 1.00 75.00 437 GLU A O 1
ATOM 3503 N N . SER A 1 438 ? 1.837 -25.036 -3.389 1.00 71.62 438 SER A N 1
ATOM 3504 C CA . SER A 1 438 ? 0.995 -25.597 -4.448 1.00 71.62 438 SER A CA 1
ATOM 3505 C C . SER A 1 438 ? 1.383 -25.103 -5.846 1.00 71.62 438 SER A C 1
ATOM 3507 O O . SER A 1 438 ? 1.279 -25.854 -6.809 1.00 71.62 438 SER A O 1
ATOM 3509 N N . SER A 1 439 ? 1.814 -23.843 -5.968 1.00 65.00 439 SER A N 1
ATOM 3510 C CA . SER A 1 439 ? 1.979 -23.173 -7.269 1.00 65.00 439 SER A CA 1
ATOM 3511 C C . SER A 1 439 ? 3.369 -23.313 -7.875 1.00 65.00 439 SER A C 1
ATOM 3513 O O . SER A 1 439 ? 3.508 -23.169 -9.081 1.00 65.00 439 SER A O 1
ATOM 3515 N N . MET A 1 440 ? 4.405 -23.488 -7.052 1.00 57.66 440 MET A N 1
ATOM 3516 C CA . MET A 1 440 ? 5.786 -23.316 -7.512 1.00 57.66 440 MET A CA 1
ATOM 3517 C C . MET A 1 440 ? 6.688 -24.523 -7.238 1.00 57.66 440 MET A C 1
ATOM 3519 O O . MET A 1 440 ? 7.848 -24.489 -7.631 1.00 57.66 440 MET A O 1
ATOM 3523 N N . GLY A 1 441 ? 6.244 -25.533 -6.471 1.00 55.28 441 GLY A N 1
ATOM 3524 C CA . GLY A 1 441 ? 7.103 -26.654 -6.038 1.00 55.28 441 GLY A CA 1
ATOM 3525 C C . GLY A 1 441 ? 8.397 -26.230 -5.308 1.00 55.28 441 GLY A C 1
ATOM 3526 O O . GLY A 1 441 ? 9.230 -27.066 -4.964 1.00 55.28 441 GLY A O 1
ATOM 3527 N N . LEU A 1 442 ? 8.562 -24.926 -5.051 1.00 45.59 442 LEU A N 1
ATOM 3528 C CA . LEU A 1 442 ? 9.839 -24.238 -4.831 1.00 45.59 442 LEU A CA 1
ATOM 3529 C C . LEU A 1 442 ? 10.352 -24.377 -3.398 1.00 45.59 442 LEU A C 1
ATOM 3531 O O . LEU A 1 442 ? 11.424 -23.886 -3.059 1.00 45.59 442 LEU A O 1
ATOM 3535 N N . LEU A 1 443 ? 9.600 -25.070 -2.548 1.00 48.72 443 LEU A N 1
ATOM 3536 C CA . LEU A 1 443 ? 10.017 -25.424 -1.203 1.00 48.72 443 LEU A CA 1
ATOM 3537 C C . LEU A 1 443 ? 10.535 -26.865 -1.172 1.00 48.72 443 LEU A C 1
ATOM 3539 O O . LEU A 1 443 ? 10.095 -27.671 -0.357 1.00 48.72 443 LEU A O 1
ATOM 3543 N N . SER A 1 444 ? 11.500 -27.206 -2.033 1.00 47.50 444 SER A N 1
ATOM 3544 C CA . SER A 1 444 ? 12.227 -28.484 -1.933 1.00 47.50 444 SER A CA 1
ATOM 3545 C C . SER A 1 444 ? 12.936 -28.628 -0.572 1.00 47.50 444 SER A C 1
ATOM 3547 O O . SER A 1 444 ? 13.053 -29.734 -0.050 1.00 47.50 444 SER A O 1
ATOM 3549 N N . ASN A 1 445 ? 13.260 -27.503 0.085 1.00 50.72 445 ASN A N 1
ATOM 3550 C CA . ASN A 1 445 ? 13.611 -27.405 1.508 1.00 50.72 445 ASN A CA 1
ATOM 3551 C C . ASN A 1 445 ? 12.432 -26.873 2.358 1.00 50.72 445 ASN A C 1
ATOM 3553 O O . ASN A 1 445 ? 12.494 -25.790 2.943 1.00 50.72 445 ASN A O 1
ATOM 3557 N N . LYS A 1 446 ? 11.349 -27.662 2.449 1.00 57.69 446 LYS A N 1
ATOM 3558 C CA . LYS A 1 446 ? 10.047 -27.319 3.077 1.00 57.69 446 LYS A CA 1
ATOM 3559 C C . LYS A 1 446 ? 10.108 -26.579 4.421 1.00 57.69 446 LYS A C 1
ATOM 3561 O O . LYS A 1 446 ? 9.267 -25.727 4.693 1.00 57.69 446 LYS A O 1
ATOM 3566 N N . ARG A 1 447 ? 11.080 -26.903 5.281 1.00 57.09 447 ARG A N 1
ATOM 3567 C CA . ARG A 1 447 ? 11.115 -26.409 6.670 1.00 57.09 447 ARG A CA 1
ATOM 3568 C C . ARG A 1 447 ? 11.925 -25.135 6.881 1.00 57.09 447 ARG A C 1
ATOM 3570 O O . ARG A 1 447 ? 11.522 -24.308 7.686 1.00 57.09 447 ARG A O 1
ATOM 3577 N N . LYS A 1 448 ? 13.066 -24.966 6.204 1.00 59.53 448 LYS A N 1
ATOM 3578 C CA . LYS A 1 448 ? 13.964 -23.832 6.502 1.00 59.53 448 LYS A CA 1
ATOM 3579 C C . LYS A 1 448 ? 13.388 -22.505 6.004 1.00 59.53 448 LYS A C 1
ATOM 3581 O O . LYS A 1 448 ? 13.409 -21.533 6.750 1.00 59.53 448 LYS A O 1
ATOM 3586 N N . ASN A 1 449 ? 12.792 -22.503 4.814 1.00 70.50 449 ASN A N 1
ATOM 3587 C CA . ASN A 1 449 ? 12.270 -21.280 4.201 1.00 70.50 449 ASN A CA 1
ATOM 3588 C C . ASN A 1 449 ? 10.947 -20.829 4.840 1.00 70.50 449 ASN A C 1
ATOM 3590 O O . ASN A 1 449 ? 10.724 -19.641 5.010 1.00 70.50 449 ASN A O 1
ATOM 3594 N N . SER A 1 450 ? 10.069 -21.752 5.251 1.00 80.31 450 SER A N 1
ATOM 3595 C CA . SER A 1 450 ? 8.801 -21.399 5.913 1.00 80.31 450 SER A CA 1
ATOM 3596 C C . SER A 1 450 ? 9.012 -20.846 7.326 1.00 80.31 450 SER A C 1
ATOM 3598 O O . SER A 1 450 ? 8.352 -19.881 7.719 1.00 80.31 450 SER A O 1
ATOM 3600 N N . LEU A 1 451 ? 9.967 -21.410 8.074 1.00 84.81 451 LEU A N 1
ATOM 3601 C CA . LEU A 1 451 ? 10.359 -20.909 9.393 1.00 84.81 451 LEU A CA 1
ATOM 3602 C C . LEU A 1 451 ? 10.919 -19.487 9.331 1.00 84.81 451 LEU A C 1
ATOM 3604 O O . LEU A 1 451 ? 10.716 -18.725 10.271 1.00 84.81 451 LEU A O 1
ATOM 3608 N N . GLU A 1 452 ? 11.593 -19.111 8.243 1.00 89.62 452 GLU A N 1
ATOM 3609 C CA . GLU A 1 452 ? 12.114 -17.754 8.072 1.00 89.62 452 GLU A CA 1
ATOM 3610 C C . GLU A 1 452 ? 11.003 -16.703 8.085 1.00 89.62 452 GLU A C 1
ATOM 3612 O O . GLU A 1 452 ? 11.123 -15.714 8.803 1.00 89.62 452 GLU A O 1
ATOM 3617 N N . PHE A 1 453 ? 9.889 -16.939 7.387 1.00 91.56 453 PHE A N 1
ATOM 3618 C CA . PHE A 1 453 ? 8.739 -16.035 7.446 1.00 91.56 453 PHE A CA 1
ATOM 3619 C C . PHE A 1 453 ? 8.104 -16.020 8.836 1.00 91.56 453 PHE A C 1
ATOM 3621 O O . PHE A 1 453 ? 7.839 -14.948 9.380 1.00 91.56 453 PHE A O 1
ATOM 3628 N N . LEU A 1 454 ? 7.896 -17.204 9.422 1.00 92.25 454 LEU A N 1
ATOM 3629 C CA . LEU A 1 454 ? 7.211 -17.362 10.709 1.00 92.25 454 LEU A CA 1
ATOM 3630 C C . LEU A 1 454 ? 7.957 -16.692 11.868 1.00 92.25 454 LEU A C 1
ATOM 3632 O O . LEU A 1 454 ? 7.309 -16.240 12.803 1.00 92.25 454 LEU A O 1
ATOM 3636 N N . LYS A 1 455 ? 9.285 -16.555 11.792 1.00 92.00 455 LYS A N 1
ATOM 3637 C CA . LYS A 1 455 ? 10.089 -15.803 12.772 1.00 92.00 455 LYS A CA 1
ATOM 3638 C C . LYS A 1 455 ? 9.736 -14.316 12.870 1.00 92.00 455 LYS A C 1
ATOM 3640 O O . LYS A 1 455 ? 10.068 -13.697 13.869 1.00 92.00 455 LYS A O 1
ATOM 3645 N N . ASN A 1 456 ? 9.098 -13.738 11.850 1.00 92.38 456 ASN A N 1
ATOM 3646 C CA . ASN A 1 456 ? 8.714 -12.318 11.844 1.00 92.38 456 ASN A CA 1
ATOM 3647 C C . ASN A 1 456 ? 7.290 -12.090 12.373 1.00 92.38 456 ASN A C 1
ATOM 3649 O O . ASN A 1 456 ? 6.792 -10.965 12.352 1.00 92.38 456 ASN A O 1
ATOM 3653 N N . ILE A 1 457 ? 6.622 -13.153 12.822 1.00 91.94 457 ILE A N 1
ATOM 3654 C CA . ILE A 1 457 ? 5.367 -13.065 13.560 1.00 91.94 457 ILE A CA 1
ATOM 3655 C C . ILE A 1 457 ? 5.696 -12.850 15.036 1.00 91.94 457 ILE A C 1
ATOM 3657 O O . ILE A 1 457 ? 6.491 -13.597 15.607 1.00 91.94 457 ILE A O 1
ATOM 3661 N N . ARG A 1 458 ? 5.066 -11.854 15.663 1.00 88.88 458 ARG A N 1
ATOM 3662 C CA . ARG A 1 458 ? 5.312 -11.509 17.072 1.00 88.88 458 ARG A CA 1
ATOM 3663 C C . ARG A 1 458 ? 4.401 -12.346 17.961 1.00 88.88 458 ARG A C 1
ATOM 3665 O O . ARG A 1 458 ? 3.376 -11.875 18.458 1.00 88.88 458 ARG A O 1
ATOM 3672 N N . PHE A 1 459 ? 4.727 -13.630 18.111 1.00 89.12 459 PHE A N 1
ATOM 3673 C CA . PHE A 1 459 ? 3.930 -14.571 18.909 1.00 89.12 459 PHE A CA 1
ATOM 3674 C C . PHE A 1 459 ? 3.789 -14.125 20.372 1.00 89.12 459 PHE A C 1
ATOM 3676 O O . PHE A 1 459 ? 2.771 -14.401 21.002 1.00 89.12 459 PHE A O 1
ATOM 3683 N N . GLU A 1 460 ? 4.759 -13.382 20.899 1.00 85.56 460 GLU A N 1
ATOM 3684 C CA . GLU A 1 460 ? 4.735 -12.789 22.237 1.00 85.56 460 GLU A CA 1
ATOM 3685 C C . GLU A 1 460 ? 3.598 -11.762 22.412 1.00 85.56 460 GLU A C 1
ATOM 3687 O O . GLU A 1 460 ? 3.057 -11.598 23.512 1.00 85.56 460 GLU A O 1
ATOM 3692 N N . GLN A 1 461 ? 3.155 -11.144 21.310 1.00 81.88 461 GLN A N 1
ATOM 3693 C CA . GLN A 1 461 ? 2.043 -10.189 21.274 1.00 81.88 461 GLN A CA 1
ATOM 3694 C C . GLN A 1 461 ? 0.677 -10.866 21.054 1.00 81.88 461 GLN A C 1
ATOM 3696 O O . GLN A 1 461 ? -0.356 -10.195 21.142 1.00 81.88 461 GLN A O 1
ATOM 3701 N N . MET A 1 462 ? 0.640 -12.183 20.816 1.00 83.00 462 MET A N 1
ATOM 3702 C CA . MET A 1 462 ? -0.601 -12.946 20.679 1.00 83.00 462 MET A CA 1
ATOM 3703 C C . MET A 1 462 ? -1.186 -13.373 22.024 1.00 83.00 462 MET A C 1
ATOM 3705 O O . MET A 1 462 ? -0.510 -13.486 23.049 1.00 83.00 462 MET A O 1
ATOM 3709 N N . ALA A 1 463 ? -2.477 -13.686 21.987 1.00 77.50 463 ALA A N 1
ATOM 3710 C CA . ALA A 1 463 ? -3.187 -14.200 23.133 1.00 77.50 463 ALA A CA 1
ATOM 3711 C C . ALA A 1 463 ? -2.888 -15.675 23.425 1.00 77.50 463 ALA A C 1
ATOM 3713 O O . ALA A 1 463 ? -2.885 -16.476 22.489 1.00 77.50 463 ALA A O 1
ATOM 3714 N N . PRO A 1 464 ? -2.776 -16.095 24.706 1.00 81.38 464 PRO A N 1
ATOM 3715 C CA . PRO A 1 464 ? -2.508 -17.493 25.054 1.00 81.38 464 PRO A CA 1
ATOM 3716 C C . PRO A 1 464 ? -3.499 -18.479 24.423 1.00 81.38 464 PRO A C 1
ATOM 3718 O O . PRO A 1 464 ? -3.110 -19.520 23.904 1.00 81.38 464 PRO A O 1
ATOM 3721 N N . HIS A 1 465 ? -4.787 -18.127 24.405 1.00 81.31 465 HIS A N 1
ATOM 3722 C CA . HIS A 1 465 ? -5.819 -18.962 23.793 1.00 81.31 465 HIS A CA 1
ATOM 3723 C C . HIS A 1 465 ? -5.689 -19.083 22.262 1.00 81.31 465 HIS A C 1
ATOM 3725 O O . HIS A 1 465 ? -6.087 -20.104 21.710 1.00 81.31 465 HIS A O 1
ATOM 3731 N N . ASP A 1 466 ? -5.131 -18.082 21.575 1.00 83.00 466 ASP A N 1
ATOM 3732 C CA . ASP A 1 466 ? -4.889 -18.132 20.129 1.00 83.00 466 ASP A CA 1
ATOM 3733 C C . ASP A 1 466 ? -3.622 -18.924 19.822 1.00 83.00 466 ASP A C 1
ATOM 3735 O O . ASP A 1 466 ? -3.642 -19.773 18.932 1.00 83.00 466 ASP A O 1
ATOM 3739 N N . LEU A 1 467 ? -2.570 -18.750 20.633 1.00 85.62 467 LEU A N 1
ATOM 3740 C CA . LEU A 1 467 ? -1.365 -19.579 20.581 1.00 85.62 467 LEU A CA 1
ATOM 3741 C C . LEU A 1 467 ? -1.704 -21.069 20.705 1.00 85.62 467 LEU A C 1
ATOM 3743 O O . LEU A 1 467 ? -1.201 -21.877 19.929 1.00 85.62 467 LEU A O 1
ATOM 3747 N N . LEU A 1 468 ? -2.615 -21.436 21.616 1.00 85.69 468 LEU A N 1
ATOM 3748 C CA . LEU A 1 468 ? -3.092 -22.816 21.759 1.00 85.69 468 LEU A CA 1
ATOM 3749 C C . LEU A 1 468 ? -3.783 -23.350 20.495 1.00 85.69 468 LEU A C 1
ATOM 3751 O O . LEU A 1 468 ? -3.598 -24.519 20.164 1.00 85.69 468 LEU A O 1
ATOM 3755 N N . LYS A 1 469 ? -4.548 -22.517 19.774 1.00 87.75 469 LYS A N 1
ATOM 3756 C CA . LYS A 1 469 ? -5.240 -22.921 18.533 1.00 87.75 469 LYS A CA 1
ATOM 3757 C C . LYS A 1 469 ? -4.275 -23.135 17.368 1.00 87.75 469 LYS A C 1
ATOM 3759 O O . LYS A 1 469 ? -4.518 -23.996 16.527 1.00 87.75 469 LYS A O 1
ATOM 3764 N N . ILE A 1 470 ? -3.215 -22.331 17.287 1.00 89.56 470 ILE A N 1
ATOM 3765 C CA . ILE A 1 470 ? -2.262 -22.378 16.167 1.00 89.56 470 ILE A CA 1
ATOM 3766 C C . ILE A 1 470 ? -1.056 -23.280 16.435 1.00 89.56 470 ILE A C 1
ATOM 3768 O O . ILE A 1 470 ? -0.278 -23.540 15.514 1.00 89.56 470 ILE A O 1
ATOM 3772 N N . ARG A 1 471 ? -0.885 -23.754 17.675 1.00 88.88 471 ARG A N 1
ATOM 3773 C CA . ARG A 1 471 ? 0.261 -24.560 18.094 1.00 88.88 471 ARG A CA 1
ATOM 3774 C C . ARG A 1 471 ? 0.415 -25.802 17.223 1.00 88.88 471 ARG A C 1
ATOM 3776 O O . ARG A 1 471 ? -0.495 -26.610 17.063 1.00 88.88 471 ARG A O 1
ATOM 3783 N N . THR A 1 472 ? 1.625 -25.979 16.713 1.00 87.88 472 THR A N 1
ATOM 3784 C CA . THR A 1 472 ? 2.061 -27.168 15.979 1.00 87.88 472 THR A CA 1
ATOM 3785 C C . THR A 1 472 ? 3.500 -27.481 16.375 1.00 87.88 472 THR A C 1
ATOM 3787 O O . THR A 1 472 ? 4.219 -26.587 16.820 1.00 87.88 472 THR A O 1
ATOM 3790 N N . LYS A 1 473 ? 3.947 -28.727 16.168 1.00 87.94 473 LYS A N 1
ATOM 3791 C CA . LYS A 1 473 ? 5.328 -29.145 16.484 1.00 87.94 473 LYS A CA 1
ATOM 3792 C C . LYS A 1 473 ? 6.395 -28.271 15.815 1.00 87.94 473 LYS A C 1
ATOM 3794 O O . LYS A 1 473 ? 7.490 -28.121 16.335 1.00 87.94 473 LYS A O 1
ATOM 3799 N N . GLU A 1 474 ? 6.078 -27.697 14.657 1.00 85.69 474 GLU A N 1
ATOM 3800 C CA . GLU A 1 474 ? 6.981 -26.816 13.907 1.00 85.69 474 GLU A CA 1
ATOM 3801 C C . GLU A 1 474 ? 7.130 -25.430 14.543 1.00 85.69 474 GLU A C 1
ATOM 3803 O O . GLU A 1 474 ? 8.141 -24.769 14.337 1.00 85.69 474 GLU A O 1
ATOM 3808 N N . LEU A 1 475 ? 6.130 -24.991 15.309 1.00 90.94 475 LEU A N 1
ATOM 3809 C CA . LEU A 1 475 ? 6.130 -23.699 15.988 1.00 90.94 475 LEU A CA 1
ATOM 3810 C C . LEU A 1 475 ? 6.657 -23.786 17.420 1.00 90.94 475 LEU A C 1
ATOM 3812 O O . LEU A 1 475 ? 6.944 -22.744 17.991 1.00 90.94 475 LEU A O 1
ATOM 3816 N N . ASP A 1 476 ? 6.794 -24.982 18.003 1.00 90.56 476 ASP A N 1
ATOM 3817 C CA . ASP A 1 476 ? 7.134 -25.146 19.424 1.00 90.56 476 ASP A CA 1
ATOM 3818 C C . ASP A 1 476 ? 8.401 -24.368 19.828 1.00 90.56 476 ASP A C 1
ATOM 3820 O O . ASP A 1 476 ? 8.406 -23.754 20.891 1.00 90.56 476 ASP A O 1
ATOM 3824 N N . SER A 1 477 ? 9.437 -24.314 18.976 1.00 91.44 477 SER A N 1
ATOM 3825 C CA . SER A 1 477 ? 10.639 -23.514 19.260 1.00 91.44 477 SER A CA 1
ATOM 3826 C C . SER A 1 477 ? 10.361 -22.008 19.249 1.00 91.44 477 SER A C 1
ATOM 3828 O O . SER A 1 477 ? 10.758 -21.311 20.171 1.00 91.44 477 SER A O 1
ATOM 3830 N N . LEU A 1 478 ? 9.624 -21.509 18.250 1.00 92.44 478 LEU A N 1
ATOM 3831 C CA . LEU A 1 478 ? 9.280 -20.084 18.136 1.00 92.44 478 LEU A CA 1
ATOM 3832 C C . LEU A 1 478 ? 8.344 -19.636 19.264 1.00 92.44 478 LEU A C 1
ATOM 3834 O O . LEU A 1 478 ? 8.466 -18.529 19.777 1.00 92.44 478 LEU A O 1
ATOM 3838 N N . LEU A 1 479 ? 7.412 -20.503 19.659 1.00 91.94 479 LEU A N 1
ATOM 3839 C CA . LEU A 1 479 ? 6.493 -20.254 20.766 1.00 91.94 479 LEU A CA 1
ATOM 3840 C C . LEU A 1 479 ? 7.219 -20.255 22.112 1.00 91.94 479 LEU A C 1
ATOM 3842 O O . LEU A 1 479 ? 6.878 -19.451 22.977 1.00 91.94 479 LEU A O 1
ATOM 3846 N N . LEU A 1 480 ? 8.211 -21.132 22.288 1.00 90.88 480 LEU A N 1
ATOM 3847 C CA . LEU A 1 480 ? 9.067 -21.131 23.470 1.00 90.88 480 LEU A CA 1
ATOM 3848 C C . LEU A 1 480 ? 9.900 -19.847 23.542 1.00 90.88 480 LEU A C 1
ATOM 3850 O O . LEU A 1 480 ? 9.899 -19.200 24.585 1.00 90.88 480 LEU A O 1
ATOM 3854 N N . ASP A 1 481 ? 10.538 -19.446 22.439 1.00 90.81 481 ASP A N 1
ATOM 3855 C CA . ASP A 1 481 ? 11.314 -18.202 22.361 1.00 90.81 481 ASP A CA 1
ATOM 3856 C C . ASP A 1 481 ? 10.439 -16.982 22.687 1.00 90.81 481 ASP A C 1
ATOM 3858 O O . ASP A 1 481 ? 10.804 -16.146 23.511 1.00 90.81 481 ASP A O 1
ATOM 3862 N N . ALA A 1 482 ? 9.236 -16.914 22.114 1.00 88.25 482 ALA A N 1
ATOM 3863 C CA . ALA A 1 482 ? 8.273 -15.853 22.392 1.00 88.25 482 ALA A CA 1
ATOM 3864 C C . ALA A 1 482 ? 7.821 -15.828 23.862 1.00 88.25 482 ALA A C 1
ATOM 3866 O O . ALA A 1 482 ? 7.718 -14.758 24.465 1.00 88.25 482 ALA A O 1
ATOM 3867 N N . ALA A 1 483 ? 7.581 -16.997 24.464 1.00 86.69 483 ALA A N 1
ATOM 3868 C CA . ALA A 1 483 ? 7.238 -17.100 25.879 1.00 86.69 483 ALA A CA 1
ATOM 3869 C C . ALA A 1 483 ? 8.395 -16.646 26.783 1.00 86.69 483 ALA A C 1
ATOM 3871 O O . ALA A 1 483 ? 8.158 -15.947 27.767 1.00 86.69 483 ALA A O 1
ATOM 3872 N N . LEU A 1 484 ? 9.639 -16.995 26.441 1.00 89.12 484 LEU A N 1
ATOM 3873 C CA . LEU A 1 484 ? 10.829 -16.551 27.168 1.00 89.12 484 LEU 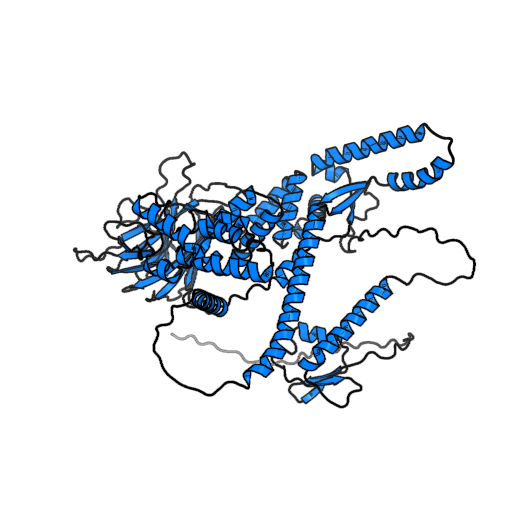A CA 1
ATOM 3874 C C . LEU A 1 484 ? 11.030 -15.040 27.045 1.00 89.12 484 LEU A C 1
ATOM 3876 O O . LEU A 1 484 ? 11.213 -14.379 28.063 1.00 89.12 484 LEU A O 1
ATOM 3880 N N . ASN A 1 485 ? 10.921 -14.479 25.838 1.00 87.75 485 ASN A N 1
ATOM 3881 C CA . ASN A 1 485 ? 11.006 -13.031 25.623 1.00 87.75 485 ASN A CA 1
ATOM 3882 C C . ASN A 1 485 ? 9.972 -12.284 26.467 1.00 87.75 485 ASN A C 1
ATOM 3884 O O . ASN A 1 485 ? 10.305 -11.300 27.125 1.00 87.75 485 ASN A O 1
ATOM 3888 N N . LYS A 1 486 ? 8.745 -12.809 26.527 1.00 83.75 486 LYS A N 1
ATOM 3889 C CA . LYS A 1 486 ? 7.670 -12.267 27.358 1.00 83.75 486 LYS A CA 1
ATOM 3890 C C . LYS A 1 486 ? 7.969 -12.326 28.853 1.00 83.75 486 LYS A C 1
ATOM 3892 O O . LYS A 1 486 ? 7.802 -11.333 29.551 1.00 83.75 486 LYS A O 1
ATOM 3897 N N . LEU A 1 487 ? 8.433 -13.471 29.351 1.00 85.19 487 LEU A N 1
ATOM 3898 C CA . LEU A 1 487 ? 8.778 -13.645 30.766 1.00 85.19 487 LEU A CA 1
ATOM 3899 C C . LEU A 1 487 ? 9.962 -12.772 31.198 1.00 85.19 487 LEU A C 1
ATOM 3901 O O . LEU A 1 487 ? 10.003 -12.324 32.341 1.00 85.19 487 LEU A O 1
ATOM 3905 N N . LEU A 1 488 ? 10.910 -12.531 30.292 1.00 89.44 488 LEU A N 1
ATOM 3906 C CA . LEU A 1 488 ? 12.096 -11.712 30.539 1.00 89.44 488 LEU A CA 1
ATOM 3907 C C . LEU A 1 488 ? 11.853 -10.208 30.334 1.00 89.44 488 LEU A C 1
ATOM 3909 O O . LEU A 1 488 ? 12.754 -9.419 30.601 1.00 89.44 488 LEU A O 1
ATOM 3913 N N . GLY A 1 489 ? 10.672 -9.803 29.854 1.00 82.62 489 GLY A N 1
ATOM 3914 C CA . GLY A 1 489 ? 10.391 -8.409 29.493 1.00 82.62 489 GLY A CA 1
ATOM 3915 C C . GLY A 1 489 ? 11.171 -7.917 28.266 1.00 82.62 489 GLY A C 1
ATOM 3916 O O . GLY A 1 489 ? 11.268 -6.714 28.046 1.00 82.62 489 GLY A O 1
ATOM 3917 N N . ASN A 1 490 ? 11.708 -8.835 27.459 1.00 85.50 490 ASN A N 1
ATOM 3918 C CA . ASN A 1 490 ? 12.438 -8.569 26.217 1.00 85.50 490 ASN A CA 1
ATOM 3919 C C . ASN A 1 490 ? 11.509 -8.656 24.995 1.00 85.50 490 ASN A C 1
ATOM 3921 O O . ASN A 1 490 ? 11.894 -9.157 23.938 1.00 85.50 490 ASN A O 1
ATOM 3925 N N . GLU A 1 491 ? 10.252 -8.248 25.149 1.00 79.75 491 GLU A N 1
ATOM 3926 C CA . GLU A 1 491 ? 9.295 -8.259 24.047 1.00 79.75 491 GLU A CA 1
ATOM 3927 C C . GLU A 1 491 ? 9.733 -7.266 22.964 1.00 79.75 491 GLU A C 1
ATOM 3929 O O . GLU A 1 491 ? 10.225 -6.173 23.257 1.00 79.75 491 GLU A O 1
ATOM 3934 N N . GLY A 1 492 ? 9.549 -7.642 21.695 1.00 72.19 492 GLY A N 1
ATOM 3935 C CA . GLY A 1 492 ? 9.739 -6.703 20.596 1.00 72.19 492 GLY A CA 1
ATOM 3936 C C . GLY A 1 492 ? 8.810 -5.497 20.748 1.00 72.19 492 GLY A C 1
ATOM 3937 O O . GLY A 1 492 ? 7.730 -5.603 21.342 1.00 72.19 492 GLY A O 1
ATOM 3938 N N . SER A 1 493 ? 9.207 -4.356 20.174 1.00 73.62 493 SER A N 1
ATOM 3939 C CA . SER A 1 493 ? 8.353 -3.167 20.066 1.00 73.62 493 SER A CA 1
ATOM 3940 C C . SER A 1 493 ? 6.943 -3.567 19.608 1.00 73.62 493 SER A C 1
ATOM 3942 O O . SER A 1 493 ? 6.769 -4.429 18.745 1.00 73.62 493 SER A O 1
ATOM 3944 N N . GLY A 1 494 ? 5.898 -2.980 20.194 1.00 71.69 494 GLY A N 1
ATOM 3945 C CA . GLY A 1 494 ? 4.533 -3.133 19.680 1.00 71.69 494 GLY A CA 1
ATOM 3946 C C . GLY A 1 494 ? 4.470 -2.710 18.213 1.00 71.69 494 GLY A C 1
ATOM 3947 O O . GLY A 1 494 ? 5.175 -1.784 17.812 1.00 71.69 494 GLY A O 1
ATOM 3948 N N . ARG A 1 495 ? 3.640 -3.358 17.386 1.00 80.25 495 ARG A N 1
ATOM 3949 C CA . ARG A 1 495 ? 3.223 -2.671 16.150 1.00 80.25 495 ARG A CA 1
ATOM 3950 C C . ARG A 1 495 ? 2.414 -1.441 16.564 1.00 80.25 495 ARG A C 1
ATOM 3952 O O . ARG A 1 495 ? 1.764 -1.484 17.609 1.00 80.25 495 ARG A O 1
ATOM 3959 N N . LEU A 1 496 ? 2.484 -0.362 15.782 1.00 74.50 496 LEU A N 1
ATOM 3960 C CA . LEU A 1 496 ? 1.917 0.955 16.123 1.00 74.50 496 LEU A CA 1
ATOM 3961 C C . LEU A 1 496 ? 0.574 0.885 16.858 1.00 74.50 496 LEU A C 1
ATOM 3963 O O . LEU A 1 496 ? -0.366 0.231 16.394 1.00 74.50 496 LEU A O 1
ATOM 3967 N N . VAL A 1 497 ? 0.473 1.608 17.973 1.00 81.31 497 VAL A N 1
ATOM 3968 C CA . VAL A 1 497 ? -0.679 1.539 18.865 1.00 81.31 497 VAL A CA 1
ATOM 3969 C C . VAL A 1 497 ? -1.835 2.358 18.276 1.00 81.31 497 VAL A C 1
ATOM 3971 O O . VAL A 1 497 ? -1.724 3.581 18.144 1.00 81.31 497 VAL A O 1
ATOM 3974 N N . PRO A 1 498 ? -2.977 1.738 17.924 1.00 80.75 498 PRO A N 1
ATOM 3975 C CA . PRO A 1 498 ? -4.074 2.455 17.279 1.00 80.75 498 PRO A CA 1
ATOM 3976 C C . PRO A 1 498 ? -4.795 3.416 18.236 1.00 80.75 498 PRO A C 1
ATOM 3978 O O . PRO A 1 498 ? -5.373 4.397 17.772 1.00 80.75 498 PRO A O 1
ATOM 3981 N N . TRP A 1 499 ? -4.737 3.170 19.552 1.00 88.31 499 TRP A N 1
ATOM 3982 C CA . TRP A 1 499 ? -5.468 3.917 20.582 1.00 88.31 499 TRP A CA 1
ATOM 3983 C C . TRP A 1 499 ? -4.585 4.232 21.789 1.00 88.31 499 TRP A C 1
ATOM 3985 O O . TRP A 1 499 ? -3.908 3.341 22.296 1.00 88.31 499 TRP A O 1
ATOM 3995 N N . LYS A 1 500 ? -4.668 5.453 22.322 1.00 89.25 500 LYS A N 1
ATOM 3996 C CA . LYS A 1 500 ? -4.062 5.806 23.614 1.00 89.25 500 LYS A CA 1
ATOM 3997 C C . LYS A 1 500 ? -5.107 5.873 24.714 1.00 89.25 500 LYS A C 1
ATOM 3999 O O . LYS A 1 500 ? -6.195 6.423 24.529 1.00 89.25 500 LYS A O 1
ATOM 4004 N N . GLU A 1 501 ? -4.762 5.334 25.873 1.00 89.94 501 GLU A N 1
ATOM 4005 C CA . GLU A 1 501 ? -5.555 5.534 27.081 1.00 89.94 501 GLU A CA 1
ATOM 4006 C C . GLU A 1 501 ? -5.434 6.970 27.579 1.00 89.94 501 GLU A C 1
ATOM 4008 O O . GLU A 1 501 ? -4.401 7.622 27.417 1.00 89.94 501 GLU A O 1
ATOM 4013 N N . ASN A 1 502 ? -6.499 7.461 28.203 1.00 91.56 502 ASN A N 1
ATOM 4014 C CA . ASN A 1 502 ? -6.481 8.715 28.943 1.00 91.56 502 ASN A CA 1
ATOM 4015 C C . ASN A 1 502 ? -7.551 8.684 30.046 1.00 91.56 502 ASN A C 1
ATOM 4017 O O . ASN A 1 502 ? -8.163 7.649 30.312 1.00 91.56 502 ASN A O 1
ATOM 4021 N N . ASN A 1 503 ? -7.787 9.822 30.699 1.00 90.06 503 ASN A N 1
ATOM 4022 C CA . ASN A 1 503 ? -8.738 9.920 31.810 1.00 90.06 503 ASN A CA 1
ATOM 4023 C C . ASN A 1 503 ? -10.165 9.490 31.439 1.00 90.06 503 ASN A C 1
ATOM 4025 O O . ASN A 1 503 ? -10.908 9.055 32.315 1.00 90.06 503 ASN A O 1
ATOM 4029 N N . GLU A 1 504 ? -10.515 9.553 30.155 1.00 91.38 504 GLU A N 1
ATOM 4030 C CA . GLU A 1 504 ? -11.852 9.282 29.638 1.00 91.38 504 GLU A CA 1
ATOM 4031 C C . GLU A 1 504 ? -11.961 8.004 28.802 1.00 91.38 504 GLU A C 1
ATOM 4033 O O . GLU A 1 504 ? -13.061 7.521 28.534 1.00 91.38 504 GLU A O 1
ATOM 4038 N N . PHE A 1 505 ? -10.833 7.444 28.379 1.00 91.81 505 PHE A N 1
ATOM 4039 C CA . PHE A 1 505 ? -10.784 6.263 27.531 1.00 91.81 505 PHE A CA 1
ATOM 4040 C C . PHE A 1 505 ? -9.957 5.164 28.184 1.00 91.81 505 PHE A C 1
ATOM 4042 O O . PHE A 1 505 ? -8.807 5.361 28.569 1.00 91.81 505 PHE A O 1
ATOM 4049 N N . THR A 1 506 ? -10.544 3.976 28.275 1.00 92.38 506 THR A N 1
ATOM 4050 C CA . THR A 1 506 ? -9.806 2.731 28.516 1.00 92.38 506 THR A CA 1
ATOM 4051 C C . THR A 1 506 ? -9.588 2.021 27.199 1.00 92.38 506 THR A C 1
ATOM 4053 O O . THR A 1 506 ? -10.520 1.909 26.393 1.00 92.38 506 THR A O 1
ATOM 4056 N N . THR A 1 507 ? -8.402 1.469 27.007 1.00 89.06 507 THR A N 1
ATOM 4057 C CA . THR A 1 507 ? -8.186 0.485 25.962 1.00 89.06 507 THR A CA 1
ATOM 4058 C C . THR A 1 507 ? -8.320 -0.893 26.581 1.00 89.06 507 THR A C 1
ATOM 4060 O O . THR A 1 507 ? -7.827 -1.141 27.673 1.00 89.06 507 THR A O 1
ATOM 4063 N N . ASN A 1 508 ? -9.018 -1.805 25.908 1.00 83.38 508 ASN A N 1
ATOM 4064 C CA . ASN A 1 508 ? -8.842 -3.211 26.247 1.00 83.38 508 ASN A CA 1
ATOM 4065 C C . ASN A 1 508 ? -7.970 -3.825 25.178 1.00 83.38 508 ASN A C 1
ATOM 4067 O O . ASN A 1 508 ? -8.316 -3.838 23.986 1.00 83.38 508 ASN A O 1
ATOM 4071 N N . THR A 1 509 ? -6.859 -4.366 25.634 1.00 74.12 509 THR A N 1
ATOM 4072 C CA . THR A 1 509 ? -6.101 -5.321 24.865 1.00 74.12 509 THR A CA 1
ATOM 4073 C C . THR A 1 509 ? -6.847 -6.654 24.929 1.00 74.12 509 THR A C 1
ATOM 4075 O O . THR A 1 509 ? -7.351 -7.071 25.973 1.00 74.12 509 THR A O 1
ATOM 4078 N N . HIS A 1 510 ? -7.020 -7.322 23.791 1.00 57.66 510 HIS A N 1
ATOM 4079 C CA . HIS A 1 510 ? -7.597 -8.661 23.812 1.00 57.66 510 HIS A CA 1
ATOM 4080 C C . HIS A 1 510 ? -6.464 -9.653 24.035 1.00 57.66 510 HIS A C 1
ATOM 4082 O O . HIS A 1 510 ? -5.843 -10.102 23.077 1.00 57.66 510 HIS A O 1
ATOM 4088 N N . LEU A 1 511 ? -6.190 -9.967 25.304 1.00 51.81 511 LEU A N 1
ATOM 4089 C CA . LEU A 1 511 ? -5.266 -11.027 25.726 1.00 51.81 511 LEU A CA 1
ATOM 4090 C C . LEU A 1 511 ? -3.831 -10.922 25.138 1.00 51.81 511 LEU A C 1
ATOM 4092 O O . LEU A 1 511 ? -3.068 -11.867 25.261 1.00 51.81 511 LEU A O 1
ATOM 4096 N N . GLY A 1 512 ? -3.447 -9.776 24.571 1.00 51.78 512 GLY A N 1
ATOM 4097 C CA . GLY A 1 512 ? -2.104 -9.398 24.101 1.00 51.78 512 GLY A CA 1
ATOM 4098 C C . GLY A 1 512 ? -1.770 -7.965 24.547 1.00 51.78 512 GLY A C 1
ATOM 4099 O O . GLY A 1 512 ? -2.493 -7.414 25.372 1.00 51.78 512 GLY A O 1
ATOM 4100 N N . LEU A 1 513 ? -0.703 -7.342 24.031 1.00 55.34 513 LEU A N 1
ATOM 4101 C CA . LEU A 1 513 ? -0.336 -5.940 24.350 1.00 55.34 513 LEU A CA 1
ATOM 4102 C C . LEU A 1 513 ? -0.854 -4.911 23.338 1.00 55.34 513 LEU A C 1
ATOM 4104 O O . LEU A 1 513 ? -0.745 -3.708 23.547 1.00 55.34 513 LEU A O 1
ATOM 4108 N N . TYR A 1 514 ? -1.446 -5.379 22.244 1.00 65.25 514 TYR A N 1
ATOM 4109 C CA . TYR A 1 514 ? -2.005 -4.522 21.213 1.00 65.25 514 TYR A CA 1
ATOM 4110 C C . TYR A 1 514 ? -3.420 -4.077 21.622 1.00 65.25 514 TYR A C 1
ATOM 4112 O O . TYR A 1 514 ? -4.295 -4.938 21.794 1.00 65.25 514 TYR A O 1
ATOM 4120 N N . PRO A 1 515 ? -3.696 -2.775 21.828 1.00 68.19 515 PRO A N 1
ATOM 4121 C CA . PRO A 1 515 ? -5.036 -2.333 22.173 1.00 68.19 515 PRO A CA 1
ATOM 4122 C C . PRO A 1 515 ? -5.918 -2.449 20.942 1.00 68.19 515 PRO A C 1
ATOM 4124 O O . PRO A 1 515 ? -5.848 -1.664 20.003 1.00 68.19 515 PRO A O 1
ATOM 4127 N N . ILE A 1 516 ? -6.772 -3.463 20.956 1.00 79.69 516 ILE A N 1
ATOM 4128 C CA . ILE A 1 516 ? -7.668 -3.759 19.839 1.00 79.69 516 ILE A CA 1
ATOM 4129 C C . ILE A 1 516 ? -9.022 -3.105 20.058 1.00 79.69 516 ILE A C 1
ATOM 4131 O O . ILE A 1 516 ? -9.772 -2.940 19.110 1.00 79.69 516 ILE A O 1
ATOM 4135 N N . SER A 1 517 ? -9.364 -2.724 21.289 1.00 87.62 517 SER A N 1
ATOM 4136 C CA . SER A 1 517 ? -10.627 -2.050 21.566 1.00 87.62 517 SER A CA 1
ATOM 4137 C C . SER A 1 517 ? -10.444 -0.790 22.385 1.00 87.62 517 SER A C 1
ATOM 4139 O O . SER A 1 517 ? -9.595 -0.722 23.270 1.00 87.62 517 SER A O 1
ATOM 4141 N N . LEU A 1 518 ? -11.294 0.180 22.090 1.00 92.94 518 LEU A N 1
ATOM 4142 C CA . LEU A 1 518 ? -11.383 1.464 22.749 1.00 92.94 518 LEU A CA 1
ATOM 4143 C C . LEU A 1 518 ? -12.770 1.566 23.374 1.00 92.94 518 LEU A C 1
ATOM 4145 O O . LEU A 1 518 ? -13.767 1.361 22.684 1.00 92.94 518 LEU A O 1
ATOM 4149 N N . ALA A 1 519 ? -12.838 1.858 24.668 1.00 93.50 519 ALA A N 1
ATOM 4150 C CA . ALA A 1 519 ? -14.093 2.056 25.377 1.00 93.50 519 ALA A CA 1
ATOM 4151 C C . ALA A 1 519 ? -14.091 3.402 26.099 1.00 93.50 519 ALA A C 1
ATOM 4153 O O . ALA A 1 519 ? -13.125 3.756 26.784 1.00 93.50 519 ALA A O 1
ATOM 4154 N N . ARG A 1 520 ? -15.195 4.131 25.955 1.00 91.62 520 ARG A N 1
ATOM 4155 C CA . ARG A 1 520 ? -15.461 5.356 26.695 1.00 91.62 520 ARG A CA 1
ATOM 4156 C C . ARG A 1 520 ? -15.791 5.013 28.147 1.00 91.62 520 ARG A C 1
ATOM 4158 O O . ARG A 1 520 ? -16.728 4.254 28.402 1.00 91.62 520 ARG A O 1
ATOM 4165 N N . ARG A 1 521 ? -15.026 5.557 29.097 1.00 90.06 521 ARG A N 1
ATOM 4166 C CA . ARG A 1 521 ? -15.282 5.390 30.534 1.00 90.06 521 ARG A CA 1
ATOM 4167 C C . ARG A 1 521 ? -16.607 6.048 30.901 1.00 90.06 521 ARG A C 1
ATOM 4169 O O . ARG A 1 521 ? -16.958 7.085 30.355 1.00 90.06 521 ARG A O 1
ATOM 4176 N N . THR A 1 522 ? -17.322 5.451 31.846 1.00 81.25 522 THR A N 1
ATOM 4177 C CA . THR A 1 522 ? -18.514 6.063 32.438 1.00 81.25 522 THR A CA 1
ATOM 4178 C C . THR A 1 522 ? -18.093 7.210 33.350 1.00 81.25 522 THR A C 1
ATOM 4180 O O . THR A 1 522 ? -17.393 6.989 34.342 1.00 81.25 522 THR A O 1
ATOM 4183 N N . SER A 1 523 ? -18.503 8.428 33.017 1.00 68.00 523 SER A N 1
ATOM 4184 C CA . SER A 1 523 ? -18.247 9.625 33.805 1.00 68.00 523 SER A CA 1
ATOM 4185 C C . SER A 1 523 ? -19.029 9.567 35.114 1.00 68.00 523 SER A C 1
ATOM 4187 O O . SER A 1 523 ? -20.258 9.539 35.131 1.00 68.00 523 SER A O 1
ATOM 4189 N N . VAL A 1 524 ? -18.317 9.632 36.241 1.00 58.22 524 VAL A N 1
ATOM 4190 C CA . VAL A 1 524 ? -18.925 9.712 37.585 1.00 58.22 524 VAL A CA 1
ATOM 4191 C C . VAL A 1 524 ? -19.724 11.018 37.761 1.00 58.22 524 VAL A C 1
ATOM 4193 O O . VAL A 1 524 ? -20.605 11.110 38.608 1.00 58.22 524 VAL A O 1
ATOM 4196 N N . SER A 1 525 ? -19.447 12.036 36.937 1.00 59.66 525 SER A N 1
ATOM 4197 C CA . SER A 1 525 ? -20.011 13.386 37.072 1.00 59.66 525 SER A CA 1
ATOM 4198 C C . SER A 1 525 ? -21.346 13.615 36.345 1.00 59.66 525 SER A C 1
ATOM 4200 O O . SER A 1 525 ? -21.887 14.719 36.412 1.00 59.66 525 SER A O 1
ATOM 4202 N N . GLY A 1 526 ? -21.879 12.612 35.633 1.00 56.06 526 GLY A N 1
ATOM 4203 C CA . GLY A 1 526 ? -23.211 12.658 35.008 1.00 56.06 526 GLY A CA 1
ATOM 4204 C C . GLY A 1 526 ? -23.397 13.673 33.868 1.00 56.06 526 GLY A C 1
ATOM 4205 O O . GLY A 1 526 ? -24.505 13.820 33.357 1.00 56.06 526 GLY A O 1
ATOM 4206 N N . LYS A 1 527 ? -22.344 14.388 33.445 1.00 64.88 527 LYS A N 1
ATOM 4207 C CA . LYS A 1 527 ? -22.398 15.317 32.305 1.00 64.88 527 LYS A CA 1
ATOM 4208 C C . LYS A 1 527 ? -21.798 14.659 31.065 1.00 64.88 527 LYS A C 1
ATOM 4210 O O . LYS A 1 527 ? -20.583 14.481 31.005 1.00 64.88 527 LYS A O 1
ATOM 4215 N N . TYR A 1 528 ? -22.640 14.369 30.071 1.00 73.12 528 TYR A N 1
ATOM 4216 C CA . TYR A 1 528 ? -22.210 13.957 28.732 1.00 73.12 528 TYR A CA 1
ATOM 4217 C C . TYR A 1 528 ? -21.332 15.051 28.119 1.00 73.12 528 TYR A C 1
ATOM 4219 O O . TYR A 1 528 ? -21.799 16.161 27.850 1.00 73.12 528 TYR A O 1
ATOM 4227 N N . LYS A 1 529 ? -20.051 14.747 27.923 1.00 85.56 529 LYS A N 1
ATOM 4228 C CA . LYS A 1 529 ? -19.087 15.630 27.269 1.00 85.56 529 LYS A CA 1
ATOM 4229 C C . LYS A 1 529 ? -18.355 14.841 26.204 1.00 85.56 529 LYS A C 1
ATOM 4231 O O . LYS A 1 529 ? -17.909 13.726 26.462 1.00 85.56 529 LYS A O 1
ATOM 4236 N N . TRP A 1 530 ? -18.217 15.448 25.032 1.00 88.81 530 TRP A N 1
ATOM 4237 C CA . TRP A 1 530 ? -17.326 14.932 24.008 1.00 88.81 530 TRP A CA 1
ATOM 4238 C C . TRP A 1 530 ? -15.918 14.880 24.581 1.00 88.81 530 TRP A C 1
ATOM 4240 O O . TRP A 1 530 ? -15.448 15.874 25.131 1.00 88.81 530 TRP A O 1
ATOM 4250 N N . ALA A 1 531 ? -15.247 13.744 24.446 1.00 92.25 531 ALA A N 1
ATOM 4251 C CA . ALA A 1 531 ? -13.800 13.738 24.544 1.00 92.25 531 ALA A CA 1
ATOM 4252 C C . ALA A 1 531 ? -13.188 12.797 23.518 1.00 92.25 531 ALA A C 1
ATOM 4254 O O . ALA A 1 531 ? -13.856 11.918 22.965 1.00 92.25 531 ALA A O 1
ATOM 4255 N N . TRP A 1 532 ? -11.905 13.016 23.256 1.00 94.44 532 TRP A N 1
ATOM 4256 C CA . TRP A 1 532 ? -11.184 12.367 22.172 1.00 94.44 532 TRP A CA 1
ATOM 4257 C C . TRP A 1 532 ? -9.945 11.605 22.645 1.00 94.44 532 TRP A C 1
ATOM 4259 O O . TRP A 1 532 ? -9.435 11.793 23.753 1.00 94.44 532 TRP A O 1
ATOM 4269 N N . THR A 1 533 ? -9.461 10.725 21.774 1.00 93.69 533 THR A N 1
ATOM 4270 C CA . THR A 1 533 ? -8.146 10.093 21.872 1.00 93.69 533 THR A CA 1
ATOM 4271 C C . THR A 1 533 ? -7.542 9.897 20.479 1.00 93.69 533 THR A C 1
ATOM 4273 O O . THR A 1 533 ? -8.237 9.986 19.463 1.00 93.69 533 THR A O 1
ATOM 4276 N N . ILE A 1 534 ? -6.233 9.651 20.435 1.00 93.62 534 ILE A N 1
ATOM 4277 C CA . ILE A 1 534 ? -5.473 9.383 19.213 1.00 93.62 534 ILE A CA 1
ATOM 4278 C C . ILE A 1 534 ? -4.544 8.180 19.383 1.00 93.62 534 ILE A C 1
ATOM 4280 O O . ILE A 1 534 ? -4.200 7.816 20.506 1.00 93.62 534 ILE A O 1
ATOM 4284 N N . GLY A 1 535 ? -4.121 7.582 18.272 1.00 91.00 535 GLY A N 1
ATOM 4285 C CA . GLY A 1 535 ? -3.079 6.553 18.249 1.00 91.00 535 GLY A CA 1
ATOM 4286 C C . GLY A 1 535 ? -1.650 7.107 18.249 1.00 91.00 535 GLY A C 1
ATOM 4287 O O . GLY A 1 535 ? -1.389 8.276 18.566 1.00 91.00 535 GLY A O 1
ATOM 4288 N N . ASP A 1 536 ? -0.705 6.253 17.874 1.00 89.75 536 ASP A N 1
ATOM 4289 C CA . ASP A 1 536 ? 0.659 6.657 17.543 1.00 89.75 536 ASP A CA 1
ATOM 4290 C C . ASP A 1 536 ? 0.739 7.359 16.190 1.00 89.75 536 ASP A C 1
ATOM 4292 O O . ASP A 1 536 ? -0.004 7.054 15.255 1.00 89.75 536 ASP A O 1
ATOM 4296 N N . TYR A 1 537 ? 1.652 8.328 16.105 1.00 89.12 537 TYR A N 1
ATOM 4297 C CA . TYR A 1 537 ? 1.930 9.023 14.858 1.00 89.12 537 TYR A CA 1
ATOM 4298 C C . TYR A 1 537 ? 2.810 8.161 13.970 1.00 89.12 537 TYR A C 1
ATOM 4300 O O . TYR A 1 537 ? 3.801 7.589 14.418 1.00 89.12 537 TYR A O 1
ATOM 4308 N N . ARG A 1 538 ? 2.463 8.129 12.687 1.00 87.75 538 ARG A N 1
ATOM 4309 C CA . ARG A 1 538 ? 3.250 7.484 11.644 1.00 87.75 538 ARG A CA 1
ATOM 4310 C C . ARG A 1 538 ? 3.254 8.299 10.371 1.00 87.75 538 ARG A C 1
ATOM 4312 O O . ARG A 1 538 ? 2.277 8.957 10.031 1.00 87.75 538 ARG A O 1
ATOM 4319 N N . LEU A 1 539 ? 4.361 8.230 9.653 1.00 87.12 539 LEU A N 1
ATOM 4320 C CA . LEU A 1 539 ? 4.539 8.954 8.409 1.00 87.12 539 LEU A CA 1
ATOM 4321 C C . LEU A 1 539 ? 3.811 8.221 7.270 1.00 87.12 539 LEU A C 1
ATOM 4323 O O . LEU A 1 539 ? 4.335 7.240 6.758 1.00 87.12 539 LEU A O 1
ATOM 4327 N N . VAL A 1 540 ? 2.624 8.681 6.872 1.00 87.19 540 VAL A N 1
ATOM 4328 C CA . VAL A 1 540 ? 1.757 7.991 5.892 1.00 87.19 540 VAL A CA 1
ATOM 4329 C C . VAL A 1 540 ? 1.567 8.802 4.618 1.00 87.19 540 VAL A C 1
ATOM 4331 O O . VAL A 1 540 ? 1.660 10.027 4.638 1.00 87.19 540 VAL A O 1
ATOM 4334 N N . SER A 1 541 ? 1.257 8.106 3.524 1.00 85.88 541 SER A N 1
ATOM 4335 C CA . SER A 1 541 ? 0.831 8.709 2.251 1.00 85.88 541 SER A CA 1
ATOM 4336 C C . SER A 1 541 ? -0.478 8.108 1.725 1.00 85.88 541 SER A C 1
ATOM 4338 O O . SER A 1 541 ? -1.322 8.807 1.162 1.00 85.88 541 SER A O 1
ATOM 4340 N N . ASP A 1 542 ? -0.681 6.812 1.949 1.00 87.31 542 ASP A N 1
ATOM 4341 C CA . ASP A 1 542 ? -1.987 6.155 1.914 1.00 87.31 542 ASP A CA 1
ATOM 4342 C C . ASP A 1 542 ? -2.111 5.349 3.205 1.00 87.31 542 ASP A C 1
ATOM 4344 O O . ASP A 1 542 ? -1.115 4.821 3.705 1.00 87.31 542 ASP A O 1
ATOM 4348 N N . MET A 1 543 ? -3.306 5.297 3.773 1.00 90.00 543 MET A N 1
ATOM 4349 C CA . MET A 1 543 ? -3.564 4.583 5.013 1.00 90.00 543 MET A CA 1
ATOM 4350 C C . MET A 1 543 ? -4.987 4.050 5.000 1.00 90.00 543 MET A C 1
ATOM 4352 O O . MET A 1 543 ? -5.933 4.793 4.739 1.00 90.00 543 MET A O 1
ATOM 4356 N N . ILE A 1 544 ? -5.139 2.775 5.351 1.00 91.19 544 ILE A N 1
ATOM 4357 C CA . ILE A 1 544 ? -6.443 2.133 5.509 1.00 91.19 544 ILE A CA 1
ATOM 4358 C C . ILE A 1 544 ? -6.492 1.486 6.887 1.00 91.19 544 ILE A C 1
ATOM 4360 O O . ILE A 1 544 ? -5.595 0.725 7.252 1.00 91.19 544 ILE A O 1
ATOM 4364 N N . TRP A 1 545 ? -7.550 1.773 7.639 1.00 91.19 545 TRP A N 1
ATOM 4365 C CA . TRP A 1 545 ? -7.856 1.058 8.872 1.00 91.19 545 TRP A CA 1
ATOM 4366 C C . TRP A 1 545 ? -9.358 0.819 9.018 1.00 91.19 545 TRP A C 1
ATOM 4368 O O . TRP A 1 545 ? -10.181 1.558 8.476 1.00 91.19 545 TRP A O 1
ATOM 4378 N N . GLN A 1 546 ? -9.714 -0.244 9.729 1.00 91.06 546 GLN A N 1
ATOM 4379 C CA . GLN A 1 546 ? -11.076 -0.736 9.860 1.00 91.06 546 GLN A CA 1
ATOM 4380 C C . GLN A 1 546 ? -11.446 -0.862 11.328 1.00 91.06 546 GLN A C 1
ATOM 4382 O O . GLN A 1 546 ? -10.658 -1.306 12.165 1.00 91.06 546 GLN A O 1
ATOM 4387 N N . VAL A 1 547 ? -12.675 -0.475 11.644 1.00 92.69 547 VAL A N 1
ATOM 4388 C CA . VAL A 1 547 ? -13.180 -0.457 13.009 1.00 92.69 547 VAL A CA 1
ATOM 4389 C C . VAL A 1 547 ? -14.616 -0.929 13.069 1.00 92.69 547 VAL A C 1
ATOM 4391 O O . VAL A 1 547 ? -15.490 -0.455 12.354 1.00 92.69 547 VAL A O 1
ATOM 4394 N N . GLN A 1 548 ? -14.860 -1.877 13.958 1.00 93.44 548 GLN A N 1
ATOM 4395 C CA . GLN A 1 548 ? -16.180 -2.350 14.309 1.00 93.44 548 GLN A CA 1
ATOM 4396 C C . GLN A 1 548 ? -16.750 -1.510 15.453 1.00 93.44 548 GLN A C 1
ATOM 4398 O O . GLN A 1 548 ? -16.133 -1.371 16.513 1.00 93.44 548 GLN A O 1
ATOM 4403 N N . VAL A 1 549 ? -17.965 -1.003 15.267 1.00 93.94 549 VAL A N 1
ATOM 4404 C CA . VAL A 1 549 ? -18.753 -0.365 16.321 1.00 93.94 549 VAL A CA 1
ATOM 4405 C C . VAL A 1 549 ? -19.334 -1.460 17.211 1.00 93.94 549 VAL A C 1
ATOM 4407 O O . VAL A 1 549 ? -20.295 -2.127 16.845 1.00 93.94 549 VAL A O 1
ATOM 4410 N N . CYS A 1 550 ? -18.743 -1.701 18.379 1.00 92.75 550 CYS A N 1
ATOM 4411 C CA . CYS A 1 550 ? -19.204 -2.751 19.293 1.00 92.75 550 CYS A CA 1
ATOM 4412 C C . CYS A 1 550 ? -20.392 -2.316 20.146 1.00 92.75 550 CYS A C 1
ATOM 4414 O O . CYS A 1 550 ? -21.204 -3.150 20.533 1.00 92.75 550 CYS A O 1
ATOM 4416 N N . LYS A 1 551 ? -20.455 -1.033 20.497 1.00 92.25 551 LYS A N 1
ATOM 4417 C CA . LYS A 1 551 ? -21.553 -0.455 21.263 1.00 92.25 551 LYS A CA 1
ATOM 4418 C C . LYS A 1 551 ? -21.619 1.034 20.968 1.00 92.25 551 LYS A C 1
ATOM 4420 O O . LYS A 1 551 ? -20.588 1.700 21.013 1.00 92.25 551 LYS A O 1
ATOM 4425 N N . THR A 1 552 ? -22.815 1.533 20.685 1.00 90.62 552 THR A N 1
ATOM 4426 C CA . THR A 1 552 ? -23.081 2.971 20.628 1.00 90.62 552 THR A CA 1
ATOM 4427 C C . THR A 1 552 ? -24.509 3.272 21.069 1.00 90.62 552 THR A C 1
ATOM 4429 O O . THR A 1 552 ? -25.409 2.487 20.760 1.00 90.62 552 THR A O 1
ATOM 4432 N N . TYR A 1 553 ? -24.725 4.357 21.818 1.00 81.12 553 TYR A N 1
ATOM 4433 C CA . TYR A 1 553 ? -26.059 4.703 22.332 1.00 81.12 553 TYR A CA 1
ATOM 4434 C C . TYR A 1 553 ? -26.898 5.552 21.361 1.00 81.12 553 TYR A C 1
ATOM 4436 O O . TYR A 1 553 ? -28.120 5.437 21.356 1.00 81.12 553 TYR A O 1
ATOM 4444 N N . MET A 1 554 ? -26.273 6.346 20.491 1.00 80.44 554 MET A N 1
ATOM 4445 C CA . MET A 1 554 ? -26.962 7.187 19.491 1.00 80.44 554 MET A CA 1
ATOM 4446 C C . MET A 1 554 ? -26.116 7.402 18.220 1.00 80.44 554 MET A C 1
ATOM 4448 O O . MET A 1 554 ? -26.429 8.264 17.401 1.00 80.44 554 MET A O 1
ATOM 4452 N N . GLY A 1 555 ? -25.005 6.674 18.060 1.00 82.38 555 GLY A N 1
ATOM 4453 C CA . GLY A 1 555 ? -24.059 6.911 16.970 1.00 82.38 555 GLY A CA 1
ATOM 4454 C C . GLY A 1 555 ? -23.298 8.231 17.095 1.00 82.38 555 GLY A C 1
ATOM 4455 O O . GLY A 1 555 ? -22.822 8.760 16.093 1.00 82.38 555 GLY A O 1
ATOM 4456 N N . ARG A 1 556 ? -23.184 8.779 18.314 1.00 90.56 556 ARG A N 1
ATOM 4457 C CA . ARG A 1 556 ? -22.502 10.050 18.606 1.00 90.56 556 ARG A CA 1
ATOM 4458 C C . ARG A 1 556 ? -21.004 9.820 18.741 1.00 90.56 556 ARG A C 1
ATOM 4460 O O . ARG A 1 556 ? -20.401 9.983 19.801 1.00 90.56 556 ARG A O 1
ATOM 4467 N N . ILE A 1 557 ? -20.436 9.405 17.618 1.00 94.12 557 ILE A N 1
ATOM 4468 C CA . ILE A 1 557 ? -19.030 9.086 17.437 1.00 94.12 557 ILE A CA 1
ATOM 4469 C C . ILE A 1 557 ? -18.530 9.922 16.263 1.00 94.12 557 ILE A C 1
ATOM 4471 O O . ILE A 1 557 ? -19.219 10.073 15.256 1.00 94.12 557 ILE A O 1
ATOM 4475 N N . ARG A 1 558 ? -17.316 10.452 16.383 1.00 95.12 558 ARG A N 1
ATOM 4476 C CA . ARG A 1 558 ? -16.563 11.020 15.267 1.00 95.12 558 ARG A CA 1
ATOM 4477 C C . ARG A 1 558 ? -15.320 10.192 15.049 1.00 95.12 558 ARG A C 1
ATOM 4479 O O . ARG A 1 558 ? -14.623 9.839 16.001 1.00 95.12 558 ARG A O 1
ATOM 4486 N N . ILE A 1 559 ? -15.048 9.897 13.787 1.00 95.94 559 ILE A N 1
ATOM 4487 C CA . ILE A 1 559 ? -13.913 9.072 13.390 1.00 95.94 559 ILE A CA 1
ATOM 4488 C C . ILE A 1 559 ? -13.128 9.798 12.313 1.00 95.94 559 ILE A C 1
ATOM 4490 O O . ILE A 1 559 ? -13.703 10.402 11.407 1.00 95.94 559 ILE A O 1
ATOM 4494 N N . GLY A 1 560 ? -11.805 9.737 12.411 1.00 95.69 560 GLY A N 1
ATOM 4495 C CA . GLY A 1 560 ? -10.941 10.338 11.419 1.00 95.69 560 GLY A CA 1
ATOM 4496 C C . GLY A 1 560 ? -9.469 10.172 11.736 1.00 95.69 560 GLY A C 1
ATOM 4497 O O . GLY A 1 560 ? -9.030 9.132 12.230 1.00 95.69 560 GLY A O 1
ATOM 4498 N N . VAL A 1 561 ? -8.705 11.213 11.431 1.00 95.25 561 VAL A N 1
ATOM 4499 C CA . VAL A 1 561 ? -7.251 11.228 11.552 1.00 95.25 561 VAL A CA 1
ATOM 4500 C C . VAL A 1 561 ? -6.760 12.544 12.146 1.00 95.25 561 VAL A C 1
ATOM 4502 O O . VAL A 1 561 ? -7.347 13.604 11.924 1.00 95.25 561 VAL A O 1
ATOM 4505 N N . CYS A 1 562 ? -5.670 12.476 12.900 1.00 94.12 562 CYS A N 1
ATOM 4506 C CA . CYS A 1 562 ? -4.931 13.633 13.382 1.00 94.12 562 CYS A CA 1
ATOM 4507 C C . CYS A 1 562 ? -3.606 13.730 12.631 1.00 94.12 562 CYS A C 1
ATOM 4509 O O . CYS A 1 562 ? -2.832 12.776 12.636 1.00 94.12 562 CYS A O 1
ATOM 4511 N N . CYS A 1 563 ? -3.338 14.875 12.017 1.00 91.62 563 CYS A N 1
ATOM 4512 C CA . CYS A 1 563 ? -2.146 15.141 11.228 1.00 91.62 563 CYS A CA 1
ATOM 4513 C C . CYS A 1 563 ? -1.254 16.174 11.926 1.00 91.62 563 CYS A C 1
ATOM 4515 O O . CYS A 1 563 ? -1.722 17.218 12.394 1.00 91.62 563 CYS A O 1
ATOM 4517 N N . ARG A 1 564 ? 0.050 15.903 11.951 1.00 85.94 564 ARG A N 1
ATOM 4518 C CA . ARG A 1 564 ? 1.104 16.833 12.364 1.00 85.94 564 ARG A CA 1
ATOM 4519 C C . ARG A 1 564 ? 1.966 17.189 11.161 1.00 85.94 564 ARG A C 1
ATOM 4521 O O . ARG A 1 564 ? 2.155 16.373 10.262 1.00 85.94 564 ARG A O 1
ATOM 4528 N N . GLY A 1 565 ? 2.460 18.426 11.125 1.00 65.81 565 GLY A N 1
ATOM 4529 C CA . GLY A 1 565 ? 3.521 18.777 10.186 1.00 65.81 565 GLY A CA 1
ATOM 4530 C C . GLY A 1 565 ? 4.772 17.954 10.471 1.00 65.81 565 GLY A C 1
ATOM 4531 O O . GLY A 1 565 ? 5.008 17.584 11.618 1.00 65.81 565 GLY A O 1
ATOM 4532 N N . SER A 1 566 ? 5.551 17.674 9.427 1.00 56.53 566 SER A N 1
ATOM 4533 C CA . SER A 1 566 ? 6.830 16.973 9.547 1.00 56.53 566 SER A CA 1
ATOM 4534 C C . SER A 1 566 ? 7.725 17.535 10.655 1.00 56.53 566 SER A C 1
ATOM 4536 O O . SER A 1 566 ? 7.959 18.746 10.715 1.00 56.53 566 SER A O 1
ATOM 4538 N N . SER A 1 567 ? 8.294 16.633 11.456 1.00 50.12 567 SER A N 1
ATOM 4539 C CA . SER A 1 567 ? 9.345 16.906 12.443 1.00 50.12 567 SER A CA 1
ATOM 4540 C C . SER A 1 567 ? 10.619 17.537 11.850 1.00 50.12 567 SER A C 1
ATOM 4542 O O . SER A 1 567 ? 11.380 18.172 12.578 1.00 50.12 567 SER A O 1
ATOM 4544 N N . GLU A 1 568 ? 10.839 17.443 10.534 1.00 45.53 568 GLU A N 1
ATOM 4545 C CA . GLU A 1 568 ? 11.994 18.038 9.840 1.00 45.53 568 GLU A CA 1
ATOM 4546 C C . GLU A 1 568 ? 11.842 19.550 9.592 1.00 45.53 568 GLU A C 1
ATOM 4548 O O . GLU A 1 568 ? 12.829 20.259 9.364 1.00 45.53 568 GLU A O 1
ATOM 4553 N N . ALA A 1 569 ? 10.617 20.082 9.654 1.00 47.34 569 ALA A N 1
ATOM 4554 C CA . ALA A 1 569 ? 10.373 21.508 9.499 1.00 47.34 569 ALA A CA 1
ATOM 4555 C C . ALA A 1 569 ? 10.717 22.232 10.810 1.00 47.34 569 ALA A C 1
ATOM 4557 O O . ALA A 1 569 ? 9.917 22.286 11.739 1.00 47.34 569 ALA A O 1
ATOM 4558 N N . LYS A 1 570 ? 11.907 22.841 10.870 1.00 42.94 570 LYS A N 1
ATOM 4559 C CA . LYS A 1 570 ? 12.447 23.607 12.017 1.00 42.94 570 LYS A CA 1
ATOM 4560 C C . LYS A 1 570 ? 11.616 24.832 12.470 1.00 42.94 570 LYS A C 1
ATOM 4562 O O . LYS A 1 570 ? 12.093 25.608 13.294 1.00 42.94 570 LYS A O 1
ATOM 4567 N N . ASN A 1 571 ? 10.384 25.013 11.988 1.00 40.16 571 ASN A N 1
ATOM 4568 C CA . ASN A 1 571 ? 9.523 26.141 12.340 1.00 40.16 571 ASN A CA 1
ATOM 4569 C C . ASN A 1 571 ? 8.408 25.719 13.312 1.00 40.16 571 ASN A C 1
ATOM 4571 O O . ASN A 1 571 ? 7.399 25.127 12.939 1.00 40.16 571 ASN A O 1
ATOM 4575 N N . THR A 1 572 ? 8.669 26.039 14.578 1.00 41.91 572 THR A N 1
ATOM 4576 C CA . THR A 1 572 ? 7.755 26.426 15.666 1.00 41.91 572 THR A CA 1
ATOM 4577 C C . THR A 1 572 ? 6.235 26.232 15.458 1.00 41.91 572 THR A C 1
ATOM 4579 O O . THR A 1 572 ? 5.579 26.887 14.653 1.00 41.91 572 THR A O 1
ATOM 4582 N N . SER A 1 573 ? 5.649 25.398 16.331 1.00 48.06 573 SER A N 1
ATOM 4583 C CA . SER A 1 573 ? 4.226 25.368 16.725 1.00 48.06 573 SER A CA 1
ATOM 4584 C C . SER A 1 573 ? 3.164 25.078 15.649 1.00 48.06 573 SER A C 1
ATOM 4586 O O . SER A 1 573 ? 2.188 25.817 15.530 1.00 48.06 573 SER A O 1
ATOM 4588 N N . GLN A 1 574 ? 3.254 23.967 14.912 1.00 67.94 574 GLN A N 1
ATOM 4589 C CA . GLN A 1 574 ? 2.063 23.462 14.216 1.00 67.94 574 GLN A CA 1
ATOM 4590 C C . GLN A 1 574 ? 1.208 22.652 15.194 1.00 67.94 574 GLN A C 1
ATOM 4592 O O . GLN A 1 574 ? 1.466 21.478 15.453 1.00 67.94 574 GLN A O 1
ATOM 4597 N N . VAL A 1 575 ? 0.197 23.306 15.773 1.00 80.31 575 VAL A N 1
ATOM 4598 C CA . VAL A 1 575 ? -0.849 22.616 16.536 1.00 80.31 575 VAL A CA 1
ATOM 4599 C C . VAL A 1 575 ? -1.441 21.514 15.642 1.00 80.31 575 VAL A C 1
ATOM 4601 O O . VAL A 1 575 ? -1.835 21.823 14.513 1.00 80.31 575 VAL A O 1
ATOM 4604 N N . PRO A 1 576 ? -1.505 20.250 16.099 1.00 89.06 576 PRO A N 1
ATOM 4605 C CA . PRO A 1 576 ? -1.979 19.142 15.274 1.00 89.06 576 PRO A CA 1
ATOM 4606 C C . PRO A 1 576 ? -3.396 19.403 14.754 1.00 89.06 576 PRO A C 1
ATOM 4608 O O . PRO A 1 576 ? -4.258 19.879 15.499 1.00 89.06 576 PRO A O 1
ATOM 4611 N N . LYS A 1 577 ? -3.640 19.108 13.475 1.00 91.88 577 LYS A N 1
ATOM 4612 C CA . LYS A 1 577 ? -4.936 19.326 12.823 1.00 91.88 577 LYS A CA 1
ATOM 4613 C C . LYS A 1 577 ? -5.663 18.000 12.669 1.00 91.88 577 LYS A C 1
ATOM 4615 O O . LYS A 1 577 ? -5.096 17.022 12.201 1.00 91.88 577 LYS A O 1
ATOM 4620 N N . ILE A 1 578 ? -6.929 17.980 13.048 1.00 94.25 578 ILE A N 1
ATOM 4621 C CA . ILE A 1 578 ? -7.783 16.800 13.019 1.00 94.25 578 ILE A CA 1
ATOM 4622 C C . ILE A 1 578 ? -8.772 16.948 11.868 1.00 94.25 578 ILE A C 1
ATOM 4624 O O . ILE A 1 578 ? -9.367 18.013 11.694 1.00 94.25 578 ILE A O 1
ATOM 4628 N N . PHE A 1 579 ? -8.960 15.868 11.118 1.00 94.88 579 PHE A N 1
ATOM 4629 C CA . PHE A 1 579 ? -9.961 15.724 10.068 1.00 94.88 579 PHE A CA 1
ATOM 4630 C C . PHE A 1 579 ? -10.834 14.525 10.408 1.00 94.88 579 PHE A C 1
ATOM 4632 O O . PHE A 1 579 ? -10.309 13.444 10.664 1.00 94.88 579 PHE A O 1
ATOM 4639 N N . TYR A 1 580 ? -12.149 14.702 10.441 1.00 95.69 580 TYR A N 1
ATOM 4640 C CA . TYR A 1 580 ? -13.069 13.660 10.888 1.00 95.69 580 TYR A CA 1
ATOM 4641 C C . TYR A 1 580 ? -14.394 13.716 10.144 1.00 95.69 580 TYR A C 1
ATOM 4643 O O . TYR A 1 580 ? -14.730 14.712 9.507 1.00 95.69 580 TYR A O 1
ATOM 4651 N N . TYR A 1 581 ? -15.152 12.635 10.251 1.00 94.88 581 TYR A N 1
ATOM 4652 C CA . TYR A 1 581 ? -16.564 12.611 9.915 1.00 94.88 581 TYR A CA 1
ATOM 4653 C C . TYR A 1 581 ? -17.385 12.549 11.197 1.00 94.88 581 TYR A C 1
ATOM 4655 O O . TYR A 1 581 ? -17.075 11.770 12.104 1.00 94.88 581 TYR A O 1
ATOM 4663 N N . ASP A 1 582 ? -18.416 13.381 11.268 1.00 93.50 582 ASP A N 1
ATOM 4664 C CA . ASP A 1 582 ? -19.402 13.380 12.335 1.00 93.50 582 ASP A CA 1
ATOM 4665 C C . ASP A 1 582 ? -20.630 12.593 11.886 1.00 93.50 582 ASP A C 1
ATOM 4667 O O . ASP A 1 582 ? -21.355 13.017 10.988 1.00 93.50 582 ASP A O 1
ATOM 4671 N N . PHE A 1 583 ? -20.873 11.441 12.510 1.00 91.56 583 PHE A N 1
ATOM 4672 C CA . PHE A 1 583 ? -22.021 10.602 12.170 1.00 91.56 583 PHE A CA 1
ATOM 4673 C C . PHE A 1 583 ? -23.355 11.169 12.673 1.00 91.56 583 PHE A C 1
ATOM 4675 O O . PHE A 1 583 ? -24.402 10.851 12.111 1.00 91.56 583 PHE A O 1
ATOM 4682 N N . MET A 1 584 ? -23.335 12.027 13.697 1.00 88.81 584 MET A N 1
ATOM 4683 C CA . MET A 1 584 ? -24.534 12.685 14.211 1.00 88.81 584 MET A CA 1
ATOM 4684 C C . MET A 1 584 ? -24.926 13.864 13.317 1.00 88.81 584 MET A C 1
ATOM 4686 O O . MET A 1 584 ? -26.082 13.972 12.906 1.00 88.81 584 MET A O 1
ATOM 4690 N N . GLU A 1 585 ? -23.962 14.727 12.992 1.00 88.44 585 GLU A N 1
ATOM 4691 C CA . GLU A 1 585 ? -24.177 15.914 12.149 1.00 88.44 585 GLU A CA 1
ATOM 4692 C C . GLU A 1 585 ? -24.139 15.593 10.644 1.00 88.44 585 GLU A C 1
ATOM 4694 O O . GLU A 1 585 ? -24.579 16.394 9.821 1.00 88.44 585 GLU A O 1
ATOM 4699 N N . ARG A 1 586 ? -23.676 14.390 10.280 1.00 89.31 586 ARG A N 1
ATOM 4700 C CA . ARG A 1 586 ? -23.570 13.862 8.906 1.00 89.31 586 ARG A CA 1
ATOM 4701 C C . ARG A 1 586 ? -22.686 14.706 7.993 1.00 89.31 586 ARG A C 1
ATOM 4703 O O . ARG A 1 586 ? -22.878 14.744 6.776 1.00 89.31 586 ARG A O 1
ATOM 4710 N N . CYS A 1 587 ? -21.697 15.366 8.573 1.00 91.75 587 CYS A N 1
ATOM 4711 C CA . CYS A 1 587 ? -20.792 16.256 7.871 1.00 91.75 587 CYS A CA 1
ATOM 4712 C C . CYS A 1 587 ? -19.341 15.875 8.137 1.00 91.75 587 CYS A C 1
ATOM 4714 O O . CYS A 1 587 ? -19.000 15.229 9.130 1.00 91.75 587 CYS A O 1
ATOM 4716 N N . PHE A 1 588 ? -18.466 16.311 7.241 1.00 93.88 588 PHE A N 1
ATOM 4717 C CA . PHE A 1 588 ? -17.044 16.297 7.530 1.00 93.88 588 PHE A CA 1
ATOM 4718 C C . PHE A 1 588 ? -16.687 17.500 8.390 1.00 93.88 588 PHE A C 1
ATOM 4720 O O . PHE A 1 588 ? -17.288 18.563 8.263 1.00 93.88 588 PHE A O 1
ATOM 4727 N N . GLY A 1 589 ? -15.702 17.336 9.260 1.00 93.81 589 GLY A N 1
ATOM 4728 C CA . GLY A 1 589 ? -15.236 18.371 10.162 1.00 93.81 589 GLY A CA 1
ATOM 4729 C C . GLY A 1 589 ? -13.719 18.473 10.166 1.00 93.81 589 GLY A C 1
ATOM 4730 O O . GLY A 1 589 ? -13.000 17.503 9.916 1.00 93.81 589 GLY A O 1
ATOM 4731 N N . SER A 1 590 ? -13.222 19.664 10.484 1.00 94.25 590 SER A N 1
ATOM 4732 C CA . SER A 1 590 ? -11.819 19.874 10.834 1.00 94.25 590 SER A CA 1
ATOM 4733 C C . SER A 1 590 ? -11.692 20.697 12.107 1.00 94.25 590 SER A C 1
ATOM 4735 O O . SER A 1 590 ? -12.522 21.569 12.357 1.00 94.25 590 SER A O 1
ATOM 4737 N N . ALA A 1 591 ? -10.667 20.428 12.909 1.00 94.00 591 ALA A N 1
ATOM 4738 C CA . ALA A 1 591 ? -10.386 21.172 14.133 1.00 94.00 591 ALA A CA 1
ATOM 4739 C C . ALA A 1 591 ? -8.893 21.119 14.483 1.00 94.00 591 ALA A C 1
ATOM 4741 O O . ALA A 1 591 ? -8.144 20.334 13.906 1.00 94.00 591 ALA A O 1
ATOM 4742 N N . PHE A 1 592 ? -8.459 21.926 15.446 1.00 91.50 592 PHE A N 1
ATOM 4743 C CA . PHE A 1 592 ? -7.110 21.861 16.006 1.00 91.50 592 PHE A CA 1
ATOM 4744 C C . PHE A 1 592 ? -7.120 21.163 17.365 1.00 91.50 592 PHE A C 1
ATOM 4746 O O . PHE A 1 592 ? -7.975 21.441 18.214 1.00 91.50 592 PHE A O 1
ATOM 4753 N N . GLN A 1 593 ? -6.150 20.272 17.567 1.00 91.00 593 GLN A N 1
ATOM 4754 C CA . GLN A 1 593 ? -5.934 19.575 18.829 1.00 91.00 593 GLN A CA 1
ATOM 4755 C C . GLN A 1 593 ? -5.614 20.592 19.934 1.00 91.00 593 GLN A C 1
ATOM 4757 O O . GLN A 1 593 ? -4.830 21.517 19.731 1.00 91.00 593 GLN A O 1
ATOM 4762 N N . THR A 1 594 ? -6.204 20.423 21.114 1.00 88.44 594 THR A N 1
ATOM 4763 C CA . THR A 1 594 ? -5.820 21.185 22.310 1.00 88.44 594 THR A CA 1
ATOM 4764 C C . THR A 1 594 ? -5.239 20.244 23.362 1.00 88.44 594 THR A C 1
ATOM 4766 O O . THR A 1 594 ? -5.266 19.026 23.193 1.00 88.44 594 THR A O 1
ATOM 4769 N N . ASN A 1 595 ? -4.695 20.794 24.448 1.00 87.12 595 ASN A N 1
ATOM 4770 C CA . ASN A 1 595 ? -4.258 19.979 25.585 1.00 87.12 595 ASN A CA 1
ATOM 4771 C C . ASN A 1 595 ? -5.445 19.443 26.405 1.00 87.12 595 ASN A C 1
ATOM 4773 O O . ASN A 1 595 ? -5.269 18.531 27.207 1.00 87.12 595 ASN A O 1
ATOM 4777 N N . ASP A 1 596 ? -6.640 20.008 26.215 1.00 89.19 596 ASP A N 1
ATOM 4778 C CA . ASP A 1 596 ? -7.862 19.579 26.881 1.00 89.19 596 ASP A CA 1
ATOM 4779 C C . ASP A 1 596 ? -8.552 18.486 26.053 1.00 89.19 596 ASP A C 1
ATOM 4781 O O . ASP A 1 596 ? -8.970 18.702 24.911 1.00 89.19 596 ASP A O 1
ATOM 4785 N N . VAL A 1 597 ? -8.698 17.300 26.646 1.00 87.94 597 VAL A N 1
ATOM 4786 C CA . VAL A 1 597 ? -9.360 16.153 26.011 1.00 87.94 597 VAL A CA 1
ATOM 4787 C C . VAL A 1 597 ? -10.833 16.411 25.698 1.00 87.94 597 VAL A C 1
ATOM 4789 O O . VAL A 1 597 ? -11.384 15.701 24.863 1.00 87.94 597 VAL A O 1
ATOM 4792 N N . TYR A 1 598 ? -11.466 17.419 26.307 1.00 89.38 598 TYR A N 1
ATOM 4793 C CA . TYR A 1 598 ? -12.865 17.773 26.045 1.00 89.38 598 TYR A CA 1
ATOM 4794 C C . TYR A 1 598 ? -13.044 18.904 25.030 1.00 89.38 598 TYR A C 1
ATOM 4796 O O . TYR A 1 598 ? -14.176 19.222 24.658 1.00 89.38 598 TYR A O 1
ATOM 4804 N N . ASN A 1 599 ? -11.957 19.553 24.600 1.00 87.38 599 ASN A N 1
ATOM 4805 C CA . ASN A 1 599 ? -12.050 20.735 23.754 1.00 87.38 599 ASN A CA 1
ATOM 4806 C C . ASN A 1 599 ? -11.187 20.613 22.495 1.00 87.38 599 ASN A C 1
ATOM 4808 O O . ASN A 1 599 ? -10.006 20.271 22.540 1.00 87.38 599 ASN A O 1
ATOM 4812 N N . LEU A 1 600 ? -11.781 20.947 21.352 1.00 90.75 600 LEU A N 1
ATOM 4813 C CA . LEU A 1 600 ? -11.085 21.097 20.078 1.00 90.75 600 LEU A CA 1
ATOM 4814 C C . LEU A 1 600 ? -11.270 22.535 19.604 1.00 90.75 600 LEU A C 1
ATOM 4816 O O . LEU A 1 600 ? -12.381 23.066 19.629 1.00 90.75 600 LEU A O 1
ATOM 4820 N N . ARG A 1 601 ? -10.185 23.176 19.163 1.00 90.69 601 ARG A N 1
ATOM 4821 C CA . ARG A 1 601 ? -10.202 24.589 18.772 1.00 90.69 601 ARG A CA 1
ATOM 4822 C C . ARG A 1 601 ? -10.616 24.745 17.308 1.00 90.69 601 ARG A C 1
ATOM 4824 O O . ARG A 1 601 ? -10.216 23.948 16.463 1.00 90.69 601 ARG A O 1
ATOM 4831 N N . SER A 1 602 ? -11.369 25.808 17.014 1.00 88.38 602 SER A N 1
ATOM 4832 C CA . SER A 1 602 ? -11.767 26.218 15.657 1.00 88.38 602 SER A CA 1
ATOM 4833 C C . SER A 1 602 ? -12.397 25.086 14.838 1.00 88.38 602 SER A C 1
ATOM 4835 O O . SER A 1 602 ? -11.910 24.753 13.758 1.00 88.38 602 SER A O 1
ATOM 4837 N N . ARG A 1 603 ? -13.464 24.473 15.365 1.00 93.06 603 ARG A N 1
ATOM 4838 C CA . ARG A 1 603 ? -14.236 23.476 14.614 1.00 93.06 603 ARG A CA 1
ATOM 4839 C C . ARG A 1 603 ? -14.859 24.126 13.380 1.00 93.06 603 ARG A C 1
ATOM 4841 O O . ARG A 1 603 ? -15.515 25.158 13.487 1.00 93.06 603 ARG A O 1
ATOM 4848 N N . ILE A 1 604 ? -14.645 23.505 12.230 1.00 92.38 604 ILE A N 1
ATOM 4849 C CA . ILE A 1 604 ? -15.231 23.891 10.948 1.00 92.38 604 ILE A CA 1
ATOM 4850 C C . ILE A 1 604 ? -15.923 22.656 10.394 1.00 92.38 604 ILE A C 1
ATOM 4852 O O . ILE A 1 604 ? -15.268 21.624 10.240 1.00 92.38 604 ILE A O 1
ATOM 4856 N N . ASN A 1 605 ? -17.209 22.785 10.088 1.00 92.94 605 ASN A N 1
ATOM 4857 C CA . ASN A 1 605 ? -18.008 21.741 9.462 1.00 92.94 605 ASN A CA 1
ATOM 4858 C C . ASN A 1 605 ? -18.149 22.028 7.965 1.00 92.94 605 ASN A C 1
ATOM 4860 O O . ASN A 1 605 ? -18.338 23.172 7.556 1.00 92.94 605 ASN A O 1
ATOM 4864 N N . TYR A 1 606 ? -18.066 20.975 7.163 1.00 89.62 606 TYR A N 1
ATOM 4865 C CA . TYR A 1 606 ? -18.187 21.007 5.715 1.00 89.62 606 TYR A CA 1
ATOM 4866 C C . TYR A 1 606 ? -19.446 20.238 5.340 1.00 89.62 606 TYR A C 1
ATOM 4868 O O . TYR A 1 606 ? -19.537 19.026 5.566 1.00 89.62 606 TYR A O 1
ATOM 4876 N N . GLU A 1 607 ? -20.429 20.950 4.794 1.00 80.75 607 GLU A N 1
ATOM 4877 C CA . GLU A 1 607 ? -21.669 20.333 4.339 1.00 80.75 607 GLU A CA 1
ATOM 4878 C C . GLU A 1 607 ? -21.371 19.278 3.275 1.00 80.75 607 GLU A C 1
ATOM 4880 O O . GLU A 1 607 ? -20.655 19.518 2.301 1.00 80.75 607 GLU A O 1
ATOM 4885 N N . ASN A 1 608 ? -21.932 18.088 3.469 1.00 74.50 608 ASN A N 1
ATOM 4886 C CA . ASN A 1 608 ? -21.869 17.035 2.477 1.00 74.50 608 ASN A CA 1
ATOM 4887 C C . ASN A 1 608 ? -23.132 17.112 1.613 1.00 74.50 608 ASN A C 1
ATOM 4889 O O . ASN A 1 608 ? -24.244 16.983 2.124 1.00 74.50 608 ASN A O 1
ATOM 4893 N N . GLY A 1 609 ? -22.974 17.322 0.302 1.00 64.44 609 GLY A N 1
ATOM 4894 C CA . GLY A 1 609 ? -24.104 17.465 -0.628 1.00 64.44 609 GLY A CA 1
ATOM 4895 C C . GLY A 1 609 ? -25.006 16.224 -0.705 1.00 64.44 609 GLY A C 1
ATOM 4896 O O . GLY A 1 609 ? -26.150 16.316 -1.148 1.00 64.44 609 GLY A O 1
ATOM 4897 N N . LYS A 1 610 ? -24.518 15.069 -0.235 1.00 65.12 610 LYS A N 1
ATOM 4898 C CA . LYS A 1 610 ? -25.297 13.840 -0.069 1.00 65.12 610 LYS A CA 1
ATOM 4899 C C . LYS A 1 610 ? -25.803 13.726 1.370 1.00 65.12 610 LYS A C 1
ATOM 4901 O O . LYS A 1 610 ? -25.036 13.444 2.289 1.00 65.12 610 LYS A O 1
ATOM 4906 N N . LYS A 1 611 ? -27.113 13.913 1.563 1.00 59.44 611 LYS A N 1
ATOM 4907 C CA . LYS A 1 611 ? -27.815 13.655 2.835 1.00 59.44 611 LYS A CA 1
ATOM 4908 C C . LYS A 1 611 ? -28.102 12.159 3.017 1.00 59.44 611 LYS A C 1
ATOM 4910 O O . LYS A 1 611 ? -29.246 11.782 3.272 1.00 59.44 611 LYS A O 1
ATOM 4915 N N . ASP A 1 612 ? -27.093 11.307 2.874 1.00 59.62 612 ASP A N 1
ATOM 4916 C CA . ASP A 1 612 ? -27.275 9.885 3.162 1.00 59.62 612 ASP A CA 1
ATOM 4917 C C . ASP A 1 612 ? -27.497 9.719 4.674 1.00 59.62 612 ASP A C 1
ATOM 4919 O O . ASP A 1 612 ? -26.712 10.176 5.509 1.00 59.62 612 ASP A O 1
ATOM 4923 N N . GLN A 1 613 ? -28.651 9.157 5.042 1.00 64.25 613 GLN A N 1
ATOM 4924 C CA . GLN A 1 613 ? -29.104 9.058 6.429 1.00 64.25 613 GLN A CA 1
ATOM 4925 C C . GLN A 1 613 ? -28.540 7.805 7.092 1.00 64.25 613 GLN A C 1
ATOM 4927 O O . GLN A 1 613 ? -29.265 6.839 7.321 1.00 64.25 613 GLN A O 1
ATOM 4932 N N . ILE A 1 614 ? -27.252 7.803 7.412 1.00 76.12 614 ILE A N 1
ATOM 4933 C CA . ILE A 1 614 ? -26.682 6.682 8.158 1.00 76.12 614 ILE A CA 1
ATOM 4934 C C . ILE A 1 614 ? -26.635 7.002 9.634 1.00 76.12 614 ILE A C 1
ATOM 4936 O O . ILE A 1 614 ? -26.098 8.014 10.073 1.00 76.12 614 ILE A O 1
ATOM 4940 N N . ILE A 1 615 ? -27.258 6.107 10.388 1.00 82.00 615 ILE A N 1
ATOM 4941 C CA . ILE A 1 615 ? -27.190 6.050 11.837 1.00 82.00 615 ILE A CA 1
ATOM 4942 C C . ILE A 1 615 ? -26.251 4.893 12.142 1.00 82.00 615 ILE A C 1
ATOM 4944 O O . ILE A 1 615 ? -26.517 3.768 11.712 1.00 82.00 615 ILE A O 1
ATOM 4948 N N . LEU A 1 616 ? -25.162 5.166 12.862 1.00 87.12 616 LEU A N 1
ATOM 4949 C CA . LEU A 1 616 ? -24.240 4.117 13.285 1.00 87.12 616 LEU A CA 1
ATOM 4950 C C . LEU A 1 616 ? -24.986 3.069 14.107 1.00 87.12 616 LEU A C 1
ATOM 4952 O O . LEU A 1 616 ? -25.623 3.382 15.114 1.00 87.12 616 LEU A O 1
ATOM 4956 N N . LYS A 1 617 ? -24.877 1.813 13.680 1.00 87.75 617 LYS A N 1
ATOM 4957 C CA . LYS A 1 617 ? -25.450 0.665 14.380 1.00 87.75 617 LYS A CA 1
ATOM 4958 C C . LYS A 1 617 ? -24.353 -0.136 15.059 1.00 87.75 617 LYS A C 1
ATOM 4960 O O . LYS A 1 617 ? -23.202 -0.164 14.627 1.00 87.75 617 LYS A O 1
ATOM 4965 N N . THR A 1 618 ? -24.740 -0.846 16.110 1.00 89.25 618 THR A N 1
ATOM 4966 C CA . THR A 1 618 ? -23.876 -1.874 16.691 1.00 89.25 618 THR A CA 1
ATOM 4967 C C . THR A 1 618 ? -23.582 -2.952 15.640 1.00 89.25 618 THR A C 1
ATOM 4969 O O . THR A 1 618 ? -24.457 -3.314 14.858 1.00 89.25 618 THR A O 1
ATOM 4972 N N . ASN A 1 619 ? -22.351 -3.459 15.638 1.00 89.75 619 ASN A N 1
ATOM 4973 C CA . ASN A 1 619 ? -21.744 -4.393 14.686 1.00 89.75 619 ASN A CA 1
ATOM 4974 C C . ASN A 1 619 ? -21.409 -3.845 13.297 1.00 89.75 619 ASN A C 1
ATOM 4976 O O . ASN A 1 619 ? -20.850 -4.593 12.496 1.00 89.75 619 ASN A O 1
ATOM 4980 N N . MET A 1 620 ? -21.664 -2.565 13.032 1.00 91.69 620 MET A N 1
ATOM 4981 C CA . MET A 1 620 ? -21.229 -1.931 11.792 1.00 91.69 620 MET A CA 1
ATOM 4982 C C . MET A 1 620 ? -19.695 -1.910 11.719 1.00 91.69 620 MET A C 1
ATOM 4984 O O . MET A 1 620 ? -19.033 -1.588 12.710 1.00 91.69 620 MET A O 1
ATOM 4988 N N . VAL A 1 621 ? -19.126 -2.271 10.570 1.00 92.56 621 VAL A N 1
ATOM 4989 C CA . VAL A 1 621 ? -17.684 -2.238 10.304 1.00 92.56 621 VAL A CA 1
ATOM 4990 C C . VAL A 1 621 ? -17.389 -1.091 9.354 1.00 92.56 621 VAL A C 1
ATOM 4992 O O . VAL A 1 621 ? -17.737 -1.124 8.180 1.00 92.56 621 VAL A O 1
ATOM 4995 N N . LEU A 1 622 ? -16.714 -0.080 9.877 1.00 93.44 622 LEU A N 1
ATOM 4996 C CA . LEU A 1 622 ? -16.329 1.114 9.149 1.00 93.44 622 LEU A CA 1
ATOM 4997 C C . LEU A 1 622 ? -14.910 0.947 8.620 1.00 93.44 622 LEU A C 1
ATOM 4999 O O . LEU A 1 622 ? -14.015 0.549 9.364 1.00 93.44 622 LEU A O 1
ATOM 5003 N N . GLN A 1 623 ? -14.691 1.296 7.360 1.00 93.56 623 GLN A N 1
ATOM 5004 C CA . GLN A 1 623 ? -13.369 1.471 6.784 1.00 93.56 623 GLN A CA 1
ATOM 5005 C C . GLN A 1 623 ? -13.069 2.958 6.662 1.00 93.56 623 GLN A C 1
ATOM 5007 O O . GLN A 1 623 ? -13.826 3.710 6.056 1.00 93.56 623 GLN A O 1
ATOM 5012 N N . VAL A 1 624 ? -11.933 3.365 7.209 1.00 94.00 624 VAL A N 1
ATOM 5013 C CA . VAL A 1 624 ? -11.405 4.719 7.107 1.00 94.00 624 VAL A CA 1
ATOM 5014 C C . VAL A 1 624 ? -10.189 4.664 6.200 1.00 94.00 624 VAL A C 1
ATOM 5016 O O . VAL A 1 624 ? -9.207 3.979 6.495 1.00 94.00 624 VAL A O 1
ATOM 5019 N N . ARG A 1 625 ? -10.257 5.383 5.082 1.00 93.44 625 ARG A N 1
ATOM 5020 C CA . ARG A 1 625 ? -9.155 5.525 4.136 1.00 93.44 625 ARG A CA 1
ATOM 5021 C C . ARG A 1 625 ? -8.701 6.970 4.078 1.00 93.44 625 ARG A C 1
ATOM 5023 O O . ARG A 1 625 ? -9.507 7.883 3.913 1.00 93.44 625 ARG A O 1
ATOM 5030 N N . LEU A 1 626 ? -7.396 7.155 4.170 1.00 92.56 626 LEU A N 1
ATOM 5031 C CA . LEU A 1 626 ? -6.737 8.435 4.026 1.00 92.56 626 LEU A CA 1
ATOM 5032 C C . LEU A 1 626 ? -5.796 8.378 2.832 1.00 92.56 626 LEU A C 1
ATOM 5034 O O . LEU A 1 626 ? -4.851 7.598 2.839 1.00 92.56 626 LEU A O 1
ATOM 5038 N N . ASN A 1 627 ? -6.016 9.244 1.850 1.00 89.75 627 ASN A N 1
ATOM 5039 C CA . ASN A 1 627 ? -5.092 9.432 0.742 1.00 89.75 627 ASN A CA 1
ATOM 5040 C C . ASN A 1 627 ? -4.524 10.853 0.781 1.00 89.75 627 ASN A C 1
ATOM 5042 O O . ASN A 1 627 ? -5.273 11.831 0.822 1.00 89.75 627 ASN A O 1
ATOM 5046 N N . ILE A 1 628 ? -3.199 10.967 0.791 1.00 86.19 628 ILE A N 1
ATOM 5047 C CA . ILE A 1 628 ? -2.509 12.252 0.851 1.00 86.19 628 ILE A CA 1
ATOM 5048 C C . ILE A 1 628 ? -1.949 12.568 -0.532 1.00 86.19 628 ILE A C 1
ATOM 5050 O O . ILE A 1 628 ? -1.154 11.823 -1.106 1.00 86.19 628 ILE A O 1
ATOM 5054 N N . SER A 1 629 ? -2.359 13.724 -1.039 1.00 80.25 629 SER A N 1
ATOM 5055 C CA . SER A 1 629 ? -1.851 14.350 -2.253 1.00 80.25 629 SER A CA 1
ATOM 5056 C C . SER A 1 629 ? -1.155 15.669 -1.915 1.00 80.25 629 SER A C 1
ATOM 5058 O O . SER A 1 629 ? -1.197 16.156 -0.781 1.00 80.25 629 SER A O 1
ATOM 5060 N N . ARG A 1 630 ? -0.439 16.235 -2.894 1.00 74.19 630 ARG A N 1
ATOM 5061 C CA . ARG A 1 630 ? 0.495 17.345 -2.648 1.00 74.19 630 ARG A CA 1
ATOM 5062 C C . ARG A 1 630 ? -0.176 18.567 -2.021 1.00 74.19 630 ARG A C 1
ATOM 5064 O O . ARG A 1 630 ? 0.442 19.245 -1.211 1.00 74.19 630 ARG A O 1
ATOM 5071 N N . TYR A 1 631 ? -1.428 18.812 -2.387 1.00 78.00 631 TYR A N 1
ATOM 5072 C CA . TYR A 1 631 ? -2.197 19.972 -1.935 1.00 78.00 631 TYR A CA 1
ATOM 5073 C C . TYR A 1 631 ? -3.415 19.584 -1.099 1.00 78.00 631 TYR A C 1
ATOM 5075 O O . TYR A 1 631 ? -3.935 20.404 -0.346 1.00 78.00 631 TYR A O 1
ATOM 5083 N N . ASN A 1 632 ? -3.859 18.329 -1.215 1.00 84.50 632 ASN A N 1
ATOM 5084 C CA . ASN A 1 632 ? -5.119 17.887 -0.648 1.00 84.50 632 ASN A CA 1
ATOM 5085 C C . ASN A 1 632 ? -4.995 16.557 0.090 1.00 84.50 632 ASN A C 1
ATOM 5087 O O . ASN A 1 632 ? -4.217 15.684 -0.285 1.00 84.50 632 ASN A O 1
ATOM 5091 N N . LEU A 1 633 ? -5.819 16.391 1.109 1.00 89.12 633 LEU A N 1
ATOM 5092 C CA . LEU A 1 633 ? -6.002 15.168 1.867 1.00 89.12 633 LEU A CA 1
ATOM 5093 C C . LEU A 1 633 ? -7.424 14.683 1.613 1.00 89.12 633 LEU A C 1
ATOM 5095 O O . LEU A 1 633 ? -8.375 15.431 1.825 1.00 89.12 633 LEU A O 1
ATOM 5099 N N . ILE A 1 634 ? -7.572 13.448 1.151 1.00 91.50 634 ILE A N 1
ATOM 5100 C CA . ILE A 1 634 ? -8.873 12.840 0.888 1.00 91.50 634 ILE A CA 1
ATOM 5101 C C . ILE A 1 634 ? -9.150 11.844 2.008 1.00 91.50 634 ILE A C 1
ATOM 5103 O O . ILE A 1 634 ? -8.480 10.815 2.110 1.00 91.50 634 ILE A O 1
ATOM 5107 N N . LEU A 1 635 ? -10.131 12.159 2.853 1.00 94.06 635 LEU A N 1
ATOM 5108 C CA . LEU A 1 635 ? -10.633 11.253 3.882 1.00 94.06 635 LEU A CA 1
ATOM 5109 C C . LEU A 1 635 ? -11.897 10.586 3.356 1.00 94.06 635 LEU A C 1
ATOM 5111 O O . LEU A 1 635 ? -12.868 11.273 3.043 1.00 94.06 635 LEU A O 1
ATOM 5115 N N . THR A 1 636 ? -11.879 9.262 3.276 1.00 93.31 636 THR A N 1
ATOM 5116 C CA . THR A 1 636 ? -13.019 8.443 2.859 1.00 93.31 636 THR A CA 1
ATOM 5117 C C . THR A 1 636 ? -13.442 7.546 4.007 1.00 93.31 636 THR A C 1
ATOM 5119 O O . THR A 1 636 ? -12.599 6.918 4.648 1.00 93.31 636 THR A O 1
ATOM 5122 N N . ILE A 1 637 ? -14.744 7.482 4.263 1.00 92.94 637 ILE A N 1
ATOM 5123 C CA . ILE A 1 637 ? -15.341 6.561 5.223 1.00 92.94 637 ILE A CA 1
ATOM 5124 C C . ILE A 1 637 ? -16.397 5.740 4.505 1.00 92.94 637 ILE A C 1
ATOM 5126 O O . ILE A 1 637 ? -17.283 6.300 3.860 1.00 92.94 637 ILE A O 1
ATOM 5130 N N . SER A 1 638 ? -16.305 4.422 4.640 1.00 92.25 638 SER A N 1
ATOM 5131 C CA . SER A 1 638 ? -17.275 3.493 4.074 1.00 92.25 638 SER A CA 1
ATOM 5132 C C . SER A 1 638 ? -17.737 2.447 5.079 1.00 92.25 638 SER A C 1
ATOM 5134 O O . SER A 1 638 ? -17.003 2.069 5.991 1.00 92.25 638 SER A O 1
ATOM 5136 N N . ASP A 1 639 ? -18.976 1.986 4.919 1.00 91.31 639 ASP A N 1
ATOM 5137 C CA . ASP A 1 639 ? -19.482 0.798 5.602 1.00 91.31 639 ASP A CA 1
ATOM 5138 C C . ASP A 1 639 ? -19.126 -0.444 4.786 1.00 91.31 639 ASP A C 1
ATOM 5140 O O . ASP A 1 639 ? -19.562 -0.604 3.646 1.00 91.31 639 ASP A O 1
ATOM 5144 N N . ILE A 1 640 ? -18.334 -1.324 5.388 1.00 88.75 640 ILE A N 1
ATOM 5145 C CA . ILE A 1 640 ? -17.891 -2.588 4.799 1.00 88.75 640 ILE A CA 1
ATOM 5146 C C . ILE A 1 640 ? -18.451 -3.800 5.552 1.00 88.75 640 ILE A C 1
ATOM 5148 O O . ILE A 1 640 ? -17.923 -4.904 5.419 1.00 88.75 640 ILE A O 1
ATOM 5152 N N . THR A 1 641 ? -19.505 -3.617 6.356 1.00 85.69 641 THR A N 1
ATOM 5153 C CA . THR A 1 641 ? -20.175 -4.715 7.076 1.00 85.69 641 THR A CA 1
ATOM 5154 C C . THR A 1 641 ? -20.620 -5.812 6.113 1.00 85.69 641 THR A C 1
ATOM 5156 O O . THR A 1 641 ? -20.459 -6.995 6.410 1.00 85.69 641 THR A O 1
ATOM 5159 N N . ASN A 1 642 ? -21.133 -5.420 4.942 1.00 78.12 642 ASN A N 1
ATOM 5160 C CA . ASN A 1 642 ? -21.409 -6.322 3.836 1.00 78.12 642 ASN A CA 1
ATOM 5161 C C . ASN A 1 642 ? -20.602 -5.895 2.595 1.00 78.12 642 ASN A C 1
ATOM 5163 O O . ASN A 1 642 ? -20.983 -4.934 1.927 1.00 78.12 642 ASN A O 1
ATOM 5167 N N . PRO A 1 643 ? -19.519 -6.605 2.232 1.00 69.12 643 PRO A N 1
ATOM 5168 C CA . PRO A 1 643 ? -18.670 -6.214 1.105 1.00 69.12 643 PRO A CA 1
ATOM 5169 C C . PRO A 1 643 ? -19.402 -6.263 -0.245 1.00 69.12 643 PRO A C 1
ATOM 5171 O O . PRO A 1 643 ? -19.010 -5.565 -1.174 1.00 69.12 643 PRO A O 1
ATOM 5174 N N . SER A 1 644 ? -20.482 -7.047 -0.358 1.00 67.06 644 SER A N 1
ATOM 5175 C CA . SER A 1 644 ? -21.286 -7.135 -1.587 1.00 67.06 644 SER A CA 1
ATOM 5176 C C . SER A 1 644 ? -22.207 -5.930 -1.810 1.00 67.06 644 SER A C 1
ATOM 5178 O O . SER A 1 644 ? -22.704 -5.729 -2.918 1.00 67.06 644 SER A O 1
ATOM 5180 N N . LYS A 1 645 ? -22.441 -5.119 -0.771 1.00 70.38 645 LYS A N 1
ATOM 5181 C CA . LYS A 1 645 ? -23.332 -3.962 -0.819 1.00 70.38 645 LYS A CA 1
ATOM 5182 C C . LYS A 1 645 ? -22.823 -2.887 0.135 1.00 70.38 645 LYS A C 1
ATOM 5184 O O . LYS A 1 645 ? -23.155 -2.892 1.317 1.00 70.38 645 LYS A O 1
ATOM 5189 N N . ILE A 1 646 ? -22.040 -1.955 -0.401 1.00 71.38 646 ILE A N 1
ATOM 5190 C CA . ILE A 1 646 ? -21.604 -0.767 0.333 1.00 71.38 646 ILE A CA 1
ATOM 5191 C C . ILE A 1 646 ? -22.841 0.104 0.580 1.00 71.38 646 ILE A C 1
ATOM 5193 O O . ILE A 1 646 ? -23.361 0.738 -0.336 1.00 71.38 646 ILE A O 1
ATOM 5197 N N . GLU A 1 647 ? -23.352 0.089 1.812 1.00 70.81 647 GLU A N 1
ATOM 5198 C CA . GLU A 1 647 ? -24.518 0.896 2.209 1.00 70.81 647 GLU A CA 1
ATOM 5199 C C . GLU A 1 647 ? -24.154 2.371 2.410 1.00 70.81 647 GLU A C 1
ATOM 5201 O O . GLU A 1 647 ? -25.019 3.243 2.340 1.00 70.81 647 GLU A O 1
ATOM 5206 N N . PHE A 1 648 ? -22.867 2.647 2.629 1.00 82.50 648 PHE A N 1
ATOM 5207 C CA . PHE A 1 648 ? -22.338 3.978 2.860 1.00 82.50 648 PHE A CA 1
ATOM 5208 C C . PHE A 1 648 ? -20.947 4.133 2.278 1.00 82.50 648 PHE A C 1
ATOM 5210 O O . PHE A 1 648 ? -20.049 3.362 2.613 1.00 82.50 648 PHE A O 1
ATOM 5217 N N . GLU A 1 649 ? -20.743 5.193 1.510 1.00 87.69 649 GLU A N 1
ATOM 5218 C CA . GLU A 1 649 ? -19.414 5.696 1.203 1.00 87.69 649 GLU A CA 1
ATOM 5219 C C . GLU A 1 649 ? -19.477 7.211 1.070 1.00 87.69 649 GLU A C 1
ATOM 5221 O O . GLU A 1 649 ? -20.280 7.763 0.315 1.00 87.69 649 GLU A O 1
ATOM 5226 N N . THR A 1 650 ? -18.619 7.891 1.818 1.00 86.56 650 THR A N 1
ATOM 5227 C CA . THR A 1 650 ? -18.493 9.338 1.757 1.00 86.56 650 THR A CA 1
ATOM 5228 C C . THR A 1 650 ? -17.030 9.737 1.768 1.00 86.56 650 THR A C 1
ATOM 5230 O O . THR A 1 650 ? -16.216 9.136 2.469 1.00 86.56 650 THR A O 1
ATOM 5233 N N . SER A 1 651 ? -16.689 10.768 1.004 1.00 89.69 651 SER A N 1
ATOM 5234 C CA . SER A 1 651 ? -15.322 11.263 0.883 1.00 89.69 651 SER A CA 1
ATOM 5235 C C . SER A 1 651 ? -15.299 12.781 0.887 1.00 89.69 651 SER A C 1
ATOM 5237 O O . SER A 1 651 ? -16.141 13.406 0.242 1.00 89.69 651 SER A O 1
ATOM 5239 N N . HIS A 1 652 ? -14.304 13.372 1.542 1.00 89.62 652 HIS A N 1
ATOM 5240 C CA . HIS A 1 652 ? -14.072 14.808 1.474 1.00 89.62 652 HIS A CA 1
ATOM 5241 C C . HIS A 1 652 ? -12.602 15.135 1.267 1.00 89.62 652 HIS A C 1
ATOM 5243 O O . HIS A 1 652 ? -11.711 14.499 1.835 1.00 89.62 652 HIS A O 1
ATOM 5249 N N . THR A 1 653 ? -12.382 16.156 0.445 1.00 89.06 653 THR A N 1
ATOM 5250 C CA . THR A 1 653 ? -11.068 16.648 0.053 1.00 89.06 653 THR A CA 1
ATOM 5251 C C . THR A 1 653 ? -10.760 17.905 0.848 1.00 89.06 653 THR A C 1
ATOM 5253 O O . THR A 1 653 ? -11.343 18.959 0.614 1.00 89.06 653 THR A O 1
ATOM 5256 N N . PHE A 1 654 ? -9.819 17.802 1.775 1.00 84.12 654 PHE A N 1
ATOM 5257 C CA . PHE A 1 654 ? -9.343 18.919 2.572 1.00 84.12 654 PHE A CA 1
ATOM 5258 C C . PHE A 1 654 ? -8.085 19.511 1.951 1.00 84.12 654 PHE A C 1
ATOM 5260 O O . PHE A 1 654 ? -7.113 18.791 1.731 1.00 84.12 654 PHE A O 1
ATOM 5267 N N . ALA A 1 655 ? -8.047 20.829 1.768 1.00 80.81 655 ALA A N 1
ATOM 5268 C CA . ALA A 1 655 ? -6.770 21.517 1.629 1.00 80.81 655 ALA A CA 1
ATOM 5269 C C . ALA A 1 655 ? -5.998 21.371 2.951 1.00 80.81 655 ALA A C 1
ATOM 5271 O O . ALA A 1 655 ? -6.524 21.672 4.035 1.00 80.81 655 ALA A O 1
ATOM 5272 N N . HIS A 1 656 ? -4.759 20.885 2.885 1.00 69.12 656 HIS A N 1
ATOM 5273 C CA . HIS A 1 656 ? -3.919 20.745 4.073 1.00 69.12 656 HIS A CA 1
ATOM 5274 C C . HIS A 1 656 ? -2.790 21.779 4.047 1.00 69.12 656 HIS A C 1
ATOM 5276 O O . HIS A 1 656 ? -2.193 22.056 3.014 1.00 69.12 656 HIS A O 1
ATOM 5282 N N . GLY A 1 657 ? -2.549 22.402 5.203 1.00 61.81 657 GLY A N 1
ATOM 5283 C CA . GLY A 1 657 ? -1.391 23.272 5.443 1.00 61.81 657 GLY A CA 1
ATOM 5284 C C . GLY A 1 657 ? -0.269 22.529 6.168 1.00 61.81 657 GLY A C 1
ATOM 5285 O O . GLY A 1 657 ? 0.559 23.156 6.822 1.00 61.81 657 GLY A O 1
ATOM 5286 N N . CYS A 1 658 ? -0.305 21.195 6.146 1.00 62.50 658 CYS A N 1
ATOM 5287 C CA . CYS A 1 658 ? 0.656 20.354 6.841 1.00 62.50 658 CYS A CA 1
ATOM 5288 C C . CYS A 1 658 ? 1.958 20.309 6.037 1.00 62.50 658 CYS A C 1
ATOM 5290 O O . CYS A 1 658 ? 1.942 20.148 4.817 1.00 62.50 658 CYS A O 1
ATOM 5292 N N . SER A 1 659 ? 3.093 20.430 6.725 1.00 63.97 659 SER A N 1
ATOM 5293 C CA . SER A 1 659 ? 4.401 20.276 6.087 1.00 63.97 659 SER A CA 1
ATOM 5294 C C . SER A 1 659 ? 4.580 18.834 5.622 1.00 63.97 659 SER A C 1
ATOM 5296 O O . SER A 1 659 ? 4.596 17.913 6.437 1.00 63.97 659 SER A O 1
ATOM 5298 N N . VAL A 1 660 ? 4.714 18.665 4.312 1.00 66.06 660 VAL A N 1
ATOM 5299 C CA . VAL A 1 660 ? 4.922 17.382 3.644 1.00 66.06 660 VAL A CA 1
ATOM 5300 C C . VAL A 1 660 ? 6.411 17.064 3.573 1.00 66.06 660 VAL A C 1
ATOM 5302 O O . VAL A 1 660 ? 7.189 17.919 3.147 1.00 66.06 660 VAL A O 1
ATOM 5305 N N . THR A 1 661 ? 6.803 15.827 3.890 1.00 62.19 661 THR A N 1
ATOM 5306 C CA . THR A 1 661 ? 8.131 15.317 3.510 1.00 62.19 661 THR A CA 1
ATOM 5307 C C . THR A 1 661 ? 8.094 14.622 2.159 1.00 62.19 661 THR A C 1
ATOM 5309 O O . THR A 1 661 ? 7.121 13.955 1.794 1.00 62.19 661 THR A O 1
ATOM 5312 N N . ASN A 1 662 ? 9.187 14.777 1.413 1.00 62.56 662 ASN A N 1
ATOM 5313 C CA . ASN A 1 662 ? 9.410 14.064 0.166 1.00 62.56 662 ASN A CA 1
ATOM 5314 C C . ASN A 1 662 ? 10.289 12.846 0.461 1.00 62.56 662 ASN A C 1
ATOM 5316 O O . ASN A 1 662 ? 11.500 12.988 0.607 1.00 62.56 662 ASN A O 1
ATOM 5320 N N . VAL A 1 663 ? 9.694 11.656 0.515 1.00 52.72 663 VAL A N 1
ATOM 5321 C CA . VAL A 1 663 ? 10.433 10.384 0.560 1.00 52.72 663 VAL A CA 1
ATOM 5322 C C . VAL A 1 663 ? 10.194 9.678 -0.780 1.00 52.72 663 VAL A C 1
ATOM 5324 O O . VAL A 1 663 ? 9.054 9.641 -1.245 1.00 52.72 663 VAL A O 1
ATOM 5327 N N . GLY A 1 664 ? 11.264 9.234 -1.465 1.00 44.59 664 GLY A N 1
ATOM 5328 C CA . GLY A 1 664 ? 11.218 8.662 -2.834 1.00 44.59 664 GLY A CA 1
ATOM 5329 C C . GLY A 1 664 ? 10.115 7.608 -2.979 1.00 44.59 664 GLY A C 1
ATOM 5330 O O . GLY A 1 664 ? 9.855 6.931 -2.004 1.00 44.59 664 GLY A O 1
ATOM 5331 N N . ILE A 1 665 ? 9.375 7.411 -4.079 1.00 45.69 665 ILE A N 1
ATOM 5332 C CA . ILE A 1 665 ? 9.576 7.541 -5.535 1.00 45.69 665 ILE A CA 1
ATOM 5333 C C . ILE A 1 665 ? 8.789 8.748 -6.096 1.00 45.69 665 ILE A C 1
ATOM 5335 O O . ILE A 1 665 ? 7.568 8.751 -6.116 1.00 45.69 665 ILE A O 1
ATOM 5339 N N . THR A 1 666 ? 9.403 9.777 -6.655 1.00 45.28 666 THR A N 1
ATOM 5340 C CA . THR A 1 666 ? 9.997 10.916 -5.943 1.00 45.28 666 THR A CA 1
ATOM 5341 C C . THR A 1 666 ? 9.058 12.148 -5.968 1.00 45.28 666 THR A C 1
ATOM 5343 O O . THR A 1 666 ? 9.096 12.929 -6.914 1.00 45.28 666 THR A O 1
ATOM 5346 N N . LYS A 1 667 ? 8.198 12.301 -4.935 1.00 54.16 667 LYS A N 1
ATOM 5347 C CA . LYS A 1 667 ? 7.383 13.489 -4.504 1.00 54.16 667 LYS A CA 1
ATOM 5348 C C . LYS A 1 667 ? 6.009 13.098 -3.926 1.00 54.16 667 LYS A C 1
ATOM 5350 O O . LYS A 1 667 ? 5.187 13.987 -3.686 1.00 54.16 667 LYS A O 1
ATOM 5355 N N . ARG A 1 668 ? 5.722 11.805 -3.699 1.00 64.38 668 ARG A N 1
ATOM 5356 C CA . ARG A 1 668 ? 4.486 11.436 -3.005 1.00 64.38 668 ARG A CA 1
ATOM 5357 C C . ARG A 1 668 ? 4.549 11.998 -1.581 1.00 64.38 668 ARG A C 1
ATOM 5359 O O . ARG A 1 668 ? 5.507 11.714 -0.862 1.00 64.38 668 ARG A O 1
ATOM 5366 N N . PRO A 1 669 ? 3.587 12.838 -1.195 1.00 76.81 669 PRO A N 1
ATOM 5367 C CA . PRO A 1 669 ? 3.636 13.522 0.077 1.00 76.81 669 PRO A CA 1
ATOM 5368 C C . PRO A 1 669 ? 3.413 12.541 1.217 1.00 76.81 669 PRO A C 1
ATOM 5370 O O . PRO A 1 669 ? 2.461 11.753 1.183 1.00 76.81 669 PRO A O 1
ATOM 5373 N N . PHE A 1 670 ? 4.253 12.640 2.239 1.00 84.06 670 PHE A N 1
ATOM 5374 C CA . PHE A 1 670 ? 4.002 11.985 3.507 1.00 84.06 670 PHE A CA 1
ATOM 5375 C C . PHE A 1 670 ? 3.707 13.000 4.610 1.00 84.06 670 PHE A C 1
ATOM 5377 O O . PHE A 1 670 ? 4.287 14.088 4.647 1.00 84.06 670 PHE A O 1
ATOM 5384 N N . ILE A 1 671 ? 2.793 12.629 5.507 1.00 86.75 671 ILE A N 1
ATOM 5385 C CA . ILE A 1 671 ? 2.400 13.423 6.676 1.00 86.75 671 ILE A CA 1
ATOM 5386 C C . ILE A 1 671 ? 2.369 12.509 7.900 1.00 86.75 671 ILE A C 1
ATOM 5388 O O . ILE A 1 671 ? 1.861 11.387 7.837 1.00 86.75 671 ILE A O 1
ATOM 5392 N N . GLU A 1 672 ? 2.889 12.991 9.029 1.00 89.00 672 GLU A N 1
ATOM 5393 C CA . GLU A 1 672 ? 2.751 12.301 10.310 1.00 89.00 672 GLU A CA 1
ATOM 5394 C C . GLU A 1 672 ? 1.278 12.277 10.727 1.00 89.00 672 GLU A C 1
ATOM 5396 O O . GLU A 1 672 ? 0.666 13.314 10.983 1.00 89.00 672 GLU A O 1
ATOM 5401 N N . THR A 1 673 ? 0.699 11.085 10.800 1.00 91.12 673 THR A N 1
ATOM 5402 C CA . THR A 1 673 ? -0.726 10.880 11.039 1.00 91.12 673 THR A CA 1
ATOM 5403 C C . THR A 1 673 ? -0.959 9.843 12.127 1.00 91.12 673 THR A C 1
ATOM 5405 O O . THR A 1 673 ? -0.275 8.824 12.176 1.00 91.12 673 THR A O 1
ATOM 5408 N N . ALA A 1 674 ? -1.959 10.088 12.967 1.00 93.12 674 ALA A N 1
ATOM 5409 C CA . ALA A 1 674 ? -2.491 9.147 13.943 1.00 93.12 674 ALA A CA 1
ATOM 5410 C C . ALA A 1 674 ? -3.997 8.946 13.721 1.00 93.12 674 ALA A C 1
ATOM 5412 O O . ALA A 1 674 ? -4.695 9.859 13.272 1.00 93.12 674 ALA A O 1
ATOM 5413 N N . ASN A 1 675 ? -4.522 7.772 14.075 1.00 94.06 675 ASN A N 1
ATOM 5414 C CA . ASN A 1 675 ? -5.969 7.543 14.104 1.00 94.06 675 ASN A CA 1
ATOM 5415 C C . ASN A 1 675 ? -6.612 8.468 15.144 1.00 94.06 675 ASN A C 1
ATOM 5417 O O . ASN A 1 675 ? -6.020 8.700 16.198 1.00 94.06 675 ASN A O 1
ATOM 5421 N N . PHE A 1 676 ? -7.808 8.984 14.864 1.00 95.94 676 PHE A N 1
ATOM 5422 C CA . PHE A 1 676 ? -8.546 9.874 15.760 1.00 95.94 676 PHE A CA 1
ATOM 5423 C C . PHE A 1 676 ? -9.964 9.359 15.994 1.00 95.94 676 PHE A C 1
ATOM 5425 O O . PHE A 1 676 ? -10.669 8.991 15.049 1.00 95.94 676 PHE A O 1
ATOM 5432 N N . VAL A 1 677 ? -10.383 9.385 17.260 1.00 96.12 677 VAL A N 1
ATOM 5433 C CA . VAL A 1 677 ? -11.745 9.054 17.681 1.00 96.12 677 VAL A CA 1
ATOM 5434 C C . VAL A 1 677 ? -12.208 10.042 18.746 1.00 96.12 677 VAL A C 1
ATOM 5436 O O . VAL A 1 677 ? -11.480 10.331 19.695 1.00 96.12 677 VAL A O 1
ATOM 5439 N N . GLU A 1 678 ? -13.445 10.512 18.618 1.00 95.44 678 GLU A N 1
ATOM 5440 C CA . GLU A 1 678 ? -14.147 11.311 19.624 1.00 95.44 678 GLU A CA 1
ATOM 5441 C C . GLU A 1 678 ? -15.516 10.677 19.904 1.00 95.44 678 GLU A C 1
ATOM 5443 O O . GLU A 1 678 ? -16.226 10.299 18.973 1.00 95.44 678 GLU A O 1
ATOM 5448 N N . MET A 1 679 ? -15.884 10.531 21.178 1.00 94.56 679 MET A N 1
ATOM 5449 C CA . MET A 1 679 ? -17.157 9.927 21.600 1.00 94.56 679 MET A CA 1
ATOM 5450 C C . MET A 1 679 ? -17.853 10.826 22.620 1.00 94.56 679 MET A C 1
ATOM 5452 O O . MET A 1 679 ? -17.185 11.417 23.473 1.00 94.56 679 MET A O 1
ATOM 5456 N N . LEU A 1 680 ? -19.182 10.924 22.529 1.00 92.00 680 LEU A N 1
ATOM 5457 C CA . LEU A 1 680 ? -20.008 11.626 23.518 1.00 92.00 680 LEU A CA 1
ATOM 5458 C C . LEU A 1 680 ? -20.573 10.684 24.580 1.00 92.00 680 LEU A C 1
ATOM 5460 O O . LEU A 1 680 ? -20.699 11.070 25.741 1.00 92.00 680 LEU A O 1
ATOM 5464 N N . ASP A 1 681 ? -20.976 9.490 24.152 1.00 90.12 681 ASP A N 1
ATOM 5465 C CA . ASP A 1 681 ? -21.785 8.577 24.947 1.00 90.12 681 ASP A CA 1
ATOM 5466 C C . ASP A 1 681 ? -20.914 7.652 25.803 1.00 90.12 681 ASP A C 1
ATOM 5468 O O . ASP A 1 681 ? -20.026 6.947 25.317 1.00 90.12 681 ASP A O 1
ATOM 5472 N N . ASP A 1 682 ? -21.189 7.647 27.104 1.00 88.94 682 ASP A N 1
ATOM 5473 C CA . ASP A 1 682 ? -20.512 6.782 28.060 1.00 88.94 682 ASP A CA 1
ATOM 5474 C C . ASP A 1 682 ? -20.770 5.303 27.750 1.00 88.94 682 ASP A C 1
ATOM 5476 O O . ASP A 1 682 ? -21.898 4.859 27.523 1.00 88.94 682 ASP A O 1
ATOM 5480 N N . GLY A 1 683 ? -19.702 4.506 27.778 1.00 87.56 683 GLY A N 1
ATOM 5481 C CA . GLY A 1 683 ? -19.764 3.091 27.439 1.00 87.56 683 GLY A CA 1
ATOM 5482 C C . GLY A 1 683 ? -19.816 2.790 25.940 1.00 87.56 683 GLY A C 1
ATOM 5483 O O . GLY A 1 683 ? -19.902 1.605 25.599 1.00 87.56 683 GLY A O 1
ATOM 5484 N N . ASP A 1 684 ? -19.734 3.793 25.056 1.00 92.06 684 ASP A N 1
ATOM 5485 C CA . ASP A 1 684 ? -19.464 3.558 23.636 1.00 92.06 684 ASP A CA 1
ATOM 5486 C C . ASP A 1 684 ? -18.148 2.787 23.477 1.00 92.06 684 ASP A C 1
ATOM 5488 O O . ASP A 1 684 ? -17.170 2.993 24.207 1.00 92.06 684 ASP A O 1
ATOM 5492 N N . LYS A 1 685 ? -18.145 1.830 22.547 1.00 93.50 685 LYS A N 1
ATOM 5493 C CA . LYS A 1 685 ? -17.043 0.886 22.369 1.00 93.50 685 LYS A CA 1
ATOM 5494 C C . LYS A 1 685 ? -16.779 0.626 20.898 1.00 93.50 685 LYS A C 1
ATOM 5496 O O . LYS A 1 685 ? -17.676 0.224 20.156 1.00 93.50 685 LYS A O 1
ATOM 5501 N N . LEU A 1 686 ? -15.517 0.758 20.515 1.00 93.38 686 LEU A N 1
ATOM 5502 C CA . LEU A 1 686 ? -14.993 0.430 19.196 1.00 93.38 686 LEU A CA 1
ATOM 5503 C C . LEU A 1 686 ? -13.973 -0.704 19.299 1.00 93.38 686 LEU A C 1
ATOM 5505 O O . LEU A 1 686 ? -13.286 -0.843 20.313 1.00 93.38 686 LEU A O 1
ATOM 5509 N N . LYS A 1 687 ? -13.852 -1.507 18.242 1.00 90.12 687 LYS A N 1
ATOM 5510 C CA . LYS A 1 687 ? -12.833 -2.551 18.113 1.00 90.12 687 LYS A CA 1
ATOM 5511 C C . LYS A 1 687 ? -12.182 -2.477 16.736 1.00 90.12 687 LYS A C 1
ATOM 5513 O O . LYS A 1 687 ? -12.886 -2.531 15.737 1.00 90.12 687 LYS A O 1
ATOM 5518 N N . LEU A 1 688 ? -10.860 -2.364 16.679 1.00 86.19 688 LEU A N 1
ATOM 5519 C CA . LEU A 1 688 ? -10.088 -2.489 15.449 1.00 86.19 688 LEU A CA 1
ATOM 5520 C C . LEU A 1 688 ? -10.330 -3.877 14.832 1.00 86.19 688 LEU A C 1
ATOM 5522 O O . LEU A 1 688 ? -10.362 -4.881 15.551 1.00 86.19 688 LEU A O 1
ATOM 5526 N N . LYS A 1 689 ? -10.550 -3.903 13.521 1.00 77.50 689 LYS A N 1
ATOM 5527 C CA . LYS A 1 689 ? -10.825 -5.107 12.734 1.00 77.50 689 LYS A CA 1
ATOM 5528 C C . LYS A 1 689 ? -9.603 -5.581 11.972 1.00 77.50 689 LYS A C 1
ATOM 5530 O O . LYS A 1 689 ? -8.788 -4.717 11.570 1.00 77.50 689 LYS A O 1
#

Radius of gyration: 34.31 Å; Cα contacts (8 Å, |Δi|>4): 969; chains: 1; bounding box: 103×86×103 Å

Sequence (689 aa):
MVGKLEGFKRVENSNMKPSQKRLERKDGGRTKKLANESGYYFRDDKDQLIGPFSASTMIKWINEGYFDNKGSILVREVDDLDYVTLESIIPKLISIEKEVILNRLYNTVGEKNMNDSDDSVQIKSLAIDPIGRIPAKDIYLQEPTCDLDIVLIPNDKATELFEKNMKKMEEIKKIKAIQFSSSLVDSEYTKSKNKGNDNLISLPSLNTRDLVKRAQNEFINNGSKLVSLDELDSRILPPVSSLRIPVHSNLLSLASPIMRDEINQIMESRQEINEQFNLNYDDQNLQNKLDKIKASLLRPEYKIKAIYPEAVRMLLLFIYGHTTSLRGANPYLILTVLHEARRFKVQLLEEELFQMLNSPLNIDIIVQMSSVAESLEMEGLIELTVYLLADCAQALFKGPHLALGPDVLLKVLKSERIIMGEIDIFLALKLYLVQRESSMGLLSNKRKNSLEFLKNIRFEQMAPHDLLKIRTKELDSLLLDAALNKLLGNEGSGRLVPWKENNEFTTNTHLGLYPISLARRTSVSGKYKWAWTIGDYRLVSDMIWQVQVCKTYMGRIRIGVCCRGSSEAKNTSQVPKIFYYDFMERCFGSAFQTNDVYNLRSRINYENGKKDQIILKTNMVLQVRLNISRYNLILTISDITNPSKIEFETSHTFAHGCSVTNVGITKRPFIETANFVEMLDDGDKLKLK

Foldseek 3Di:
DDDDDDDDDDDDDDDDDDDDDDDDDDDDDDDDDPPDQKFKWKADPVRDIDDRDGLVVVVVCVVVCVCPVVQQIWMDIPPDPGTDTPVVCVVVSVVVVVVVVVVVVVVVVDDDDDDDDDDDDDDDDDDDALADEDPPVPVVLVDPPFQAKEKEAAAPLLVVVQVLLVVLVVVVVVVVVVVVVVVVVVVVVVVPDDDDDDDDDDDDLCPVVNVLVVVVVVLVVQPPPLPPVVVVSVVQRADRHIYITGHHQVLLVVQFVVSVVQSVVQVVVLVVVVVVVVVDDDDPVVVVVVVVVVVCSSHPYHYDHASHSVLVVVLRCVSVPNPVVPVPDQLLSLVSVLVVCVVRVRPVSLVVSLVVVLPQDDLLSLQVNLQSCVSVVVVLSLLVSLVQCQLAVVVCLSRSVLSHDPVSNLSNLLDLQHPDDLLSVVSSLVVSLVSCCVSPVPPPVVQPSSVSSVLSRLLLQDAPVSCSSNDDPSCVVVNVVSVVCNVVVVGDDHRWAQWDDDPQWDFDDPRGPHRFKIWGADDPVPDQFKFKIWTAWDWHQKHKWKKAFQDDDWLQKKWFKWWAADPPPPDDDDQIKTWIAGLVVRWIWIFGDDPDRRDTHDIDTDDDPDPLNDTDDHGWMKMWMWHDDPFWIKIKIWTVSRVVDTSDIDIDIDGDPGHFDARPVGRRTITTMIIMMMGRDHGGMMGID

InterPro domains:
  IPR003169 GYF domain [PF02213] (40-85)
  IPR003169 GYF domain [PS50829] (37-87)
  IPR011333 SKP1/BTB/POZ domain superfamily [G3DSA:3.30.710.10] (236-398)
  IPR035445 GYF-like domain superfamily [G3DSA:3.30.1490.40] (30-90)
  IPR035445 GYF-like domain superfamily [SSF55277] (39-91)
  IPR052407 BTB/POZ domain-containing protein 9 [PTHR46306] (303-470)

Organism: Cryptosporidium parvum (NCBI:txid5807)